Protein AF-0000000080184290 (afdb_homodimer)

Foldseek 3Di:
DAAEEEEEAAAFFAPLQRVLLVLLVVLLCVVPVVLRYDYFYEYQQFAWYAYNPGDIDTGPYHLVPDDQHQEYEQEDGPPVVVLLVDPVNLVSVVVNLVRHQAYEYAACSVSSCLSSVNQAQHEWEHELVCQVVSCVSHVNYNYDNPDQWDCPRRYIYGYHRNSSNVVSLVVCCVSPNDVSSVVSCVVVVVPDDDPD/DAAEEEEEAAAFFAPLQRVLLVLLVVLLCVVPVVLRYDYFYEYQQFAWYAYNPGDIDTGPYHLVPDDQHQEYEQEDGPPVVVLLVDPVNLVSVVVNLVRHQAYEYAACSVSSCLSSVNQAQHEWEHELVCQVVSCVSHVNYNYDNPDQWDCPRRYIYGYHRNSSNVVSLVVCCVSPNDVSSVVSCVVVVVPDDDPD

Structure (mmC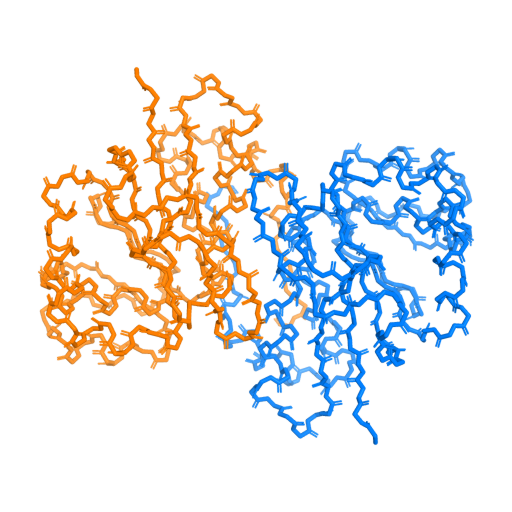IF, N/CA/C/O backbone):
data_AF-0000000080184290-model_v1
#
loop_
_entity.id
_entity.type
_entity.pdbx_description
1 polymer 'Putative transcription regulator, AraC family protein'
#
loop_
_atom_site.group_PDB
_atom_site.id
_atom_site.type_symbol
_atom_site.label_atom_id
_atom_site.label_alt_id
_atom_site.label_comp_id
_atom_site.label_asym_id
_atom_site.label_entity_id
_atom_site.label_seq_id
_atom_site.pdbx_PDB_ins_code
_atom_site.Cartn_x
_atom_site.Cartn_y
_atom_site.Cartn_z
_atom_site.occupancy
_atom_site.B_iso_or_equiv
_atom_site.auth_seq_id
_atom_site.auth_comp_id
_atom_site.auth_asym_id
_atom_site.auth_atom_id
_atom_site.pdbx_PDB_model_num
ATOM 1 N N . MET A 1 1 ? -24.156 -16.281 -3.879 1 81.69 1 MET A N 1
ATOM 2 C CA . MET A 1 1 ? -23.203 -16.641 -2.828 1 81.69 1 MET A CA 1
ATOM 3 C C . MET A 1 1 ? -22.016 -15.688 -2.811 1 81.69 1 MET A C 1
ATOM 5 O O . MET A 1 1 ? -21.625 -15.172 -3.854 1 81.69 1 MET A O 1
ATOM 9 N N . THR A 1 2 ? -21.484 -15.211 -1.652 1 93.44 2 THR A N 1
ATOM 10 C CA . THR A 1 2 ? -20.391 -14.266 -1.497 1 93.44 2 THR A CA 1
ATOM 11 C C . THR A 1 2 ? -19.078 -14.875 -2.018 1 93.44 2 THR A C 1
ATOM 13 O O . THR A 1 2 ? -18.797 -16.047 -1.769 1 93.44 2 THR A O 1
ATOM 16 N N . LYS A 1 3 ? -18.391 -14.203 -2.906 1 98.62 3 LYS A N 1
ATOM 17 C CA . LYS A 1 3 ? -17.109 -14.625 -3.438 1 98.62 3 LYS A CA 1
ATOM 18 C C . LYS A 1 3 ? -15.961 -14.109 -2.572 1 98.62 3 LYS A C 1
ATOM 20 O O . LYS A 1 3 ? -16.031 -13 -2.035 1 98.62 3 LYS A O 1
ATOM 25 N N . ASN A 1 4 ? -14.922 -14.977 -2.469 1 98.81 4 ASN A N 1
ATOM 26 C CA . ASN A 1 4 ? -13.844 -14.648 -1.539 1 98.81 4 ASN A CA 1
ATOM 27 C C . ASN A 1 4 ? -12.523 -14.445 -2.266 1 98.81 4 ASN A C 1
ATOM 29 O O . ASN A 1 4 ? -12.094 -15.305 -3.037 1 98.81 4 ASN A O 1
ATOM 33 N N . ILE A 1 5 ? -11.914 -13.305 -2.02 1 98.94 5 ILE A N 1
ATOM 34 C CA . ILE A 1 5 ? -10.555 -13.008 -2.457 1 98.94 5 ILE A CA 1
ATOM 35 C C . ILE A 1 5 ? -9.586 -13.227 -1.299 1 98.94 5 ILE A C 1
ATOM 37 O O . ILE A 1 5 ? -9.766 -12.672 -0.215 1 98.94 5 ILE A O 1
ATOM 41 N N . GLY A 1 6 ? -8.602 -14.062 -1.503 1 98.94 6 GLY A N 1
ATOM 42 C CA . GLY A 1 6 ? -7.59 -14.32 -0.491 1 98.94 6 GLY A CA 1
ATOM 43 C C . GLY A 1 6 ? -6.219 -13.805 -0.873 1 98.94 6 GLY A C 1
ATOM 44 O O . GLY A 1 6 ? -5.766 -14 -2.004 1 98.94 6 GLY A O 1
ATOM 45 N N . ILE A 1 7 ? -5.574 -13.125 0.018 1 98.94 7 ILE A N 1
ATOM 46 C CA . ILE A 1 7 ? -4.195 -12.672 -0.135 1 98.94 7 ILE A CA 1
ATOM 47 C C . ILE A 1 7 ? -3.289 -13.461 0.809 1 98.94 7 ILE A C 1
ATOM 49 O O . ILE A 1 7 ? -3.482 -13.438 2.027 1 98.94 7 ILE A O 1
ATOM 53 N N . VAL A 1 8 ? -2.285 -14.102 0.272 1 98.94 8 VAL A N 1
ATOM 54 C CA . VAL A 1 8 ? -1.399 -14.945 1.06 1 98.94 8 VAL A CA 1
ATOM 55 C C . VAL A 1 8 ? -0.347 -14.094 1.76 1 98.94 8 VAL A C 1
ATOM 57 O O . VAL A 1 8 ? 0.269 -13.227 1.139 1 98.94 8 VAL A O 1
ATOM 60 N N . LEU A 1 9 ? -0.195 -14.344 3.049 1 98.81 9 LEU A N 1
ATOM 61 C CA . LEU A 1 9 ? 0.896 -13.758 3.822 1 98.81 9 LEU A CA 1
ATOM 62 C C . LEU A 1 9 ? 1.873 -14.836 4.277 1 98.81 9 LEU A C 1
ATOM 64 O O . LEU A 1 9 ? 1.471 -15.969 4.555 1 98.81 9 LEU A O 1
ATOM 68 N N . PHE A 1 10 ? 3.092 -14.5 4.328 1 98.75 10 PHE A N 1
ATOM 69 C CA . PHE A 1 10 ? 4.184 -15.328 4.82 1 98.75 10 PHE A CA 1
ATOM 70 C C . PHE A 1 10 ? 5.328 -14.469 5.34 1 98.75 10 PHE A C 1
ATOM 72 O O . PHE A 1 10 ? 5.422 -13.289 5.004 1 98.75 10 PHE A O 1
ATOM 79 N N . ASP A 1 11 ? 6.156 -15.047 6.23 1 98.38 11 ASP A N 1
ATOM 80 C CA . ASP A 1 11 ? 7.309 -14.297 6.723 1 98.38 11 ASP A CA 1
ATOM 81 C C . ASP A 1 11 ? 8.188 -13.82 5.566 1 98.38 11 ASP A C 1
ATOM 83 O O . ASP A 1 11 ? 8.594 -14.625 4.723 1 98.38 11 ASP A O 1
ATOM 87 N N . GLY A 1 12 ? 8.438 -12.453 5.508 1 98.62 12 GLY A N 1
ATOM 88 C CA . GLY A 1 12 ? 9.25 -11.891 4.441 1 98.62 12 GLY A CA 1
ATOM 89 C C . GLY A 1 12 ? 8.438 -11.453 3.238 1 98.62 12 GLY A C 1
ATOM 90 O O . GLY A 1 12 ? 8.992 -11.125 2.189 1 98.62 12 GLY A O 1
ATOM 91 N N . VAL A 1 13 ? 7.078 -11.453 3.365 1 98.81 13 VAL A N 1
ATOM 92 C CA . VAL A 1 13 ? 6.219 -10.961 2.293 1 98.81 13 VAL A CA 1
ATOM 93 C C . VAL A 1 13 ? 6.457 -9.469 2.082 1 98.81 13 VAL A C 1
ATOM 95 O O . VAL A 1 13 ? 6.637 -8.719 3.045 1 98.81 13 VAL A O 1
ATOM 98 N N . GLU A 1 14 ? 6.523 -9.078 0.816 1 98.75 14 GLU A N 1
ATOM 99 C CA . GLU A 1 14 ? 6.66 -7.668 0.476 1 98.75 14 GLU A CA 1
ATOM 100 C C . GLU A 1 14 ? 5.398 -6.887 0.838 1 98.75 14 GLU A C 1
ATOM 102 O O . GLU A 1 14 ? 4.301 -7.23 0.397 1 98.75 14 GLU A O 1
ATOM 107 N N . GLU A 1 15 ? 5.535 -5.859 1.611 1 98.62 15 GLU A N 1
ATOM 108 C CA . GLU A 1 15 ? 4.402 -5.141 2.189 1 98.62 15 GLU A CA 1
ATOM 109 C C . GLU A 1 15 ? 3.43 -4.68 1.108 1 98.62 15 GLU A C 1
ATOM 111 O O . GLU A 1 15 ? 2.264 -5.074 1.106 1 98.62 15 GLU A O 1
ATOM 116 N N . LEU A 1 16 ? 3.93 -3.99 0.123 1 98.69 16 LEU A N 1
ATOM 117 C CA . LEU A 1 16 ? 3.031 -3.373 -0.846 1 98.69 16 LEU A CA 1
ATOM 118 C C . LEU A 1 16 ? 2.518 -4.402 -1.847 1 98.69 16 LEU A C 1
ATOM 120 O O . LEU A 1 16 ? 1.48 -4.195 -2.479 1 98.69 16 LEU A O 1
ATOM 124 N N . ASP A 1 17 ? 3.229 -5.547 -2.018 1 98.88 17 ASP A N 1
ATOM 125 C CA . ASP A 1 17 ? 2.715 -6.629 -2.854 1 98.88 17 ASP A CA 1
ATOM 126 C C . ASP A 1 17 ? 1.364 -7.125 -2.344 1 98.88 17 ASP A C 1
ATOM 128 O O . ASP A 1 17 ? 0.529 -7.578 -3.127 1 98.88 17 ASP A O 1
ATOM 132 N N . ALA A 1 18 ? 1.208 -7.078 -1.026 1 98.81 18 ALA A N 1
ATOM 133 C CA . ALA A 1 18 ? -0.025 -7.555 -0.405 1 98.81 18 ALA A CA 1
ATOM 134 C C . ALA A 1 18 ? -1.011 -6.41 -0.192 1 98.81 18 ALA A C 1
ATOM 136 O O . ALA A 1 18 ? -2.191 -6.527 -0.529 1 98.81 18 ALA A O 1
ATOM 137 N N . ILE A 1 19 ? -0.534 -5.289 0.253 1 98.56 19 ILE A N 1
ATOM 138 C CA . ILE A 1 19 ? -1.435 -4.262 0.766 1 98.56 19 ILE A CA 1
ATOM 139 C C . ILE A 1 19 ? -1.92 -3.381 -0.382 1 98.56 19 ILE A C 1
ATOM 141 O O . ILE A 1 19 ? -3 -2.789 -0.305 1 98.56 19 ILE A O 1
ATOM 145 N N . GLY A 1 20 ? -1.093 -3.236 -1.467 1 98.62 20 GLY A N 1
ATOM 146 C CA . GLY A 1 20 ? -1.601 -2.564 -2.652 1 98.62 20 GLY A CA 1
ATOM 147 C C . GLY A 1 20 ? -2.904 -3.152 -3.16 1 98.62 20 GLY A C 1
ATOM 148 O O . GLY A 1 20 ? -3.93 -2.471 -3.186 1 98.62 20 GLY A O 1
ATOM 149 N N . PRO A 1 21 ? -2.848 -4.438 -3.49 1 98.94 21 PRO A N 1
ATOM 150 C CA . PRO A 1 21 ? -4.086 -5.105 -3.906 1 98.94 21 PRO A CA 1
ATOM 151 C C . PRO A 1 21 ? -5.148 -5.105 -2.811 1 98.94 21 PRO A C 1
ATOM 153 O O . PRO A 1 21 ? -6.34 -4.961 -3.102 1 98.94 21 PRO A O 1
ATOM 156 N N . TRP A 1 22 ? -4.734 -5.285 -1.519 1 98.88 22 TRP A N 1
ATOM 157 C CA . TRP A 1 22 ? -5.684 -5.211 -0.411 1 98.88 22 TRP A CA 1
ATOM 158 C C . TRP A 1 22 ? -6.492 -3.92 -0.472 1 98.88 22 TRP A C 1
ATOM 160 O O . TRP A 1 22 ? -7.715 -3.938 -0.325 1 98.88 22 TRP A O 1
ATOM 170 N N . GLU A 1 23 ? -5.793 -2.789 -0.696 1 98.75 23 GLU A N 1
ATOM 171 C CA . GLU A 1 23 ? -6.465 -1.493 -0.709 1 98.75 23 GLU A CA 1
ATOM 172 C C . GLU A 1 23 ? -7.547 -1.443 -1.787 1 98.75 23 GLU A C 1
ATOM 174 O O . GLU A 1 23 ? -8.672 -1.006 -1.528 1 98.75 23 GLU A O 1
ATOM 179 N N . VAL A 1 24 ? -7.191 -1.904 -2.947 1 98.81 24 VAL A N 1
ATOM 180 C CA . VAL A 1 24 ? -8.125 -1.875 -4.07 1 98.81 24 VAL A CA 1
ATOM 181 C C . VAL A 1 24 ? -9.336 -2.756 -3.766 1 98.81 24 VAL A C 1
ATOM 183 O O . VAL A 1 24 ? -10.477 -2.301 -3.842 1 98.81 24 VAL A O 1
ATOM 186 N N . TRP A 1 25 ? -9.133 -3.965 -3.354 1 98.88 25 TRP A N 1
ATOM 187 C CA . TRP A 1 25 ? -10.203 -4.941 -3.238 1 98.88 25 TRP A CA 1
ATOM 188 C C . TRP A 1 25 ? -11.031 -4.695 -1.98 1 98.88 25 TRP A C 1
ATOM 190 O O . TRP A 1 25 ? -12.25 -4.914 -1.975 1 98.88 25 TRP A O 1
ATOM 200 N N . SER A 1 26 ? -10.359 -4.285 -0.903 1 98.69 26 SER A N 1
ATOM 201 C CA . SER A 1 26 ? -11.133 -3.986 0.298 1 98.69 26 SER A CA 1
ATOM 202 C C . SER A 1 26 ? -11.984 -2.736 0.11 1 98.69 26 SER A C 1
ATOM 204 O O . SER A 1 26 ? -13.102 -2.65 0.637 1 98.69 26 SER A O 1
ATOM 206 N N . SER A 1 27 ? -11.422 -1.695 -0.617 1 98.5 27 SER A N 1
ATOM 207 C CA . SER A 1 27 ? -12.234 -0.535 -0.957 1 98.5 27 SER A CA 1
ATOM 208 C C . SER A 1 27 ? -13.453 -0.937 -1.786 1 98.5 27 SER A C 1
ATOM 210 O O . SER A 1 27 ? -14.57 -0.479 -1.525 1 98.5 27 SER A O 1
ATOM 212 N N . TRP A 1 28 ? -13.273 -1.828 -2.77 1 98.81 28 TRP A N 1
ATOM 213 C CA . TRP A 1 28 ? -14.344 -2.363 -3.609 1 98.81 28 TRP A CA 1
ATOM 214 C C . TRP A 1 28 ? -15.406 -3.059 -2.764 1 98.81 28 TRP A C 1
ATOM 216 O O . TRP A 1 28 ? -16.578 -2.691 -2.807 1 98.81 28 TRP A O 1
ATOM 226 N N . ALA A 1 29 ? -14.969 -3.951 -1.907 1 98.5 29 ALA A N 1
ATOM 227 C CA . ALA A 1 29 ? -15.891 -4.758 -1.11 1 98.5 29 ALA A CA 1
ATOM 228 C C . ALA A 1 29 ? -16.656 -3.893 -0.105 1 98.5 29 ALA A C 1
ATOM 230 O O . ALA A 1 29 ? -17.844 -4.113 0.145 1 98.5 29 ALA A O 1
ATOM 231 N N . HIS A 1 30 ? -15.961 -2.939 0.463 1 97.5 30 HIS A N 1
ATOM 232 C CA . HIS A 1 30 ? -16.531 -2.102 1.514 1 97.5 30 HIS A CA 1
ATOM 233 C C . HIS A 1 30 ? -17.562 -1.127 0.946 1 97.5 30 HIS A C 1
ATOM 235 O O . HIS A 1 30 ? -18.625 -0.92 1.54 1 97.5 30 HIS A O 1
ATOM 241 N N . HIS A 1 31 ? -17.266 -0.525 -0.193 1 97.88 31 HIS A N 1
ATOM 242 C CA . HIS A 1 31 ? -18.109 0.542 -0.72 1 97.88 31 HIS A CA 1
ATOM 243 C C . HIS A 1 31 ? -19.203 -0.017 -1.614 1 97.88 31 HIS A C 1
ATOM 245 O O . HIS A 1 31 ? -20.219 0.646 -1.849 1 97.88 31 HIS A O 1
ATOM 251 N N . PHE A 1 32 ? -18.984 -1.215 -2.107 1 98.38 32 PHE A N 1
ATOM 252 C CA . PHE A 1 32 ? -19.969 -1.834 -2.994 1 98.38 32 PHE A CA 1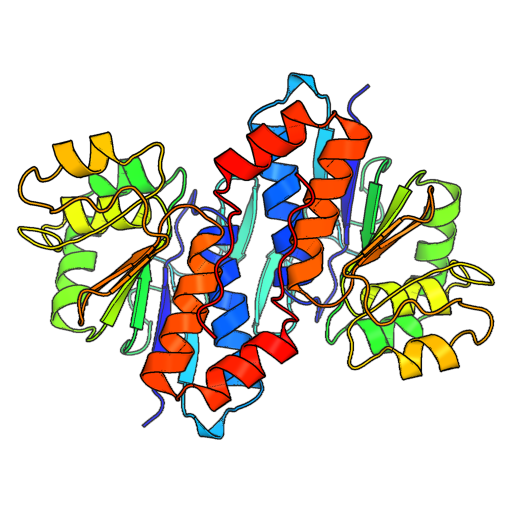
ATOM 253 C C . PHE A 1 32 ? -20.266 -3.264 -2.559 1 98.38 32 PHE A C 1
ATOM 255 O O . PHE A 1 32 ? -20.078 -4.207 -3.332 1 98.38 32 PHE A O 1
ATOM 262 N N . PRO A 1 33 ? -20.891 -3.451 -1.36 1 97.56 33 PRO A N 1
ATOM 263 C CA . PRO A 1 33 ? -21.141 -4.789 -0.814 1 97.56 33 PRO A CA 1
ATOM 264 C C . PRO A 1 33 ? -22.094 -5.617 -1.678 1 97.56 33 PRO A C 1
ATOM 266 O O . PRO A 1 33 ? -22.031 -6.848 -1.661 1 97.56 33 PRO A O 1
ATOM 269 N N . ARG A 1 34 ? -22.922 -4.941 -2.486 1 97.81 34 ARG A N 1
ATOM 270 C CA . ARG A 1 34 ? -23.906 -5.645 -3.301 1 97.81 34 ARG A CA 1
ATOM 271 C C . ARG A 1 34 ? -23.234 -6.434 -4.418 1 97.81 34 ARG A C 1
ATOM 273 O O . ARG A 1 34 ? -23.859 -7.309 -5.027 1 97.81 34 ARG A O 1
ATOM 280 N N . ASP A 1 35 ? -21.922 -6.051 -4.719 1 98.31 35 ASP A N 1
ATOM 281 C CA . ASP A 1 35 ? -21.172 -6.789 -5.742 1 98.31 35 ASP A CA 1
ATOM 282 C C . ASP A 1 35 ? -20.812 -8.188 -5.258 1 98.31 35 ASP A C 1
ATOM 284 O O . ASP A 1 35 ? -20.453 -9.055 -6.055 1 98.31 35 ASP A O 1
ATOM 288 N N . GLY A 1 36 ? -20.766 -8.422 -3.93 1 98.38 36 GLY A N 1
ATOM 289 C CA . GLY A 1 36 ? -20.734 -9.773 -3.395 1 98.38 36 GLY A CA 1
ATOM 290 C C . GLY A 1 36 ? -19.328 -10.328 -3.223 1 98.38 36 GLY A C 1
ATOM 291 O O . GLY A 1 36 ? -19.109 -11.523 -3.389 1 98.38 36 GLY A O 1
ATOM 292 N N . TYR A 1 37 ? -18.359 -9.477 -2.957 1 98.56 37 TYR A N 1
ATOM 293 C CA . TYR A 1 37 ? -17 -9.93 -2.729 1 98.56 37 TYR A CA 1
ATOM 294 C C . TYR A 1 37 ? -16.531 -9.578 -1.316 1 98.56 37 TYR A C 1
ATOM 296 O O . TYR A 1 37 ? -16.938 -8.555 -0.761 1 98.56 37 TYR A O 1
ATOM 304 N N . THR A 1 38 ? -15.703 -10.469 -0.731 1 98.44 38 THR A N 1
ATOM 305 C CA . THR A 1 38 ? -14.945 -10.211 0.49 1 98.44 38 THR A CA 1
ATOM 306 C C . THR A 1 38 ? -13.461 -10.461 0.269 1 98.44 38 THR A C 1
ATOM 308 O O . THR A 1 38 ? -13.078 -11.188 -0.646 1 98.44 38 THR A O 1
ATOM 311 N N . VAL A 1 39 ? -12.695 -9.805 1.001 1 98.69 39 VAL A N 1
ATOM 312 C CA . VAL A 1 39 ? -11.242 -9.969 0.908 1 98.69 39 VAL A CA 1
ATOM 313 C C . VAL A 1 39 ? -10.672 -10.281 2.287 1 98.69 39 VAL A C 1
ATOM 315 O O . VAL A 1 39 ? -11.094 -9.703 3.291 1 98.69 39 VAL A O 1
ATOM 318 N N . SER A 1 40 ? -9.766 -11.195 2.381 1 98.75 40 SER A N 1
ATOM 319 C CA . SER A 1 40 ? -9.086 -11.555 3.623 1 98.75 40 SER A CA 1
ATOM 320 C C . SER A 1 40 ? -7.648 -11.984 3.365 1 98.75 40 SER A C 1
ATOM 322 O O . SER A 1 40 ? -7.305 -12.391 2.25 1 98.75 40 SER A O 1
ATOM 324 N N . CYS A 1 41 ? -6.852 -11.875 4.367 1 98.88 41 CYS A N 1
ATOM 325 C CA . CYS A 1 41 ? -5.48 -12.375 4.332 1 98.88 41 CYS A CA 1
ATOM 326 C C . CYS A 1 41 ? -5.375 -13.734 5.008 1 98.88 41 CYS A C 1
ATOM 328 O O . CYS A 1 41 ? -6.02 -13.977 6.031 1 98.88 41 CYS A O 1
ATOM 330 N N . LEU A 1 42 ? -4.566 -14.578 4.402 1 98.62 42 LEU A N 1
ATOM 331 C CA . LEU A 1 42 ? -4.355 -15.891 5.012 1 98.62 42 LEU A CA 1
ATOM 332 C C . LEU A 1 42 ? -2.867 -16.219 5.102 1 98.62 42 LEU A C 1
ATOM 334 O O . LEU A 1 42 ? -2.082 -15.781 4.25 1 98.62 42 LEU A O 1
ATOM 338 N N . SER A 1 43 ? -2.459 -16.891 6.0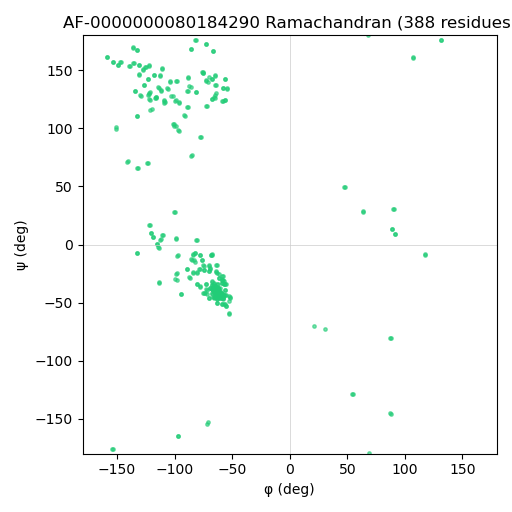74 1 98.62 43 SER A N 1
ATOM 339 C CA . SER A 1 43 ? -1.126 -17.438 6.277 1 98.62 43 SER A CA 1
ATOM 340 C C . SER A 1 43 ? -1.195 -18.906 6.711 1 98.62 43 SER A C 1
ATOM 342 O O . SER A 1 43 ? -2.279 -19.422 6.984 1 98.62 43 SER A O 1
ATOM 344 N N . PRO A 1 44 ? -0.032 -19.609 6.684 1 97.12 44 PRO A N 1
ATOM 345 C CA . PRO A 1 44 ? -0.094 -21.031 7.051 1 97.12 44 PRO A CA 1
ATOM 346 C C . PRO A 1 44 ? -0.781 -21.266 8.398 1 97.12 44 PRO A C 1
ATOM 348 O O . PRO A 1 44 ? -1.654 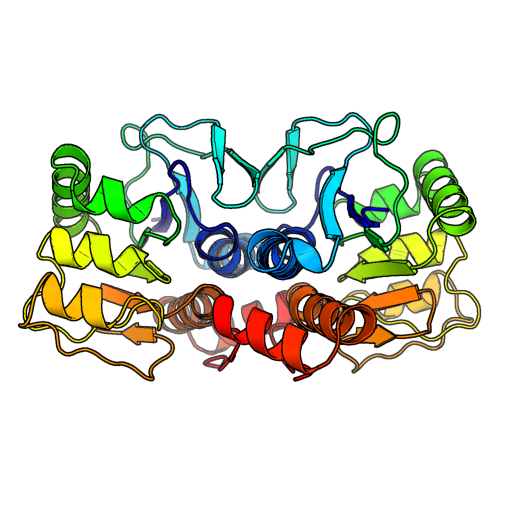-22.125 8.508 1 97.12 44 PRO A O 1
ATOM 351 N N . SER A 1 45 ? -0.471 -20.484 9.438 1 96 45 SER A N 1
ATOM 352 C CA . SER A 1 45 ? -0.979 -20.734 10.789 1 96 45 SER A CA 1
ATOM 353 C C . SER A 1 45 ? -1.942 -19.641 11.219 1 96 45 SER A C 1
ATOM 355 O O . SER A 1 45 ? -2.455 -19.656 12.344 1 96 45 SER A O 1
ATOM 357 N N . GLY A 1 46 ? -2.248 -18.703 10.352 1 95.69 46 GLY A N 1
ATOM 358 C CA . GLY A 1 46 ? -2.936 -17.516 10.797 1 95.69 46 GLY A CA 1
ATOM 359 C C . GLY A 1 46 ? -2.078 -16.625 11.688 1 95.69 46 GLY A C 1
ATOM 360 O O . GLY A 1 46 ? -0.869 -16.844 11.805 1 95.69 46 GLY A O 1
ATOM 361 N N . GLY A 1 47 ? -2.549 -15.562 12.156 1 93.31 47 GLY A N 1
ATOM 362 C CA . GLY A 1 47 ? -1.881 -14.758 13.164 1 93.31 47 GLY A CA 1
ATOM 363 C C . GLY A 1 47 ? -0.913 -13.742 12.578 1 93.31 47 GLY A C 1
ATOM 364 O O . GLY A 1 47 ? -1.155 -13.195 11.5 1 93.31 47 GLY A O 1
ATOM 365 N N . VAL A 1 48 ? 0.161 -13.539 13.312 1 96.19 48 VAL A N 1
ATOM 366 C CA . VAL A 1 48 ? 1.058 -12.414 13.047 1 96.19 48 VAL A CA 1
ATOM 367 C C . VAL A 1 48 ? 2.123 -12.836 12.039 1 96.19 48 VAL A C 1
ATOM 369 O O . VAL A 1 48 ? 2.682 -13.93 12.133 1 96.19 48 VAL A O 1
ATOM 372 N N . VAL A 1 49 ? 2.318 -12.016 11.047 1 97.94 49 VAL A N 1
ATOM 373 C CA . VAL A 1 49 ? 3.318 -12.234 10.008 1 97.94 49 VAL A CA 1
ATOM 374 C C . VAL A 1 49 ? 4.293 -11.055 9.977 1 97.94 49 VAL A C 1
ATOM 376 O O . VAL A 1 49 ? 3.875 -9.898 10 1 97.94 49 VAL A O 1
ATOM 379 N N . SER A 1 50 ? 5.621 -11.375 9.961 1 98.25 50 SER A N 1
ATOM 380 C CA . SER A 1 50 ? 6.648 -10.344 9.812 1 98.25 50 SER A CA 1
ATOM 381 C C . SER A 1 50 ? 6.965 -10.094 8.344 1 98.25 50 SER A C 1
ATOM 383 O O . SER A 1 50 ? 7.477 -10.984 7.648 1 98.25 50 SER A O 1
ATOM 385 N N . CYS A 1 51 ? 6.742 -8.906 7.852 1 98.44 51 CYS A N 1
ATOM 386 C CA . CYS A 1 51 ? 6.914 -8.57 6.441 1 98.44 51 CYS A CA 1
ATOM 387 C C . CYS A 1 51 ? 8.375 -8.289 6.121 1 98.44 51 CYS A C 1
ATOM 389 O O . CYS A 1 51 ? 9.234 -8.352 7.004 1 98.44 51 CYS A O 1
ATOM 391 N N . ALA A 1 52 ? 8.664 -8.07 4.91 1 98.06 52 ALA A N 1
ATOM 392 C CA . ALA A 1 52 ? 10.023 -8.055 4.363 1 98.06 52 ALA A CA 1
ATOM 393 C C . ALA A 1 52 ? 10.82 -6.871 4.906 1 98.06 52 ALA A C 1
ATOM 395 O O . ALA A 1 52 ? 12.031 -6.973 5.113 1 98.06 52 ALA A O 1
ATOM 396 N N . LYS A 1 53 ? 10.125 -5.766 5.172 1 97.81 53 LYS A N 1
ATOM 397 C CA . LYS A 1 53 ? 10.867 -4.562 5.531 1 97.81 53 LYS A CA 1
ATOM 398 C C . LYS A 1 53 ? 10.461 -4.059 6.914 1 97.81 53 LYS A C 1
ATOM 400 O O . LYS A 1 53 ? 10.633 -2.881 7.227 1 97.81 53 LYS A O 1
ATOM 405 N N . GLY A 1 54 ? 9.82 -4.922 7.684 1 97.06 54 GLY A N 1
ATOM 406 C CA . GLY A 1 54 ? 9.758 -4.617 9.102 1 97.06 54 GLY A CA 1
ATOM 407 C C . GLY A 1 54 ? 8.344 -4.418 9.609 1 97.06 54 GLY A C 1
ATOM 408 O O . GLY A 1 54 ? 8.117 -4.359 10.82 1 97.06 54 GLY A O 1
ATOM 409 N N . LEU A 1 55 ? 7.332 -4.352 8.75 1 98.06 55 LEU A N 1
ATOM 410 C CA . LEU A 1 55 ? 5.957 -4.293 9.234 1 98.06 55 LEU A CA 1
ATOM 411 C C . LEU A 1 55 ? 5.488 -5.66 9.727 1 98.06 55 LEU A C 1
ATOM 413 O O . LEU A 1 55 ? 6.004 -6.691 9.273 1 98.06 55 LEU A O 1
ATOM 417 N N . THR A 1 56 ? 4.66 -5.578 10.664 1 98.06 56 THR A N 1
ATOM 418 C CA . THR A 1 56 ? 3.979 -6.777 11.141 1 98.06 56 THR A CA 1
ATOM 419 C C . THR A 1 56 ? 2.475 -6.676 10.898 1 98.06 56 THR A C 1
ATOM 421 O O . THR A 1 56 ? 1.847 -5.684 11.273 1 98.06 56 THR A O 1
ATOM 424 N N . VAL A 1 57 ? 1.925 -7.699 10.234 1 98 57 VAL A N 1
ATOM 425 C CA . VAL A 1 57 ? 0.514 -7.727 9.859 1 98 57 VAL A CA 1
ATOM 426 C C . VAL A 1 57 ? -0.126 -9.023 10.344 1 98 57 VAL A C 1
ATOM 428 O O . VAL A 1 57 ? 0.541 -10.055 10.43 1 98 57 VAL A O 1
ATOM 431 N N . GLN A 1 58 ? -1.37 -8.961 10.633 1 97.69 58 GLN A N 1
ATOM 432 C CA . GLN A 1 58 ? -2.086 -10.141 11.094 1 97.69 58 GLN A CA 1
ATOM 433 C C . GLN A 1 58 ? -2.926 -10.75 9.969 1 97.69 58 GLN A C 1
ATOM 435 O O . GLN A 1 58 ? -3.734 -10.055 9.352 1 97.69 58 GLN A O 1
ATOM 440 N N . ALA A 1 59 ? -2.727 -12.047 9.758 1 98.38 59 ALA A N 1
ATOM 441 C CA . ALA A 1 59 ? -3.598 -12.758 8.828 1 98.38 59 ALA A CA 1
ATOM 442 C C . ALA A 1 59 ? -4.973 -13.016 9.445 1 98.38 59 ALA A C 1
ATOM 444 O O . ALA A 1 59 ? -5.082 -13.266 10.648 1 98.38 59 ALA A O 1
ATOM 445 N N . HIS A 1 60 ? -5.984 -13.016 8.656 1 98.38 60 HIS A N 1
ATOM 446 C CA . HIS A 1 60 ? -7.348 -13.242 9.117 1 98.38 60 HIS A CA 1
ATOM 447 C C . HIS A 1 60 ? -7.621 -14.727 9.312 1 98.38 60 HIS A C 1
ATOM 449 O O . HIS A 1 60 ? -8.391 -15.109 10.195 1 98.38 60 HIS A O 1
ATOM 455 N N . HIS A 1 61 ? -7.027 -15.523 8.5 1 98.56 61 HIS A N 1
ATOM 456 C CA . HIS A 1 61 ? -7.262 -16.969 8.508 1 98.56 61 HIS A CA 1
ATOM 457 C C . HIS A 1 61 ? -5.953 -17.734 8.383 1 98.56 61 HIS A C 1
ATOM 459 O O . HIS A 1 61 ? -4.949 -17.188 7.914 1 98.56 61 HIS A O 1
ATOM 465 N N . SER A 1 62 ? -6.02 -19.016 8.891 1 98.5 62 SER A N 1
ATOM 466 C CA . SER A 1 62 ? -5.008 -19.984 8.5 1 98.5 62 SER A CA 1
ATOM 467 C C . SER A 1 62 ? -5.379 -20.672 7.191 1 98.5 62 SER A C 1
ATOM 469 O O . SER A 1 62 ? -6.504 -20.547 6.711 1 98.5 62 SER A O 1
ATOM 471 N N . PHE A 1 63 ? -4.41 -21.406 6.598 1 98 63 PHE A N 1
ATOM 472 C CA . PHE A 1 63 ? -4.711 -22.203 5.41 1 98 63 PHE A CA 1
ATOM 473 C C . PHE A 1 63 ? -5.828 -23.203 5.699 1 98 63 PHE A C 1
ATOM 475 O O . PHE A 1 63 ? -6.625 -23.516 4.816 1 98 63 PHE A O 1
ATOM 482 N N . ASP A 1 64 ? -5.965 -23.625 6.965 1 97.06 64 ASP A N 1
ATOM 483 C CA . ASP A 1 64 ? -6.902 -24.672 7.336 1 97.06 64 ASP A CA 1
ATOM 484 C C . ASP A 1 64 ? -8.305 -24.109 7.559 1 97.06 64 ASP A C 1
ATOM 486 O O . ASP A 1 64 ? -9.297 -24.828 7.402 1 97.06 64 ASP A O 1
ATOM 490 N N . ASN A 1 65 ? -8.414 -22.891 7.867 1 97.75 65 ASN A N 1
ATOM 491 C CA . ASN A 1 65 ? -9.734 -22.375 8.219 1 97.75 65 ASN A CA 1
ATOM 492 C C . ASN A 1 65 ? -10.18 -21.281 7.254 1 97.75 65 ASN A C 1
ATOM 494 O O . ASN A 1 65 ? -11.164 -20.578 7.508 1 97.75 65 ASN A O 1
ATOM 498 N N . ALA A 1 66 ? -9.398 -21.047 6.188 1 97.69 66 ALA A N 1
ATOM 499 C CA . ALA A 1 66 ? -9.797 -20.078 5.176 1 97.69 66 ALA A CA 1
ATOM 500 C C . ALA A 1 66 ? -11.062 -20.516 4.449 1 97.69 66 ALA A C 1
ATOM 502 O O . ALA A 1 66 ? -11.297 -21.719 4.277 1 97.69 66 ALA A O 1
ATOM 503 N N . PRO A 1 67 ? -11.906 -19.578 4.07 1 97.56 67 PRO A N 1
ATOM 504 C CA . PRO A 1 67 ? -13.039 -19.953 3.225 1 97.56 67 PRO A CA 1
ATOM 505 C C . PRO A 1 67 ? -12.602 -20.422 1.838 1 97.56 67 PRO A C 1
ATOM 507 O O . PRO A 1 67 ? -11.438 -20.297 1.475 1 97.56 67 PRO A O 1
ATOM 510 N N . ARG A 1 68 ? -13.578 -21.047 1.142 1 97.38 68 ARG A N 1
ATOM 511 C CA . ARG A 1 68 ? -13.305 -21.328 -0.265 1 97.38 68 ARG A CA 1
ATOM 512 C C . ARG A 1 68 ? -12.992 -20.047 -1.026 1 97.38 68 ARG A C 1
ATOM 514 O O . ARG A 1 68 ? -13.695 -19.031 -0.884 1 97.38 68 ARG A O 1
ATOM 521 N N . LEU A 1 69 ? -11.953 -20.062 -1.85 1 98.69 69 LEU A N 1
ATOM 522 C CA . LEU A 1 69 ? -11.484 -18.859 -2.529 1 98.69 69 LEU A CA 1
ATOM 523 C C . LEU A 1 69 ? -11.914 -18.859 -3.994 1 98.69 69 LEU A C 1
ATOM 525 O O . LEU A 1 69 ? -11.898 -19.906 -4.648 1 98.69 69 LEU A O 1
ATOM 529 N N . ASP A 1 70 ? -12.297 -17.688 -4.41 1 98.88 70 ASP A N 1
ATOM 530 C CA . ASP A 1 70 ? -12.586 -17.453 -5.824 1 98.88 70 ASP A CA 1
ATOM 531 C C . ASP A 1 70 ? -11.398 -16.812 -6.531 1 98.88 70 ASP A C 1
ATOM 533 O O . ASP A 1 70 ? -11.219 -16.969 -7.738 1 98.88 70 ASP A O 1
ATOM 537 N N . VAL A 1 71 ? -10.602 -16.016 -5.816 1 98.94 71 VAL A N 1
ATOM 538 C CA . VAL A 1 71 ? -9.367 -15.391 -6.266 1 98.94 71 VAL A CA 1
ATOM 539 C C . VAL A 1 71 ? -8.281 -15.562 -5.199 1 98.94 71 VAL A C 1
ATOM 541 O O . VAL A 1 71 ? -8.547 -15.391 -4.008 1 98.94 71 VAL A O 1
ATOM 544 N N . LEU A 1 72 ? -7.117 -15.984 -5.586 1 98.94 72 LEU A N 1
ATOM 545 C CA . LEU A 1 72 ? -5.98 -16.078 -4.684 1 98.94 72 LEU A CA 1
ATOM 546 C C . LEU A 1 72 ? -4.805 -15.25 -5.188 1 98.94 72 LEU A C 1
ATOM 548 O O . LEU A 1 72 ? -4.434 -15.344 -6.359 1 98.94 72 LEU A O 1
ATOM 552 N N . LEU A 1 73 ? -4.266 -14.445 -4.383 1 98.94 73 LEU A N 1
ATOM 553 C CA . LEU A 1 73 ? -3.072 -13.672 -4.699 1 98.94 73 LEU A CA 1
ATOM 554 C C . LEU A 1 73 ? -1.868 -14.188 -3.916 1 98.94 73 LEU A C 1
ATOM 556 O O . LEU A 1 73 ? -1.908 -14.266 -2.686 1 98.94 73 LEU A O 1
ATOM 560 N N . HIS A 1 74 ? -0.883 -14.578 -4.574 1 98.94 74 HIS A N 1
ATOM 561 C CA . HIS A 1 74 ? 0.418 -14.875 -3.986 1 98.94 74 HIS A CA 1
ATOM 562 C C . HIS A 1 74 ? 1.394 -13.719 -4.195 1 98.94 74 HIS A C 1
ATOM 564 O O . HIS A 1 74 ? 1.999 -13.602 -5.262 1 98.94 74 HIS A O 1
ATOM 570 N N . PRO A 1 75 ? 1.675 -12.906 -3.182 1 98.94 75 PRO A N 1
ATOM 571 C CA . PRO A 1 75 ? 2.617 -11.789 -3.289 1 98.94 75 PRO A CA 1
ATOM 572 C C . PRO A 1 75 ? 4.074 -12.25 -3.352 1 98.94 75 PRO A C 1
ATOM 574 O O . PRO A 1 75 ? 4.348 -13.453 -3.295 1 98.94 75 PRO A O 1
ATOM 577 N N . GLY A 1 76 ? 4.977 -11.289 -3.598 1 98.81 76 GLY A N 1
ATOM 578 C CA . GLY A 1 76 ? 6.41 -11.539 -3.543 1 98.81 76 GLY A CA 1
ATOM 579 C C . GLY A 1 76 ? 7.035 -11.133 -2.223 1 98.81 76 GLY A C 1
ATOM 580 O O . GLY A 1 76 ? 6.34 -11.008 -1.213 1 98.81 76 GLY A O 1
ATOM 581 N N . GLY A 1 77 ? 8.344 -11.047 -2.252 1 98.38 77 GLY A N 1
ATOM 582 C CA . GLY A 1 77 ? 9.117 -10.664 -1.082 1 98.38 77 GLY A CA 1
ATOM 583 C C . GLY A 1 77 ? 10.289 -11.594 -0.816 1 98.38 77 GLY A C 1
ATOM 584 O O . GLY A 1 77 ? 10.453 -12.602 -1.503 1 98.38 77 GLY A O 1
ATOM 585 N N . GLN A 1 78 ? 11.055 -11.242 0.186 1 97.38 78 GLN A N 1
ATOM 586 C CA . GLN A 1 78 ? 12.273 -11.961 0.527 1 97.38 78 GLN A CA 1
ATOM 587 C C . GLN A 1 78 ? 11.961 -13.391 0.959 1 97.38 78 GLN A C 1
ATOM 589 O O . GLN A 1 78 ? 12.828 -14.266 0.905 1 97.38 78 GLN A O 1
ATOM 594 N N . GLY A 1 79 ? 10.742 -13.641 1.305 1 97.69 79 GLY A N 1
ATOM 595 C CA . GLY A 1 79 ? 10.352 -14.961 1.765 1 97.69 79 GLY A CA 1
ATOM 596 C C . GLY A 1 79 ? 10.07 -15.93 0.629 1 97.69 79 GLY A C 1
ATOM 597 O O . GLY A 1 79 ? 9.922 -17.141 0.854 1 97.69 79 GLY A O 1
ATOM 598 N N . VAL A 1 80 ? 10.047 -15.508 -0.596 1 98.19 80 VAL A N 1
ATOM 599 C CA . VAL A 1 80 ? 9.57 -16.297 -1.725 1 98.19 80 VAL A CA 1
ATOM 600 C C . VAL A 1 80 ? 10.609 -17.359 -2.088 1 98.19 80 VAL A C 1
ATOM 602 O O . VAL A 1 80 ? 10.266 -18.5 -2.402 1 98.19 80 VAL A O 1
ATOM 605 N N . ARG A 1 81 ? 11.906 -16.984 -2.082 1 95.69 81 ARG A N 1
ATOM 606 C CA . ARG A 1 81 ? 12.945 -17.891 -2.545 1 95.69 81 ARG A CA 1
ATOM 607 C C . ARG A 1 81 ? 12.906 -19.203 -1.767 1 95.69 81 ARG A C 1
ATOM 609 O O . ARG A 1 81 ? 12.844 -20.281 -2.359 1 95.69 81 ARG A O 1
ATOM 616 N N . PRO A 1 82 ? 12.906 -19.141 -0.426 1 97.5 82 PRO A N 1
ATOM 617 C CA . PRO A 1 82 ? 12.781 -20.406 0.305 1 97.5 82 PRO A CA 1
ATOM 618 C C . PRO A 1 82 ? 11.461 -21.109 0.039 1 97.5 82 PRO A C 1
ATOM 620 O O . PRO A 1 82 ? 11.414 -22.344 0.004 1 97.5 82 PRO A O 1
ATOM 623 N N . LEU A 1 83 ? 10.375 -20.438 -0.163 1 98.38 83 LEU A N 1
ATOM 624 C CA . LEU A 1 83 ? 9.062 -21.031 -0.395 1 98.38 83 LEU A CA 1
ATOM 625 C C . LEU A 1 83 ? 9.031 -21.766 -1.732 1 98.38 83 LEU A C 1
ATOM 627 O O . LEU A 1 83 ? 8.352 -22.781 -1.868 1 98.38 83 LEU A O 1
ATOM 631 N N . ALA A 1 84 ? 9.766 -21.219 -2.717 1 98 84 ALA A N 1
ATOM 632 C CA . ALA A 1 84 ? 9.82 -21.812 -4.051 1 98 84 ALA A CA 1
ATOM 633 C C . ALA A 1 84 ? 10.555 -23.156 -4.023 1 98 84 ALA A C 1
ATOM 635 O O . ALA A 1 84 ? 10.516 -23.906 -5 1 98 84 ALA A O 1
ATOM 636 N N . GLN A 1 85 ? 11.164 -23.422 -2.854 1 97.62 85 GLN A N 1
ATOM 637 C CA . GLN A 1 85 ? 11.875 -24.688 -2.691 1 97.62 85 GLN A CA 1
ATOM 638 C C . GLN A 1 85 ? 11.219 -25.562 -1.629 1 97.62 85 GLN A C 1
ATOM 640 O O . GLN A 1 85 ? 11.727 -26.641 -1.302 1 97.62 85 GLN A O 1
ATOM 645 N N . ASP A 1 86 ? 10.211 -25.141 -1.058 1 98.31 86 ASP A N 1
ATOM 646 C CA . ASP A 1 86 ? 9.516 -25.828 0.023 1 98.31 86 ASP A CA 1
ATOM 647 C C . ASP A 1 86 ? 8.398 -26.719 -0.522 1 98.31 86 ASP A C 1
ATOM 649 O O . ASP A 1 86 ? 7.355 -26.234 -0.948 1 98.31 86 ASP A O 1
ATOM 653 N N . ASN A 1 87 ? 8.578 -28.016 -0.411 1 98.12 87 ASN A N 1
ATOM 654 C CA . ASN A 1 87 ? 7.656 -28.969 -1.016 1 98.12 87 ASN A CA 1
ATOM 655 C C . ASN A 1 87 ? 6.258 -28.844 -0.418 1 98.12 87 ASN A C 1
ATOM 657 O O . ASN A 1 87 ? 5.258 -28.984 -1.129 1 98.12 87 ASN A O 1
ATOM 661 N N . ALA A 1 88 ? 6.223 -28.609 0.809 1 97.88 88 ALA A N 1
ATOM 662 C CA . ALA A 1 88 ? 4.922 -28.484 1.456 1 97.88 88 ALA A CA 1
ATOM 663 C C . ALA A 1 88 ? 4.172 -27.266 0.933 1 97.88 88 ALA A C 1
ATOM 665 O O . ALA A 1 88 ? 2.961 -27.328 0.697 1 97.88 88 ALA A O 1
ATOM 666 N N . TRP A 1 89 ? 4.902 -26.203 0.765 1 98.5 89 TRP A N 1
ATOM 667 C CA . TRP A 1 89 ? 4.309 -24.984 0.229 1 98.5 89 TRP A CA 1
ATOM 668 C C . TRP A 1 89 ? 3.855 -25.188 -1.213 1 98.5 89 TRP A C 1
ATOM 670 O O . TRP A 1 89 ? 2.736 -24.828 -1.577 1 98.5 89 TRP A O 1
ATOM 680 N N . LEU A 1 90 ? 4.695 -25.797 -2.021 1 98.69 90 LEU A N 1
ATOM 681 C CA . LEU A 1 90 ? 4.383 -26 -3.43 1 98.69 90 LEU A CA 1
ATOM 682 C C . LEU A 1 90 ? 3.199 -26.953 -3.584 1 98.69 90 LEU A C 1
ATOM 684 O O . LEU A 1 90 ? 2.361 -26.766 -4.469 1 98.69 90 LEU A O 1
ATOM 688 N N . ASP A 1 91 ? 3.104 -27.938 -2.713 1 98.38 91 ASP A N 1
ATOM 689 C CA . ASP A 1 91 ? 1.956 -28.844 -2.727 1 98.38 91 ASP A CA 1
ATOM 690 C C . ASP A 1 91 ? 0.666 -28.094 -2.396 1 98.38 91 ASP A C 1
ATOM 692 O O . ASP A 1 91 ? -0.375 -28.344 -3.01 1 98.38 91 ASP A O 1
ATOM 696 N N . TRP A 1 92 ? 0.71 -27.234 -1.422 1 98.31 92 TRP A N 1
ATOM 697 C CA . TRP A 1 92 ? -0.444 -26.406 -1.078 1 98.31 92 TRP A CA 1
ATOM 698 C C . TRP A 1 92 ? -0.885 -25.562 -2.27 1 98.31 92 TRP A C 1
ATOM 700 O O . TRP A 1 92 ? -2.076 -25.5 -2.582 1 98.31 92 TRP A O 1
ATOM 710 N N . VAL A 1 93 ? 0.083 -24.938 -2.967 1 98.69 93 VAL A N 1
ATOM 711 C CA . VAL A 1 93 ? -0.197 -24.109 -4.133 1 98.69 93 VAL A CA 1
ATOM 712 C C . VAL A 1 93 ? -0.88 -24.953 -5.211 1 98.69 93 VAL A C 1
ATOM 714 O O . VAL A 1 93 ? -1.871 -24.516 -5.805 1 98.69 93 VAL A O 1
ATOM 717 N N . ARG A 1 94 ? -0.413 -26.141 -5.473 1 98.62 94 ARG A N 1
ATOM 718 C CA . ARG A 1 94 ? -1.003 -27.016 -6.477 1 98.62 94 ARG A CA 1
ATOM 719 C C . ARG A 1 94 ? -2.432 -27.391 -6.102 1 98.62 94 ARG A C 1
ATOM 721 O O . ARG A 1 94 ? -3.301 -27.5 -6.969 1 98.62 94 ARG A O 1
ATOM 728 N N . ARG A 1 95 ? -2.664 -27.609 -4.828 1 98.19 95 ARG A N 1
ATOM 729 C CA . ARG A 1 95 ? -4.02 -27.891 -4.371 1 98.19 95 ARG A CA 1
ATOM 730 C C . ARG A 1 95 ? -4.941 -26.703 -4.602 1 98.19 95 ARG A C 1
ATOM 732 O O . ARG A 1 95 ? -6.105 -26.875 -4.965 1 98.19 95 ARG A O 1
ATOM 739 N N . GLN A 1 96 ? -4.418 -25.5 -4.359 1 98.38 96 GLN A N 1
ATOM 740 C CA . GLN A 1 96 ? -5.211 -24.297 -4.625 1 98.38 96 GLN A CA 1
ATOM 741 C C . GLN A 1 96 ? -5.555 -24.188 -6.109 1 98.38 96 GLN A C 1
ATOM 743 O O . GLN A 1 96 ? -6.656 -23.766 -6.465 1 98.38 96 GLN A O 1
ATOM 748 N N . ARG A 1 97 ? -4.578 -24.531 -6.969 1 98.19 97 ARG A N 1
ATOM 749 C CA . ARG A 1 97 ? -4.824 -24.453 -8.406 1 98.19 97 ARG A CA 1
ATOM 750 C C . ARG A 1 97 ? -6.031 -25.312 -8.797 1 98.19 97 ARG A C 1
ATOM 752 O O . ARG A 1 97 ? -6.812 -24.922 -9.672 1 98.19 97 ARG A O 1
ATOM 759 N N . ALA A 1 98 ? -6.246 -26.422 -8.133 1 97.25 98 ALA A N 1
ATOM 760 C CA . ALA A 1 98 ? -7.34 -27.344 -8.422 1 97.25 98 ALA A CA 1
ATOM 761 C C . ALA A 1 98 ? -8.672 -26.781 -7.934 1 97.25 98 ALA A C 1
ATOM 763 O O . ALA A 1 98 ? -9.727 -27.109 -8.484 1 97.25 98 ALA A O 1
ATOM 764 N N . ALA A 1 99 ? -8.633 -25.891 -7.012 1 97.88 99 ALA A N 1
ATOM 765 C CA . ALA A 1 99 ? -9.859 -25.5 -6.32 1 97.88 99 ALA A CA 1
ATOM 766 C C . ALA A 1 99 ? -10.219 -24.047 -6.637 1 97.88 99 ALA A C 1
ATOM 768 O O . ALA A 1 99 ? -11.398 -23.688 -6.641 1 97.88 99 ALA A O 1
ATOM 769 N N . VAL A 1 100 ? -9.203 -23.156 -6.855 1 98.69 100 VAL A N 1
ATOM 770 C CA . VAL A 1 100 ? -9.422 -21.719 -6.996 1 98.69 100 VAL A CA 1
ATOM 771 C C . VAL A 1 100 ? -9.508 -21.359 -8.477 1 98.69 100 VAL A C 1
ATOM 773 O O . VAL A 1 100 ? -8.555 -21.578 -9.227 1 98.69 100 VAL A O 1
ATOM 776 N N . PRO A 1 101 ? -10.57 -20.766 -8.906 1 98.5 101 PRO A N 1
ATOM 777 C CA . PRO A 1 101 ? -10.766 -20.469 -10.328 1 98.5 101 PRO A CA 1
ATOM 778 C C . PRO A 1 101 ? -9.766 -19.453 -10.867 1 98.5 101 PRO A C 1
ATOM 780 O O . PRO A 1 101 ? -9.367 -19.516 -12.031 1 98.5 101 PRO A O 1
ATOM 783 N N . LEU A 1 102 ? -9.328 -18.469 -10.078 1 98.88 102 LEU A N 1
ATOM 784 C CA . LEU A 1 102 ? -8.453 -17.406 -10.523 1 98.88 102 LEU A CA 1
ATOM 785 C C . LEU A 1 102 ? -7.297 -17.203 -9.547 1 98.88 102 LEU A C 1
ATOM 787 O O . LEU A 1 102 ? -7.504 -16.766 -8.414 1 98.88 102 LEU A O 1
ATOM 791 N N . MET A 1 103 ? -6.082 -17.562 -9.992 1 98.94 103 MET A N 1
ATOM 792 C CA . MET A 1 103 ? -4.879 -17.375 -9.188 1 98.94 103 MET A CA 1
ATOM 793 C C . MET A 1 103 ? -4.043 -16.219 -9.719 1 98.94 103 MET A C 1
ATOM 795 O O . MET A 1 103 ? -3.826 -16.109 -10.93 1 98.94 103 MET A O 1
ATOM 799 N N . THR A 1 104 ? -3.59 -15.367 -8.82 1 98.94 104 THR A N 1
ATOM 800 C CA . THR A 1 104 ? -2.846 -14.18 -9.211 1 98.94 104 THR A CA 1
ATOM 801 C C . THR A 1 104 ? -1.562 -14.047 -8.391 1 98.94 104 THR A C 1
ATOM 803 O O . THR A 1 104 ? -1.445 -14.633 -7.316 1 98.94 104 THR A O 1
ATOM 806 N N . SER A 1 105 ? -0.582 -13.383 -8.938 1 98.94 105 SER A N 1
ATOM 807 C CA . SER A 1 105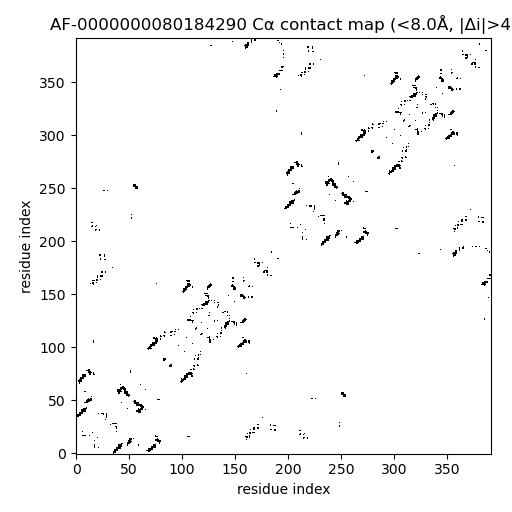 ? 0.666 -13.125 -8.227 1 98.94 105 SER A CA 1
ATOM 808 C C . SER A 1 105 ? 1.164 -11.703 -8.484 1 98.94 105 SER A C 1
ATOM 810 O O . SER A 1 105 ? 0.782 -11.078 -9.477 1 98.94 105 SER A O 1
ATOM 812 N N . VAL A 1 106 ? 1.895 -11.195 -7.578 1 98.88 106 VAL A N 1
ATOM 813 C CA . VAL A 1 106 ? 2.596 -9.922 -7.715 1 98.88 106 VAL A CA 1
ATOM 814 C C . VAL A 1 106 ? 4.09 -10.133 -7.484 1 98.88 106 VAL A C 1
ATOM 816 O O . VAL A 1 106 ? 4.488 -10.891 -6.598 1 98.88 106 VAL A O 1
ATOM 819 N N . CYS A 1 107 ? 4.969 -9.414 -8.25 1 98.69 107 CYS A N 1
ATOM 820 C CA . CYS A 1 107 ? 6.41 -9.445 -8.023 1 98.69 107 CYS A CA 1
ATOM 821 C C . CYS A 1 107 ? 6.934 -10.875 -8.047 1 98.69 107 CYS A C 1
ATOM 823 O O . CYS A 1 107 ? 6.684 -11.617 -9 1 98.69 107 CYS A O 1
ATOM 825 N N . THR A 1 108 ? 7.641 -11.305 -7.105 1 98.75 108 THR A N 1
ATOM 826 C CA . THR A 1 108 ? 8.297 -12.602 -7.141 1 98.75 108 THR A CA 1
ATOM 827 C C . THR A 1 108 ? 7.328 -13.711 -6.758 1 98.75 108 THR A C 1
ATOM 829 O O . THR A 1 108 ? 7.691 -14.891 -6.75 1 98.75 108 THR A O 1
ATOM 832 N N . GLY A 1 109 ? 6.051 -13.336 -6.547 1 98.81 109 GLY A N 1
ATOM 833 C CA . GLY A 1 109 ? 5.051 -14.367 -6.312 1 98.81 109 GLY A CA 1
ATOM 834 C C . GLY A 1 109 ? 4.938 -15.359 -7.449 1 98.81 109 GLY A C 1
ATOM 835 O O . GLY A 1 109 ? 4.637 -16.531 -7.223 1 98.81 109 GLY A O 1
ATOM 836 N N . SER A 1 110 ? 5.195 -14.93 -8.641 1 98.88 110 SER A N 1
ATOM 837 C CA . SER A 1 110 ? 5.074 -15.781 -9.812 1 98.88 110 SER A CA 1
ATOM 838 C C . SER A 1 110 ? 6.152 -16.859 -9.828 1 98.88 110 SER A C 1
ATOM 840 O O . SER A 1 110 ? 6.004 -17.891 -10.492 1 98.88 110 SER A O 1
ATOM 842 N N . LEU A 1 111 ? 7.281 -16.672 -9.078 1 98.88 111 LEU A N 1
ATOM 843 C CA . LEU A 1 111 ? 8.32 -17.688 -8.984 1 98.88 111 LEU A CA 1
ATOM 844 C C . LEU A 1 111 ? 7.785 -18.953 -8.297 1 98.88 111 LEU A C 1
ATOM 846 O O . LEU A 1 111 ? 8.156 -20.062 -8.664 1 98.88 111 LEU A O 1
ATOM 850 N N . VAL A 1 112 ? 6.918 -18.75 -7.312 1 98.88 112 VAL A N 1
ATOM 851 C CA . VAL A 1 112 ? 6.312 -19.875 -6.613 1 98.88 112 VAL A CA 1
ATOM 852 C C . VAL A 1 112 ? 5.375 -20.625 -7.555 1 98.88 112 VAL A C 1
ATOM 854 O O . VAL A 1 112 ? 5.352 -21.859 -7.566 1 98.88 112 VAL A O 1
ATOM 857 N N . TYR A 1 113 ? 4.566 -19.875 -8.359 1 98.88 113 TYR A N 1
ATOM 858 C CA . TYR A 1 113 ? 3.691 -20.516 -9.344 1 98.88 113 TYR A CA 1
ATOM 859 C C . TYR A 1 113 ? 4.5 -21.297 -10.367 1 98.88 113 TYR A C 1
ATOM 861 O O . TYR A 1 113 ? 4.113 -22.406 -10.758 1 98.88 113 TYR A O 1
ATOM 869 N N . ALA A 1 114 ? 5.664 -20.719 -10.805 1 98.88 114 ALA A N 1
ATOM 870 C CA . ALA A 1 114 ? 6.543 -21.422 -11.734 1 98.88 114 ALA A CA 1
ATOM 871 C C . ALA A 1 114 ? 7.094 -22.703 -11.117 1 98.88 114 ALA A C 1
ATOM 873 O O . ALA A 1 114 ? 7.047 -23.766 -11.734 1 98.88 114 ALA A O 1
ATOM 874 N N . ALA A 1 115 ? 7.586 -22.609 -9.875 1 98.75 115 ALA A N 1
ATOM 875 C CA . ALA A 1 115 ? 8.148 -23.75 -9.164 1 98.75 115 ALA A CA 1
ATOM 876 C C . ALA A 1 115 ? 7.105 -24.844 -8.969 1 98.75 115 ALA A C 1
ATOM 878 O O . ALA A 1 115 ? 7.438 -26.031 -8.953 1 98.75 115 ALA A O 1
ATOM 879 N N . ALA A 1 116 ? 5.863 -24.438 -8.883 1 98.69 116 ALA A N 1
ATOM 880 C CA . ALA A 1 116 ? 4.766 -25.375 -8.688 1 98.69 116 ALA A CA 1
ATOM 881 C C . ALA A 1 116 ? 4.309 -25.969 -10.016 1 98.69 116 ALA A C 1
ATOM 883 O O . ALA A 1 116 ? 3.438 -26.844 -10.039 1 98.69 116 ALA A O 1
ATOM 884 N N . GLY A 1 117 ? 4.809 -25.438 -11.125 1 98.62 117 GLY A N 1
ATOM 885 C CA . GLY A 1 117 ? 4.48 -25.969 -12.438 1 98.62 117 GLY A CA 1
ATOM 886 C C . GLY A 1 117 ? 3.244 -25.344 -13.047 1 98.62 117 GLY A C 1
ATOM 887 O O . GLY A 1 117 ? 2.73 -25.828 -14.055 1 98.62 117 GLY A O 1
ATOM 888 N N . LEU A 1 118 ? 2.787 -24.25 -12.492 1 98.81 118 LEU A N 1
ATOM 889 C CA . LEU A 1 118 ? 1.497 -23.688 -12.883 1 98.81 118 LEU A CA 1
ATOM 890 C C . LEU A 1 118 ? 1.644 -22.781 -14.102 1 98.81 118 LEU A C 1
ATOM 892 O O . LEU A 1 118 ? 0.65 -22.422 -14.734 1 98.81 118 LEU A O 1
ATOM 896 N N . LEU A 1 119 ? 2.885 -22.406 -14.484 1 98.88 119 LEU A N 1
ATOM 897 C CA . LEU A 1 119 ? 3.074 -21.391 -15.523 1 98.88 119 LEU A CA 1
ATOM 898 C C . LEU A 1 119 ? 3.66 -22.031 -16.781 1 98.88 119 LEU A C 1
ATOM 900 O O . LEU A 1 119 ? 4.023 -21.312 -17.719 1 98.88 119 LEU A O 1
ATOM 904 N N . SER A 1 120 ? 3.748 -23.406 -16.828 1 98.75 120 SER A N 1
ATOM 905 C CA . SER A 1 120 ? 4.32 -24.109 -17.969 1 98.75 120 SER A CA 1
ATOM 906 C C . SER A 1 120 ? 3.57 -23.781 -19.25 1 98.75 120 SER A C 1
ATOM 908 O O . SER A 1 120 ? 2.344 -23.891 -19.312 1 98.75 120 SER A O 1
ATOM 910 N N . HIS A 1 121 ? 4.324 -23.281 -20.25 1 98.75 121 HIS A N 1
ATOM 911 C CA . HIS A 1 121 ? 3.828 -22.953 -21.578 1 98.75 121 HIS A CA 1
ATOM 912 C C . HIS A 1 121 ? 2.803 -21.828 -21.531 1 98.75 121 HIS A C 1
ATOM 914 O O . HIS A 1 121 ? 1.931 -21.734 -22.391 1 98.75 121 HIS A O 1
ATOM 920 N N . ARG A 1 122 ? 2.893 -20.984 -20.578 1 98.81 122 ARG A N 1
ATOM 921 C CA . ARG A 1 122 ? 1.972 -19.859 -20.422 1 98.81 122 ARG A CA 1
ATOM 922 C C . ARG A 1 122 ? 2.721 -18.531 -20.422 1 98.81 122 ARG A C 1
ATOM 924 O O . ARG A 1 122 ? 3.908 -18.484 -20.094 1 98.81 122 ARG A O 1
ATOM 931 N N . PRO A 1 123 ? 2.062 -17.422 -20.812 1 98.88 123 PRO A N 1
ATOM 932 C CA . PRO A 1 123 ? 2.668 -16.109 -20.594 1 98.88 123 PRO A CA 1
ATOM 933 C C . PRO A 1 123 ? 2.656 -15.695 -19.125 1 98.88 123 PRO A C 1
ATOM 935 O O . PRO A 1 123 ? 1.701 -15.992 -18.406 1 98.88 123 PRO A O 1
ATOM 938 N N . ALA A 1 124 ? 3.701 -15.078 -18.672 1 98.88 124 ALA A N 1
ATOM 939 C CA . ALA A 1 124 ? 3.779 -14.625 -17.297 1 98.88 124 ALA A CA 1
ATOM 940 C C . ALA A 1 124 ? 4.812 -13.516 -17.125 1 98.88 124 ALA A C 1
ATOM 942 O O . ALA A 1 124 ? 5.629 -13.281 -18.031 1 98.88 124 ALA A O 1
ATOM 943 N N . THR A 1 125 ? 4.734 -12.797 -16.109 1 98.88 125 THR A N 1
ATOM 944 C CA . THR A 1 125 ? 5.727 -11.797 -15.734 1 98.88 125 THR A CA 1
ATOM 945 C C . THR A 1 125 ? 6.035 -11.875 -14.234 1 98.88 125 THR A C 1
ATOM 947 O O . THR A 1 125 ? 5.461 -12.695 -13.523 1 98.88 125 THR A O 1
ATOM 950 N N . THR A 1 126 ? 7.027 -11.211 -13.812 1 98.69 126 THR A N 1
ATOM 951 C CA . THR A 1 126 ? 7.484 -11.086 -12.43 1 98.69 126 THR A CA 1
ATOM 952 C C . THR A 1 126 ? 8.242 -9.773 -12.227 1 98.69 126 THR A C 1
ATOM 954 O O . THR A 1 126 ? 8.203 -8.898 -13.094 1 98.69 126 THR A O 1
ATOM 957 N N . HIS A 1 127 ? 8.781 -9.586 -11.047 1 98.31 127 HIS A N 1
ATOM 958 C CA . HIS A 1 127 ? 9.641 -8.43 -10.805 1 98.31 127 HIS A CA 1
ATOM 959 C C . HIS A 1 127 ? 10.805 -8.391 -11.797 1 98.31 127 HIS A C 1
ATOM 961 O O . HIS A 1 127 ? 11.398 -9.422 -12.102 1 98.31 127 HIS A O 1
ATOM 967 N N . TRP A 1 128 ? 11.18 -7.215 -12.25 1 97.44 128 TRP A N 1
ATOM 968 C CA . TRP A 1 128 ? 12.18 -7.055 -13.305 1 97.44 128 TRP A CA 1
ATOM 969 C C . TRP A 1 128 ? 13.477 -7.754 -12.938 1 97.44 128 TRP A C 1
ATOM 971 O O . TRP A 1 128 ? 14.148 -8.328 -13.797 1 97.44 128 TRP A O 1
ATOM 981 N N . ALA A 1 129 ? 13.789 -7.754 -11.688 1 97.31 129 ALA A N 1
ATOM 982 C CA . ALA A 1 129 ? 15.07 -8.297 -11.227 1 97.31 129 ALA A CA 1
ATOM 983 C C . ALA A 1 129 ? 15.039 -9.82 -11.18 1 97.31 129 ALA A C 1
ATOM 985 O O . ALA A 1 129 ? 16.062 -10.461 -11 1 97.31 129 ALA A O 1
ATOM 986 N N . SER A 1 130 ? 13.891 -10.398 -11.367 1 98.12 130 SER A N 1
ATOM 987 C CA . SER A 1 130 ? 13.758 -11.844 -11.203 1 98.12 130 SER A CA 1
ATOM 988 C C . SER A 1 130 ? 13.281 -12.508 -12.492 1 98.12 130 SER A C 1
ATOM 990 O O . SER A 1 130 ? 12.914 -13.688 -12.5 1 98.12 130 SER A O 1
ATOM 992 N N . LEU A 1 131 ? 13.258 -11.742 -13.586 1 98.25 131 LEU A N 1
ATOM 993 C CA . LEU A 1 131 ? 12.773 -12.266 -14.852 1 98.25 131 LEU A CA 1
ATOM 994 C C . LEU A 1 131 ? 13.633 -13.43 -15.328 1 98.25 131 LEU A C 1
ATOM 996 O O . LEU A 1 131 ? 13.117 -14.438 -15.812 1 98.25 131 LEU A O 1
ATOM 1000 N N . ASP A 1 132 ? 14.938 -13.305 -15.188 1 97.88 132 ASP A N 1
ATOM 1001 C CA . ASP A 1 132 ? 15.836 -14.375 -15.609 1 97.88 132 ASP A CA 1
ATOM 1002 C C . ASP A 1 132 ? 15.641 -15.625 -14.758 1 97.88 132 ASP A C 1
ATOM 1004 O O . ASP A 1 132 ? 15.68 -16.75 -15.266 1 97.88 132 ASP A O 1
ATOM 1008 N N . LEU A 1 133 ? 15.445 -15.383 -13.484 1 97.88 133 LEU A N 1
ATOM 1009 C CA . LEU A 1 133 ? 15.188 -16.516 -12.594 1 97.88 133 LEU A CA 1
ATOM 1010 C C . LEU A 1 133 ? 13.891 -17.219 -12.977 1 97.88 133 LEU A C 1
ATOM 1012 O O . LEU A 1 133 ? 13.812 -18.453 -12.953 1 97.88 133 LEU A O 1
ATOM 1016 N N . LEU A 1 134 ? 12.867 -16.453 -13.32 1 98.25 134 LEU A N 1
ATOM 1017 C CA . LEU A 1 134 ? 11.609 -17.016 -13.773 1 98.25 134 LEU A CA 1
ATOM 1018 C C . LEU A 1 134 ? 11.82 -17.922 -14.977 1 98.25 134 LEU A C 1
ATOM 1020 O O . LEU A 1 134 ? 11.281 -19.031 -15.031 1 98.25 134 LEU A O 1
ATOM 1024 N N . SER A 1 135 ? 12.633 -17.484 -15.891 1 97.12 135 SER A N 1
ATOM 1025 C CA . SER A 1 135 ? 12.961 -18.234 -17.094 1 97.12 135 SER A CA 1
ATOM 1026 C C . SER A 1 135 ? 13.734 -19.516 -16.75 1 97.12 135 SER A C 1
ATOM 1028 O O . SER A 1 135 ? 13.516 -20.562 -17.375 1 97.12 135 SER A O 1
ATOM 1030 N N . THR A 1 136 ? 14.547 -19.453 -15.797 1 97.38 136 THR A N 1
ATOM 1031 C CA . THR A 1 136 ? 15.375 -20.578 -15.391 1 97.38 136 THR A CA 1
ATOM 1032 C C . THR A 1 136 ? 14.523 -21.641 -14.703 1 97.38 136 THR A C 1
ATOM 1034 O O . THR A 1 136 ? 14.766 -22.844 -14.875 1 97.38 136 THR A O 1
ATOM 1037 N N . LEU A 1 137 ? 13.586 -21.266 -13.914 1 97.44 137 LEU A N 1
ATOM 1038 C CA . LEU A 1 137 ? 12.719 -22.188 -13.195 1 97.44 137 LEU A CA 1
ATOM 1039 C C . LEU A 1 137 ? 11.914 -23.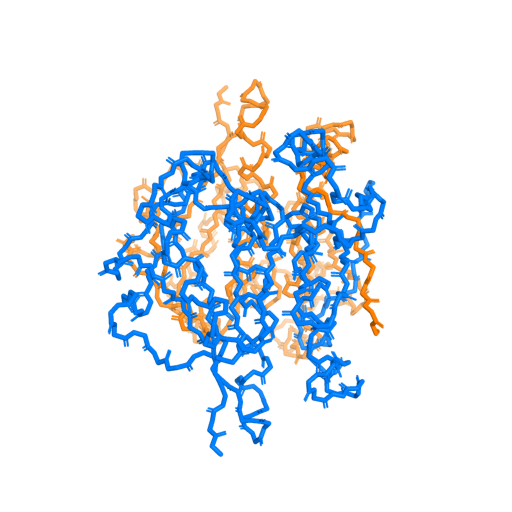047 -14.172 1 97.44 137 LEU A C 1
ATOM 1041 O O . LEU A 1 137 ? 11.703 -24.234 -13.938 1 97.44 137 LEU A O 1
ATOM 1045 N N . ASP A 1 138 ? 11.422 -22.469 -15.25 1 98.12 138 ASP A N 1
ATOM 1046 C CA . ASP A 1 138 ? 10.68 -23.156 -16.312 1 98.12 138 ASP A CA 1
ATOM 1047 C C . ASP A 1 138 ? 10.883 -22.453 -17.656 1 98.12 138 ASP A C 1
ATOM 1049 O O . ASP A 1 138 ? 10.242 -21.453 -17.938 1 98.12 138 ASP A O 1
ATOM 1053 N N . PRO A 1 139 ? 11.719 -22.953 -18.484 1 98.19 139 PRO A N 1
ATOM 1054 C CA . PRO A 1 139 ? 12.078 -22.312 -19.75 1 98.19 139 PRO A CA 1
ATOM 1055 C C . PRO A 1 139 ? 10.922 -22.281 -20.75 1 98.19 139 PRO A C 1
ATOM 1057 O O . PRO A 1 139 ? 11.016 -21.609 -21.797 1 98.19 139 PRO A O 1
ATOM 1060 N N . THR A 1 140 ? 9.82 -22.984 -20.453 1 98.69 140 THR A N 1
ATOM 1061 C CA . THR A 1 140 ? 8.695 -23.016 -21.375 1 98.69 140 THR A CA 1
ATOM 1062 C C . THR A 1 140 ? 7.812 -21.781 -21.203 1 98.69 140 THR A C 1
ATOM 1064 O O . THR A 1 140 ? 6.945 -21.5 -22.031 1 98.69 140 THR A O 1
ATOM 1067 N N . ILE A 1 141 ? 7.984 -21.047 -20.094 1 98.88 141 ILE A N 1
ATOM 1068 C CA . ILE A 1 141 ? 7.188 -19.859 -19.828 1 98.88 141 ILE A CA 1
ATOM 1069 C C . ILE A 1 141 ? 7.465 -18.797 -20.891 1 98.88 141 ILE A C 1
ATOM 1071 O O . ILE A 1 141 ? 8.617 -18.547 -21.234 1 98.88 141 ILE A O 1
ATOM 1075 N N . ASP A 1 142 ? 6.391 -18.203 -21.516 1 98.81 142 ASP A N 1
ATOM 1076 C CA . ASP A 1 142 ? 6.52 -17.016 -22.375 1 98.81 142 ASP A CA 1
ATOM 1077 C C . ASP A 1 142 ? 6.676 -15.75 -21.531 1 98.81 142 ASP A C 1
ATOM 1079 O O . ASP A 1 142 ? 5.684 -15.117 -21.172 1 98.81 142 ASP A O 1
ATOM 1083 N N . ILE A 1 143 ? 7.875 -15.375 -21.266 1 98.62 143 ILE A N 1
ATOM 1084 C CA . ILE A 1 143 ? 8.18 -14.289 -20.344 1 98.62 143 ILE A CA 1
ATOM 1085 C C . ILE A 1 143 ? 7.797 -12.953 -20.969 1 98.62 143 ILE A C 1
ATOM 1087 O O . ILE A 1 143 ? 8.328 -12.586 -22.031 1 98.62 143 ILE A O 1
ATOM 1091 N N . ARG A 1 144 ? 6.887 -12.273 -20.312 1 98.62 144 ARG A N 1
ATOM 1092 C CA . ARG A 1 144 ? 6.504 -10.922 -20.719 1 98.62 144 ARG A CA 1
ATOM 1093 C C . ARG A 1 144 ? 7.258 -9.875 -19.891 1 98.62 144 ARG A C 1
ATOM 1095 O O . ARG A 1 144 ? 6.805 -9.484 -18.812 1 98.62 144 ARG A O 1
ATOM 1102 N N . ARG A 1 145 ? 8.273 -9.336 -20.375 1 97.56 145 ARG A N 1
ATOM 1103 C CA . ARG A 1 145 ? 9.266 -8.586 -19.609 1 97.56 145 ARG A CA 1
ATOM 1104 C C . ARG A 1 145 ? 8.789 -7.16 -19.344 1 97.56 145 ARG A C 1
ATOM 1106 O O . ARG A 1 145 ? 9.18 -6.539 -18.359 1 97.56 145 ARG A O 1
ATOM 1113 N N . GLU A 1 146 ? 7.902 -6.684 -20.188 1 96.12 146 GLU A N 1
ATOM 1114 C CA . GLU A 1 146 ? 7.598 -5.258 -20.125 1 96.12 146 GLU A CA 1
ATOM 1115 C C . GLU A 1 146 ? 6.164 -5.02 -19.672 1 96.12 146 GLU A C 1
ATOM 1117 O O . GLU A 1 146 ? 5.734 -3.873 -19.531 1 96.12 146 GLU A O 1
ATOM 1122 N N . GLU A 1 147 ? 5.434 -6.016 -19.469 1 97.12 147 GLU A N 1
ATOM 1123 C CA . GLU A 1 147 ? 4.031 -5.875 -19.078 1 97.12 147 GLU A CA 1
ATOM 1124 C C . GLU A 1 147 ? 3.885 -5.723 -17.562 1 97.12 147 GLU A C 1
ATOM 1126 O O . GLU A 1 147 ? 4.578 -6.398 -16.797 1 97.12 147 GLU A O 1
ATOM 1131 N N . ARG A 1 148 ? 3.072 -4.82 -17.203 1 97.19 148 ARG A N 1
ATOM 1132 C CA . ARG A 1 148 ? 2.83 -4.605 -15.781 1 97.19 148 ARG A CA 1
ATOM 1133 C C . ARG A 1 148 ? 2.104 -5.801 -15.164 1 97.19 148 ARG A C 1
ATOM 1135 O O . ARG A 1 148 ? 2.299 -6.113 -13.992 1 97.19 148 ARG A O 1
ATOM 1142 N N . PHE A 1 149 ? 1.191 -6.355 -15.922 1 98.69 149 PHE A N 1
ATOM 1143 C CA . PHE A 1 149 ? 0.572 -7.621 -15.562 1 98.69 149 PHE A CA 1
ATOM 1144 C C . PHE A 1 149 ? 0.178 -8.406 -16.812 1 98.69 149 PHE A C 1
ATOM 1146 O O . PHE A 1 149 ? 0.01 -7.832 -17.891 1 98.69 149 PHE A O 1
ATOM 1153 N N . VAL A 1 150 ? 0.1 -9.695 -16.672 1 98.88 150 VAL A N 1
ATOM 1154 C CA . VAL A 1 150 ? -0.261 -10.625 -17.75 1 98.88 150 VAL A CA 1
ATOM 1155 C C . VAL A 1 150 ? -1.503 -11.422 -17.344 1 98.88 150 VAL A C 1
ATOM 1157 O O . VAL A 1 150 ? -1.471 -12.188 -16.375 1 98.88 150 VAL A O 1
ATOM 1160 N N . ASP A 1 151 ? -2.604 -11.258 -18.062 1 98.81 151 ASP A N 1
ATOM 1161 C CA . ASP A 1 151 ? -3.848 -11.977 -17.828 1 98.81 151 ASP A CA 1
ATOM 1162 C C . ASP A 1 151 ? -3.994 -13.156 -18.781 1 98.81 151 ASP A C 1
ATOM 1164 O O . ASP A 1 151 ? -4.402 -12.984 -19.922 1 98.81 151 ASP A O 1
ATOM 1168 N N . ASP A 1 152 ? -3.713 -14.305 -18.234 1 98.75 152 ASP A N 1
ATOM 1169 C CA . ASP A 1 152 ? -3.824 -15.539 -19.016 1 98.75 152 ASP A CA 1
ATOM 1170 C C . ASP A 1 152 ? -5.129 -16.266 -18.703 1 98.75 152 ASP A C 1
ATOM 1172 O O . ASP A 1 152 ? -5.172 -17.5 -18.719 1 98.75 152 ASP A O 1
ATOM 1176 N N . GLY A 1 153 ? -6.184 -15.602 -18.312 1 98.62 153 GLY A N 1
ATOM 1177 C CA . GLY A 1 153 ? -7.492 -16.172 -18.016 1 98.62 153 GLY A CA 1
ATOM 1178 C C . GLY A 1 153 ? -7.645 -16.625 -16.594 1 98.62 153 GLY A C 1
ATOM 1179 O O . GLY A 1 153 ? -8.078 -15.867 -15.719 1 98.62 153 GLY A O 1
ATOM 1180 N N . ASP A 1 154 ? -7.133 -17.797 -16.281 1 98.81 154 ASP A N 1
ATOM 1181 C CA . ASP A 1 154 ? -7.328 -18.359 -14.953 1 98.81 154 ASP A CA 1
ATOM 1182 C C . ASP A 1 154 ? -6.117 -18.094 -14.055 1 98.81 154 ASP A C 1
ATOM 1184 O O . ASP A 1 154 ? -6.18 -18.297 -12.844 1 98.81 154 ASP A O 1
ATOM 1188 N N . ILE A 1 155 ? -4.988 -17.578 -14.656 1 98.88 155 ILE A N 1
ATOM 1189 C CA . ILE A 1 155 ? -3.818 -17.125 -13.914 1 98.88 155 ILE A CA 1
ATOM 1190 C C . ILE A 1 155 ? -3.422 -15.719 -14.375 1 98.88 155 ILE A C 1
ATOM 1192 O O . ILE A 1 155 ? -3.375 -15.453 -15.578 1 98.88 155 ILE A O 1
ATOM 1196 N N . VAL A 1 156 ? -3.27 -14.828 -13.461 1 98.94 156 VAL A N 1
ATOM 1197 C CA . VAL A 1 156 ? -2.795 -13.477 -13.742 1 98.94 156 VAL A CA 1
ATOM 1198 C C . VAL A 1 156 ? -1.529 -13.195 -12.938 1 98.94 156 VAL A C 1
ATOM 1200 O O . VAL A 1 156 ? -1.495 -13.414 -11.727 1 98.94 156 VAL A O 1
ATOM 1203 N N . THR A 1 157 ? -0.456 -12.812 -13.578 1 98.94 157 THR A N 1
ATOM 1204 C CA . THR A 1 157 ? 0.79 -12.453 -12.914 1 98.94 157 THR A CA 1
ATOM 1205 C C . THR A 1 157 ? 1.097 -10.969 -13.109 1 98.94 157 THR A C 1
ATOM 1207 O O . THR A 1 157 ? 0.903 -10.43 -14.203 1 98.94 157 THR A O 1
ATOM 1210 N N . ALA A 1 158 ? 1.482 -10.305 -12.047 1 98.88 158 ALA A N 1
ATOM 1211 C CA . ALA A 1 158 ? 1.859 -8.898 -12.109 1 98.88 158 ALA A CA 1
ATOM 1212 C C . ALA A 1 158 ? 3.355 -8.719 -11.867 1 98.88 158 ALA A C 1
ATOM 1214 O O . ALA A 1 158 ? 3.984 -9.539 -11.195 1 98.88 158 ALA A O 1
ATOM 1215 N N . SER A 1 159 ? 3.873 -7.648 -12.461 1 98 159 SER A N 1
ATOM 1216 C CA . SER A 1 159 ? 5.273 -7.281 -12.266 1 98 159 SER A CA 1
ATOM 1217 C C . SER A 1 159 ? 5.508 -6.738 -10.859 1 98 159 SER A C 1
ATOM 1219 O O . SER A 1 159 ? 4.781 -7.078 -9.922 1 98 159 SER A O 1
ATOM 1221 N N . GLY A 1 160 ? 6.492 -5.926 -10.672 1 94.06 160 GLY A N 1
ATOM 1222 C CA . GLY A 1 160 ? 7.035 -5.586 -9.367 1 94.06 160 GLY A CA 1
ATOM 1223 C C . GLY A 1 160 ? 6.113 -4.707 -8.547 1 94.06 160 GLY A C 1
ATOM 1224 O O . GLY A 1 160 ? 5.609 -3.697 -9.039 1 94.06 160 GLY A O 1
ATOM 1225 N N . VAL A 1 161 ? 5.988 -4.902 -7.379 1 93.38 161 VAL A N 1
ATOM 1226 C CA . VAL A 1 161 ? 5.434 -4.312 -6.168 1 93.38 161 VAL A CA 1
ATOM 1227 C C . VAL A 1 161 ? 4.207 -3.473 -6.516 1 93.38 161 VAL A C 1
ATOM 1229 O O . VAL A 1 161 ? 3.07 -3.908 -6.32 1 93.38 161 VAL A O 1
ATOM 1232 N N . SER A 1 162 ? 4.367 -2.279 -7.152 1 94.81 162 SER A N 1
ATOM 1233 C CA . SER A 1 162 ? 3.25 -1.367 -7.371 1 94.81 162 SER A CA 1
ATOM 1234 C C . SER A 1 162 ? 2.336 -1.871 -8.477 1 94.81 162 SER A C 1
ATOM 1236 O O . SER A 1 162 ? 1.192 -1.426 -8.602 1 94.81 162 SER A O 1
ATOM 1238 N N . ALA A 1 163 ? 2.803 -2.787 -9.328 1 98 163 ALA A N 1
ATOM 1239 C CA . ALA A 1 163 ? 1.986 -3.35 -10.398 1 98 163 ALA A CA 1
ATOM 1240 C C . ALA A 1 163 ? 0.773 -4.086 -9.836 1 98 163 ALA A C 1
ATOM 1242 O O . ALA A 1 163 ? -0.231 -4.262 -10.531 1 98 163 ALA A O 1
ATOM 1243 N N . GLY A 1 164 ? 0.944 -4.531 -8.594 1 98.56 164 GLY A N 1
ATOM 1244 C CA . GLY A 1 164 ? -0.167 -5.191 -7.93 1 98.56 164 GLY A CA 1
ATOM 1245 C C . GLY A 1 164 ? -1.413 -4.328 -7.852 1 98.56 164 GLY A C 1
ATOM 1246 O O . GLY A 1 164 ? -2.531 -4.844 -7.852 1 98.56 164 GLY A O 1
ATOM 1247 N N . ILE A 1 165 ? -1.24 -3.025 -7.766 1 98.69 165 ILE A N 1
ATOM 1248 C CA . ILE A 1 165 ? -2.375 -2.111 -7.688 1 98.69 165 ILE A CA 1
ATOM 1249 C C . ILE A 1 165 ? -3.107 -2.08 -9.023 1 98.69 165 ILE A C 1
ATOM 1251 O O . ILE A 1 165 ? -4.336 -2.188 -9.07 1 98.69 165 ILE A O 1
ATOM 1255 N N . ASP A 1 166 ? -2.365 -1.964 -10.125 1 98.69 166 ASP A N 1
ATOM 1256 C CA . ASP A 1 166 ? -2.945 -2 -11.469 1 98.69 166 ASP A CA 1
ATOM 1257 C C . ASP A 1 166 ? -3.664 -3.324 -11.719 1 98.69 166 ASP A C 1
ATOM 1259 O O . ASP A 1 166 ? -4.781 -3.34 -12.242 1 98.69 166 ASP A O 1
ATOM 1263 N N . MET A 1 167 ? -3.023 -4.402 -11.352 1 98.88 167 MET A N 1
ATOM 1264 C CA . MET A 1 167 ? -3.613 -5.723 -11.547 1 98.88 167 MET A CA 1
ATOM 1265 C C . MET A 1 167 ? -4.914 -5.863 -10.766 1 98.88 167 MET A C 1
ATOM 1267 O O . MET A 1 167 ? -5.895 -6.406 -11.273 1 98.88 167 MET A O 1
ATOM 1271 N N . ALA A 1 168 ? -4.875 -5.422 -9.5 1 98.88 168 ALA A N 1
ATOM 1272 C CA . ALA A 1 168 ? -6.074 -5.504 -8.672 1 98.88 168 ALA A CA 1
ATOM 1273 C C . ALA A 1 168 ? -7.23 -4.723 -9.289 1 98.88 168 ALA A C 1
ATOM 1275 O O . ALA A 1 168 ? -8.367 -5.191 -9.305 1 98.88 168 ALA A O 1
ATOM 1276 N N . LEU A 1 169 ? -6.93 -3.52 -9.812 1 98.75 169 LEU A N 1
ATOM 1277 C CA . LEU A 1 169 ? -7.953 -2.719 -10.477 1 98.75 169 LEU A CA 1
ATOM 1278 C C . LEU A 1 169 ? -8.445 -3.412 -11.734 1 98.75 169 LEU A C 1
ATOM 1280 O O . LEU A 1 169 ? -9.641 -3.381 -12.039 1 98.75 169 LEU A O 1
ATOM 1284 N N . HIS A 1 170 ? -7.551 -3.996 -12.484 1 98.81 170 HIS A N 1
ATOM 1285 C CA . HIS A 1 170 ? -7.906 -4.785 -13.664 1 98.81 170 HIS A CA 1
ATOM 1286 C C . HIS A 1 170 ? -8.883 -5.902 -13.305 1 98.81 170 HIS A C 1
ATOM 1288 O O . HIS A 1 170 ? -9.844 -6.152 -14.031 1 98.81 170 HIS A O 1
ATOM 1294 N N . LEU A 1 171 ? -8.648 -6.492 -12.156 1 98.88 171 LEU A N 1
ATOM 1295 C CA . LEU A 1 171 ? -9.516 -7.598 -11.75 1 98.88 171 LEU A CA 1
ATOM 1296 C C . LEU A 1 171 ? -10.891 -7.086 -11.328 1 98.88 171 LEU A C 1
ATOM 1298 O O . LEU A 1 171 ? -11.898 -7.758 -11.547 1 98.88 171 LEU A O 1
ATOM 1302 N N . VAL A 1 172 ? -10.969 -5.902 -10.719 1 98.88 172 VAL A N 1
ATOM 1303 C CA . VAL A 1 172 ? -12.281 -5.312 -10.453 1 98.88 172 VAL A CA 1
ATOM 1304 C C . VAL A 1 172 ? -13.023 -5.102 -11.766 1 98.88 172 VAL A C 1
ATOM 1306 O O . VAL A 1 172 ? -14.211 -5.418 -11.875 1 98.88 172 VAL A O 1
ATOM 1309 N N . ARG A 1 173 ? -12.305 -4.586 -12.75 1 98.75 173 ARG A N 1
ATOM 1310 C CA . ARG A 1 173 ? -12.898 -4.375 -14.07 1 98.75 173 ARG A CA 1
ATOM 1311 C C . ARG A 1 173 ? -13.422 -5.68 -14.648 1 98.75 173 ARG A C 1
ATOM 1313 O O . ARG A 1 173 ? -14.547 -5.734 -15.156 1 98.75 173 ARG A O 1
ATOM 1320 N N . ARG A 1 174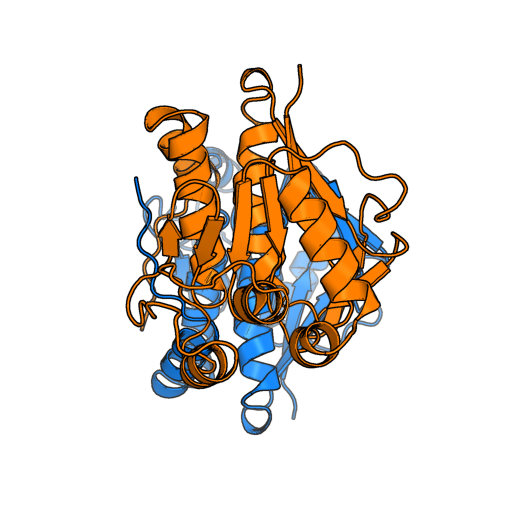 ? -12.633 -6.703 -14.578 1 98.69 174 ARG A N 1
ATOM 1321 C CA . ARG A 1 174 ? -12.953 -8.016 -15.125 1 98.69 174 ARG A CA 1
ATOM 1322 C C . ARG A 1 174 ? -14.148 -8.633 -14.406 1 98.69 174 ARG A C 1
ATOM 1324 O O . ARG A 1 174 ? -15.016 -9.242 -15.039 1 98.69 174 ARG A O 1
ATOM 1331 N N . LEU A 1 175 ? -14.25 -8.438 -13.109 1 98.56 175 LEU A N 1
ATOM 1332 C CA . LEU A 1 175 ? -15.188 -9.195 -12.289 1 98.56 175 LEU A CA 1
ATOM 1333 C C . LEU A 1 175 ? -16.469 -8.398 -12.047 1 98.56 175 LEU A C 1
ATOM 1335 O O . LEU A 1 175 ? -17.516 -8.984 -11.781 1 98.56 175 LEU A O 1
ATOM 1339 N N . ALA A 1 176 ? -16.359 -7.035 -12.133 1 98.44 176 ALA A N 1
ATOM 1340 C CA . ALA A 1 176 ? -17.516 -6.238 -11.742 1 98.44 176 ALA A CA 1
ATOM 1341 C C . ALA A 1 176 ? -17.812 -5.156 -12.781 1 98.44 176 ALA A C 1
ATOM 1343 O O . ALA A 1 176 ? -18.781 -4.418 -12.656 1 98.44 176 ALA A O 1
ATOM 1344 N N . GLY A 1 177 ? -16.922 -4.984 -13.781 1 98.5 177 GLY A N 1
ATOM 1345 C CA . GLY A 1 177 ? -17.203 -4.07 -14.875 1 98.5 177 GLY A CA 1
ATOM 1346 C C . GLY A 1 177 ? -16.391 -2.795 -14.812 1 98.5 177 GLY A C 1
ATOM 1347 O O . GLY A 1 177 ? -15.859 -2.441 -13.758 1 98.5 177 GLY A O 1
ATOM 1348 N N . VAL A 1 178 ? -16.312 -2.133 -15.953 1 98.31 178 VAL A N 1
ATOM 1349 C CA . VAL A 1 178 ? -15.477 -0.953 -16.141 1 98.31 178 VAL A CA 1
ATOM 1350 C C . VAL A 1 178 ? -15.945 0.169 -15.227 1 98.31 178 VAL A C 1
ATOM 1352 O O . VAL A 1 178 ? -15.133 0.875 -14.625 1 98.31 178 VAL A O 1
ATOM 1355 N N . GLU A 1 179 ? -17.219 0.386 -15.086 1 98.5 179 GLU A N 1
ATOM 1356 C CA . GLU A 1 179 ? -17.75 1.457 -14.25 1 98.5 179 GLU A CA 1
ATOM 1357 C C . GLU A 1 179 ? -17.359 1.267 -12.789 1 98.5 179 GLU A C 1
ATOM 1359 O O . GLU A 1 179 ? -16.953 2.221 -12.117 1 98.5 179 GLU A O 1
ATOM 1364 N N . ARG A 1 180 ? -17.5 0.013 -12.281 1 98.69 180 ARG A N 1
ATOM 1365 C CA . ARG A 1 180 ? -17.109 -0.289 -10.906 1 98.69 180 ARG A CA 1
ATOM 1366 C C . ARG A 1 180 ? -15.617 -0.013 -10.688 1 98.69 180 ARG A C 1
ATOM 1368 O O . ARG A 1 180 ? -15.234 0.561 -9.664 1 98.69 180 ARG A O 1
ATOM 1375 N N . ALA A 1 181 ? -14.789 -0.434 -11.641 1 98.75 181 ALA A N 1
ATOM 1376 C CA . ALA A 1 181 ? -13.352 -0.19 -11.539 1 98.75 181 ALA A CA 1
ATOM 1377 C C . ALA A 1 181 ? -13.055 1.304 -11.469 1 98.75 181 ALA A C 1
ATOM 1379 O O . ALA A 1 181 ? -12.188 1.732 -10.703 1 98.75 181 ALA A O 1
ATOM 1380 N N . ARG A 1 182 ? -13.734 2.125 -12.25 1 98.56 182 ARG A N 1
ATOM 1381 C CA . ARG A 1 182 ? -13.555 3.574 -12.242 1 98.56 182 ARG A CA 1
ATOM 1382 C C . ARG A 1 182 ? -13.961 4.16 -10.891 1 98.56 182 ARG A C 1
ATOM 1384 O O . ARG A 1 182 ? -13.289 5.062 -10.375 1 98.56 182 ARG A O 1
ATOM 1391 N N . GLU A 1 183 ? -15.023 3.635 -10.328 1 98.56 183 GLU A N 1
ATOM 1392 C CA . GLU A 1 183 ? -15.484 4.105 -9.031 1 98.56 183 GLU A CA 1
ATOM 1393 C C . GLU A 1 183 ? -14.469 3.787 -7.934 1 98.56 183 GLU A C 1
ATOM 1395 O O . GLU A 1 183 ? -14.156 4.641 -7.105 1 98.56 183 GLU A O 1
ATOM 1400 N N . VAL A 1 184 ? -13.961 2.568 -7.957 1 98.62 184 VAL A N 1
ATOM 1401 C CA . VAL A 1 184 ? -12.969 2.164 -6.969 1 98.62 184 VAL A CA 1
ATOM 1402 C C . VAL A 1 184 ? -11.703 3.002 -7.137 1 98.62 184 VAL A C 1
ATOM 1404 O O . VAL A 1 184 ? -11.133 3.48 -6.156 1 98.62 184 VAL A O 1
ATOM 1407 N N . ARG A 1 185 ? -11.273 3.17 -8.391 1 98.44 185 ARG A N 1
ATOM 1408 C CA . ARG A 1 185 ? -10.102 3.992 -8.68 1 98.44 185 ARG A CA 1
ATOM 1409 C C . ARG A 1 185 ? -10.273 5.402 -8.133 1 98.44 185 ARG A C 1
ATOM 1411 O O . ARG A 1 185 ? -9.336 5.969 -7.559 1 98.44 185 ARG A O 1
ATOM 1418 N N . ARG A 1 186 ? -11.438 6 -8.297 1 97.44 186 ARG A N 1
ATOM 1419 C CA . ARG A 1 186 ? -11.727 7.344 -7.805 1 97.44 186 ARG A CA 1
ATOM 1420 C C . ARG A 1 186 ? -11.68 7.391 -6.281 1 97.44 186 ARG A C 1
ATOM 1422 O O . ARG A 1 186 ? -11.109 8.32 -5.703 1 97.44 186 ARG A O 1
ATOM 1429 N N . LEU A 1 187 ? -12.227 6.359 -5.641 1 97.31 187 LEU A N 1
ATOM 1430 C CA . LEU A 1 187 ? -12.297 6.32 -4.184 1 97.31 187 LEU A CA 1
ATOM 1431 C C . LEU A 1 187 ? -10.898 6.32 -3.572 1 97.31 187 LEU A C 1
ATOM 1433 O O . LEU A 1 187 ? -10.664 6.973 -2.551 1 97.31 187 LEU A O 1
ATOM 1437 N N . ILE A 1 188 ? -9.945 5.629 -4.211 1 97.25 188 ILE A N 1
ATOM 1438 C CA . ILE A 1 188 ? -8.609 5.555 -3.639 1 97.25 188 ILE A CA 1
ATOM 1439 C C . ILE A 1 188 ? -7.695 6.574 -4.32 1 97.25 188 ILE A C 1
ATOM 1441 O O . ILE A 1 188 ? -6.484 6.59 -4.082 1 97.25 188 ILE A O 1
ATOM 1445 N N . GLN A 1 189 ? -8.328 7.441 -5.238 1 96.94 189 GLN A N 1
ATOM 1446 C CA . GLN A 1 189 ? -7.637 8.484 -5.992 1 96.94 189 GLN A CA 1
ATOM 1447 C C . GLN A 1 189 ? -6.355 7.953 -6.625 1 96.94 189 GLN A C 1
ATOM 1449 O O . GLN A 1 189 ? -5.273 8.508 -6.418 1 96.94 189 GLN A O 1
ATOM 1454 N N . TYR A 1 190 ? -6.477 6.84 -7.301 1 97.44 190 TYR A N 1
ATOM 1455 C CA . TYR A 1 190 ? -5.34 6.23 -7.984 1 97.44 190 TYR A CA 1
ATOM 1456 C C . TYR A 1 190 ? -5.164 6.824 -9.375 1 97.44 190 TYR A C 1
ATOM 1458 O O . TYR A 1 190 ? -5.516 6.191 -10.375 1 97.44 190 TYR A O 1
ATOM 1466 N N . ASP A 1 191 ? -4.625 8.031 -9.453 1 95.5 191 ASP A N 1
ATOM 1467 C CA . ASP A 1 191 ? -4.23 8.797 -10.633 1 95.5 191 ASP A CA 1
ATOM 1468 C C . ASP A 1 191 ? -2.758 9.188 -10.562 1 95.5 191 ASP A C 1
ATOM 1470 O O . ASP A 1 191 ? -2.43 10.375 -10.547 1 95.5 191 ASP A O 1
ATOM 1474 N N . PRO A 1 192 ? -1.882 8.234 -10.695 1 95 192 PRO A N 1
ATOM 1475 C CA . PRO A 1 192 ? -0.469 8.406 -10.344 1 95 192 PRO A CA 1
ATOM 1476 C C . PRO A 1 192 ? 0.258 9.375 -11.266 1 95 192 PRO A C 1
ATOM 1478 O O . PRO A 1 192 ? -0.025 9.422 -12.469 1 95 192 PRO A O 1
ATOM 1481 N N . ALA A 1 193 ? 1.137 10.133 -10.695 1 94.06 193 ALA A N 1
ATOM 1482 C CA . ALA A 1 193 ? 2.051 11.047 -11.375 1 94.06 193 ALA A CA 1
ATOM 1483 C C . ALA A 1 193 ? 3.43 11.031 -10.719 1 94.06 193 ALA A C 1
ATOM 1485 O O . ALA A 1 193 ? 3.855 12.031 -10.133 1 94.06 193 ALA A O 1
ATOM 1486 N N . PRO A 1 194 ? 4.148 9.938 -10.922 1 92.75 194 PRO A N 1
ATOM 1487 C CA . PRO A 1 194 ? 5.473 9.852 -10.297 1 92.75 194 PRO A CA 1
ATOM 1488 C C . PRO A 1 194 ? 6.363 11.047 -10.641 1 92.75 194 PRO A C 1
ATOM 1490 O O . PRO A 1 194 ? 6.43 11.453 -11.805 1 92.75 194 PRO A O 1
ATOM 1493 N N . PRO A 1 195 ? 7.016 11.602 -9.609 1 93.5 195 PRO A N 1
ATOM 1494 C CA . PRO A 1 195 ? 7.727 12.867 -9.828 1 93.5 195 PRO A CA 1
ATOM 1495 C C . PRO A 1 195 ? 9.039 12.68 -10.578 1 93.5 195 PRO A C 1
ATOM 1497 O O . PRO A 1 195 ? 9.688 13.664 -10.961 1 93.5 195 PRO A O 1
ATOM 1500 N N . VAL A 1 196 ? 9.5 11.5 -10.695 1 93.31 196 VAL A N 1
ATOM 1501 C CA . VAL A 1 196 ? 10.75 11.25 -11.398 1 93.31 196 VAL A CA 1
ATOM 1502 C C . VAL A 1 196 ? 10.57 10.07 -12.352 1 93.31 196 VAL A C 1
ATOM 1504 O O . VAL A 1 196 ? 9.719 9.211 -12.133 1 93.31 196 VAL A O 1
ATOM 1507 N N . MET B 1 1 ? 24.375 11.828 11.766 1 81.81 1 MET B N 1
ATOM 1508 C CA . MET B 1 1 ? 23.375 11.227 12.641 1 81.81 1 MET B CA 1
ATOM 1509 C C . MET B 1 1 ? 22.203 10.68 11.836 1 81.81 1 MET B C 1
ATOM 1511 O O . MET B 1 1 ? 21.859 11.219 10.781 1 81.81 1 MET B O 1
ATOM 1515 N N . THR B 1 2 ? 21.609 9.461 12.117 1 93.19 2 THR B N 1
ATOM 1516 C CA . THR B 1 2 ? 20.516 8.805 11.406 1 93.19 2 THR B CA 1
ATOM 1517 C C . THR B 1 2 ? 19.234 9.617 11.531 1 93.19 2 THR B C 1
ATOM 1519 O O . THR B 1 2 ? 18.906 10.117 12.617 1 93.19 2 THR B O 1
ATOM 1522 N N . LYS B 1 3 ? 18.609 9.961 10.43 1 98.62 3 LYS B N 1
ATOM 1523 C CA . LYS B 1 3 ? 17.328 10.672 10.406 1 98.62 3 LYS B CA 1
ATOM 1524 C C . LYS B 1 3 ? 16.156 9.695 10.445 1 98.62 3 LYS B C 1
ATOM 1526 O O . LYS B 1 3 ? 16.219 8.609 9.867 1 98.62 3 LYS B O 1
ATOM 1531 N N . ASN B 1 4 ? 15.094 10.148 11.172 1 98.81 4 ASN B N 1
ATOM 1532 C CA . ASN B 1 4 ? 13.984 9.227 11.398 1 98.81 4 ASN B CA 1
ATOM 1533 C C . ASN B 1 4 ? 12.703 9.727 10.742 1 98.81 4 ASN B C 1
ATOM 1535 O O . ASN B 1 4 ? 12.289 10.867 10.961 1 98.81 4 ASN B O 1
ATOM 1539 N N . ILE B 1 5 ? 12.117 8.875 9.938 1 98.94 5 ILE B N 1
ATOM 1540 C CA . ILE B 1 5 ? 10.789 9.086 9.383 1 98.94 5 ILE B CA 1
ATOM 1541 C C . ILE B 1 5 ? 9.758 8.305 10.195 1 98.94 5 ILE B C 1
ATOM 1543 O O . ILE B 1 5 ? 9.906 7.098 10.398 1 98.94 5 ILE B O 1
ATOM 1547 N N . GLY B 1 6 ? 8.766 8.992 10.695 1 98.88 6 GLY B N 1
ATOM 1548 C CA . GLY B 1 6 ? 7.699 8.352 11.453 1 98.88 6 GLY B CA 1
ATOM 1549 C C . GLY B 1 6 ? 6.359 8.383 10.742 1 98.88 6 GLY B C 1
ATOM 1550 O O . GLY B 1 6 ? 5.965 9.422 10.195 1 98.88 6 GLY B O 1
ATOM 1551 N N . ILE B 1 7 ? 5.699 7.277 10.688 1 98.94 7 ILE B N 1
ATOM 1552 C CA . ILE B 1 7 ? 4.34 7.168 10.164 1 98.94 7 ILE B CA 1
ATOM 1553 C C . ILE B 1 7 ? 3.367 6.895 11.312 1 98.94 7 ILE B C 1
ATOM 1555 O O . ILE B 1 7 ? 3.502 5.898 12.023 1 98.94 7 ILE B O 1
ATOM 1559 N N . VAL B 1 8 ? 2.367 7.73 11.461 1 98.94 8 VAL B N 1
ATOM 1560 C CA . VAL B 1 8 ? 1.422 7.621 12.562 1 98.94 8 VAL B CA 1
ATOM 1561 C C . VAL B 1 8 ? 0.361 6.574 12.234 1 98.94 8 VAL B C 1
ATOM 1563 O O . VAL B 1 8 ? -0.203 6.574 11.141 1 98.94 8 VAL B O 1
ATOM 1566 N N . LEU B 1 9 ? 0.143 5.688 13.195 1 98.81 9 LEU B N 1
ATOM 1567 C CA . LEU B 1 9 ? -0.968 4.742 13.133 1 98.81 9 LEU B CA 1
ATOM 1568 C C . LEU B 1 9 ? -1.996 5.039 14.219 1 98.81 9 LEU B C 1
ATOM 1570 O O . LEU B 1 9 ? -1.639 5.484 15.312 1 98.81 9 LEU B O 1
ATOM 1574 N N . PHE B 1 10 ? -3.203 4.824 13.914 1 98.75 10 PHE B N 1
ATOM 1575 C CA . PHE B 1 10 ? -4.34 4.949 14.82 1 98.75 10 PHE B CA 1
ATOM 1576 C C . PHE B 1 10 ? -5.484 4.047 14.375 1 98.75 10 PHE B C 1
ATOM 1578 O O . PHE B 1 10 ? -5.535 3.621 13.219 1 98.75 10 PHE B O 1
ATOM 1585 N N . ASP B 1 11 ? -6.367 3.691 15.328 1 98.38 11 ASP B N 1
ATOM 1586 C CA . ASP B 1 11 ? -7.523 2.881 14.961 1 98.38 11 ASP B CA 1
ATOM 1587 C C . ASP B 1 11 ? -8.336 3.551 13.852 1 98.38 11 ASP B C 1
ATOM 1589 O O . ASP B 1 11 ? -8.719 4.715 13.977 1 98.38 11 ASP B O 1
ATOM 1593 N N . GLY B 1 12 ? -8.547 2.799 12.703 1 98.62 12 GLY B N 1
ATOM 1594 C CA . GLY B 1 12 ? -9.289 3.342 11.578 1 98.62 12 GLY B CA 1
ATOM 1595 C C . GLY B 1 12 ? -8.406 4.035 10.562 1 98.62 12 GLY B C 1
ATOM 1596 O O . GLY B 1 12 ? -8.906 4.703 9.656 1 98.62 12 GLY B O 1
ATOM 1597 N N . VAL B 1 13 ? -7.062 3.904 10.703 1 98.81 13 VAL B N 1
ATOM 1598 C CA . VAL B 1 13 ? -6.137 4.453 9.719 1 98.81 13 VAL B CA 1
ATOM 1599 C C . VAL B 1 13 ? -6.328 3.742 8.375 1 98.81 13 VAL B C 1
ATOM 1601 O O . VAL B 1 13 ? -6.531 2.527 8.336 1 98.81 13 VAL B O 1
ATOM 1604 N N . GLU B 1 14 ? -6.328 4.531 7.309 1 98.69 14 GLU B N 1
ATOM 1605 C CA . GLU B 1 14 ? -6.41 3.969 5.965 1 98.69 14 GLU B CA 1
ATOM 1606 C C . GLU B 1 14 ? -5.148 3.186 5.613 1 98.69 14 GLU B C 1
ATOM 1608 O O . GLU B 1 14 ? -4.039 3.721 5.688 1 98.69 14 GLU B O 1
ATOM 1613 N N . GLU B 1 15 ? -5.297 1.955 5.234 1 98.56 15 GLU B N 1
ATOM 1614 C CA . GLU B 1 15 ? -4.176 1.035 5.055 1 98.56 15 GLU B CA 1
ATOM 1615 C C . GLU B 1 15 ? -3.141 1.609 4.09 1 98.56 15 GLU B C 1
ATOM 1617 O O . GLU B 1 15 ? -1.985 1.818 4.465 1 98.56 15 GLU B O 1
ATOM 1622 N N . LEU B 1 16 ? -3.574 2.004 2.93 1 98.62 16 LEU B N 1
ATOM 1623 C CA . LEU B 1 16 ? -2.613 2.395 1.902 1 98.62 16 LEU B CA 1
ATOM 1624 C C . LEU B 1 16 ? -2.082 3.801 2.164 1 98.62 16 LEU B C 1
ATOM 1626 O O . LEU B 1 16 ? -1.013 4.164 1.67 1 98.62 16 LEU B O 1
ATOM 1630 N N . ASP B 1 17 ? -2.814 4.641 2.959 1 98.81 17 ASP B N 1
ATOM 1631 C CA . ASP B 1 17 ? -2.291 5.941 3.359 1 98.81 17 ASP B CA 1
ATOM 1632 C C . ASP B 1 17 ? -0.98 5.793 4.129 1 98.81 17 ASP B C 1
ATOM 1634 O O . ASP B 1 17 ? -0.119 6.676 4.074 1 98.81 17 ASP B O 1
ATOM 1638 N N . ALA B 1 18 ? -0.884 4.703 4.875 1 98.81 18 ALA B N 1
ATOM 1639 C CA . ALA B 1 18 ? 0.304 4.461 5.691 1 98.81 18 ALA B CA 1
ATOM 1640 C C . ALA B 1 18 ? 1.311 3.588 4.945 1 98.81 18 ALA B C 1
ATOM 1642 O O . ALA B 1 18 ? 2.502 3.9 4.902 1 98.81 18 ALA B O 1
ATOM 1643 N N . ILE B 1 19 ? 0.841 2.578 4.281 1 98.56 19 ILE B N 1
ATOM 1644 C CA . ILE B 1 19 ? 1.745 1.536 3.807 1 98.56 19 ILE B CA 1
ATOM 1645 C C . ILE B 1 19 ? 2.303 1.92 2.438 1 98.56 19 ILE B C 1
ATOM 1647 O O . ILE B 1 19 ? 3.387 1.476 2.055 1 98.56 19 ILE B O 1
ATOM 1651 N N . GLY B 1 20 ? 1.526 2.729 1.644 1 98.62 20 GLY B N 1
ATOM 1652 C CA . GLY B 1 20 ? 2.107 3.271 0.426 1 98.62 20 GLY B CA 1
ATOM 1653 C C . GLY B 1 20 ? 3.42 3.996 0.662 1 98.62 20 GLY B C 1
ATOM 1654 O O . GLY B 1 20 ? 4.461 3.586 0.147 1 98.62 20 GLY B O 1
ATOM 1655 N N . PRO B 1 21 ? 3.354 5.039 1.489 1 98.94 21 PRO B N 1
ATOM 1656 C CA . PRO B 1 21 ? 4.594 5.738 1.841 1 98.94 21 PRO B CA 1
ATOM 1657 C C . PRO B 1 21 ? 5.605 4.828 2.539 1 98.94 21 PRO B C 1
ATOM 1659 O O . PRO B 1 21 ? 6.809 4.953 2.312 1 98.94 21 PRO B O 1
ATOM 1662 N N . TRP B 1 22 ? 5.141 3.918 3.395 1 98.88 22 TRP B N 1
ATOM 1663 C CA . TRP B 1 22 ? 6.031 2.959 4.035 1 98.88 22 TRP B CA 1
ATOM 1664 C C . TRP B 1 22 ? 6.875 2.223 3.002 1 98.88 22 TRP B C 1
ATOM 1666 O O . TRP B 1 22 ? 8.094 2.086 3.166 1 98.88 22 TRP B O 1
ATOM 1676 N N . GLU B 1 23 ? 6.199 1.729 1.956 1 98.69 23 GLU B N 1
ATOM 1677 C CA . GLU B 1 23 ? 6.906 0.956 0.938 1 98.69 23 GLU B CA 1
ATOM 1678 C C . GLU B 1 23 ? 8.039 1.767 0.315 1 98.69 23 GLU B C 1
ATOM 1680 O O . GLU B 1 23 ? 9.156 1.269 0.168 1 98.69 23 GLU B O 1
ATOM 1685 N N . VAL B 1 24 ? 7.734 2.988 -0.014 1 98.81 24 VAL B N 1
ATOM 1686 C CA . VAL B 1 24 ? 8.719 3.854 -0.657 1 98.81 24 VAL B CA 1
ATOM 1687 C C . VAL B 1 24 ? 9.891 4.098 0.292 1 98.81 24 VAL B C 1
ATOM 1689 O O . VAL B 1 24 ? 11.047 3.863 -0.067 1 98.81 24 VAL B O 1
ATOM 1692 N N . TRP B 1 25 ? 9.641 4.48 1.499 1 98.88 25 TRP B N 1
ATOM 1693 C CA . TRP B 1 25 ? 10.688 4.938 2.41 1 98.88 25 TRP B CA 1
ATOM 1694 C C . TRP B 1 25 ? 11.453 3.756 2.994 1 98.88 25 TRP B C 1
ATOM 1696 O O . TRP B 1 25 ? 12.664 3.852 3.236 1 98.88 25 TRP B O 1
ATOM 1706 N N . SER B 1 26 ? 10.734 2.656 3.254 1 98.69 26 SER B N 1
ATOM 1707 C CA . SER B 1 26 ? 11.453 1.49 3.758 1 98.69 26 SER B CA 1
ATOM 1708 C C . SER B 1 26 ? 12.344 0.885 2.682 1 98.69 26 SER B C 1
ATOM 1710 O O . SER B 1 26 ? 13.438 0.388 2.98 1 98.69 26 SER B O 1
ATOM 1712 N N . SER B 1 27 ? 11.844 0.879 1.399 1 98.56 27 SER B N 1
ATOM 1713 C CA . SER B 1 27 ? 12.703 0.447 0.304 1 98.56 27 SER B CA 1
ATOM 1714 C C . SER B 1 27 ? 13.945 1.324 0.2 1 98.56 27 SER B C 1
ATOM 1716 O O . SER B 1 27 ? 15.062 0.817 0.041 1 98.56 27 SER B O 1
ATOM 1718 N N . TRP B 1 28 ? 13.797 2.643 0.33 1 98.81 28 TRP B N 1
ATOM 1719 C CA . TRP B 1 28 ? 14.891 3.611 0.318 1 98.81 28 TRP B CA 1
ATOM 1720 C C . TRP B 1 28 ? 15.891 3.314 1.429 1 98.81 28 TRP B C 1
ATOM 1722 O O . TRP B 1 28 ? 17.078 3.102 1.163 1 98.81 28 TRP B O 1
ATOM 1732 N N . ALA B 1 29 ? 15.406 3.154 2.637 1 98.5 29 ALA B N 1
ATOM 1733 C CA . ALA B 1 29 ? 16.266 2.969 3.801 1 98.5 29 ALA B CA 1
ATOM 1734 C C . ALA B 1 29 ? 17 1.629 3.734 1 98.5 29 ALA B C 1
ATOM 1736 O O . ALA B 1 29 ? 18.156 1.528 4.121 1 98.5 29 ALA B O 1
ATOM 1737 N N . HIS B 1 30 ? 16.297 0.624 3.254 1 97.44 30 HIS B N 1
ATOM 1738 C CA . HIS B 1 30 ? 16.844 -0.732 3.229 1 97.44 30 HIS B CA 1
ATOM 1739 C C . HIS B 1 30 ? 17.906 -0.877 2.158 1 97.44 30 HIS B C 1
ATOM 1741 O O . HIS B 1 30 ? 18.953 -1.506 2.393 1 97.44 30 HIS B O 1
ATOM 1747 N N . HIS B 1 31 ? 17.688 -0.309 0.986 1 97.88 31 HIS B N 1
ATOM 1748 C CA . HIS B 1 31 ? 18.578 -0.536 -0.143 1 97.88 31 HIS B CA 1
ATOM 1749 C C . HIS B 1 31 ? 19.703 0.487 -0.166 1 97.88 31 HIS B C 1
ATOM 1751 O O . HIS B 1 31 ? 20.75 0.256 -0.786 1 97.88 31 HIS B O 1
ATOM 1757 N N . PHE B 1 32 ? 19.5 1.599 0.496 1 98.38 32 PHE B N 1
ATOM 1758 C CA . PHE B 1 32 ? 20.5 2.654 0.519 1 98.38 32 PHE B CA 1
ATOM 1759 C C . PHE B 1 32 ? 20.734 3.145 1.941 1 98.38 32 PHE B C 1
ATOM 1761 O O . PHE B 1 32 ? 20.562 4.328 2.234 1 98.38 32 PHE B O 1
ATOM 1768 N N . PRO B 1 33 ? 21.297 2.27 2.836 1 97.56 33 PRO B N 1
ATOM 1769 C CA . PRO B 1 33 ? 21.484 2.615 4.25 1 97.56 33 PRO B CA 1
ATOM 1770 C C . PRO B 1 33 ? 22.453 3.775 4.453 1 97.56 33 PRO B C 1
ATOM 1772 O O . PRO B 1 33 ? 22.359 4.492 5.449 1 97.56 33 PRO B O 1
ATOM 1775 N N . ARG B 1 34 ? 23.344 4.008 3.482 1 97.81 34 ARG B N 1
ATOM 1776 C CA . ARG B 1 34 ? 24.344 5.055 3.621 1 97.81 34 ARG B CA 1
ATOM 1777 C C . ARG B 1 34 ? 23.719 6.441 3.559 1 97.81 34 ARG B C 1
ATOM 1779 O O . ARG B 1 34 ? 24.344 7.434 3.934 1 97.81 34 ARG B O 1
ATOM 1786 N N . ASP B 1 35 ? 22.422 6.492 3.002 1 98.31 35 ASP B N 1
ATOM 1787 C CA . ASP B 1 35 ? 21.719 7.77 2.955 1 98.31 35 ASP B CA 1
ATOM 1788 C C . ASP B 1 35 ? 21.297 8.219 4.352 1 98.31 35 ASP B C 1
ATOM 1790 O O . ASP B 1 35 ? 20.953 9.391 4.559 1 98.31 35 ASP B O 1
ATOM 1794 N N . GLY B 1 36 ? 21.172 7.293 5.309 1 98.38 36 GLY B N 1
ATOM 1795 C CA . GLY B 1 36 ? 21.094 7.664 6.711 1 98.38 36 GLY B CA 1
ATOM 1796 C C . GLY B 1 36 ? 19.672 7.887 7.188 1 98.38 36 GLY B C 1
ATOM 1797 O O . GLY B 1 36 ? 19.422 8.742 8.039 1 98.38 36 GLY B O 1
ATOM 1798 N N . TYR B 1 37 ? 18.703 7.191 6.617 1 98.56 37 TYR B N 1
ATOM 1799 C CA . TYR B 1 37 ? 17.312 7.309 7.047 1 98.56 37 TYR B CA 1
ATOM 1800 C C . TYR B 1 37 ? 16.797 5.98 7.582 1 98.56 37 TYR B C 1
ATOM 1802 O O . TYR B 1 37 ? 17.203 4.914 7.109 1 98.56 37 TYR B O 1
ATOM 1810 N N . THR B 1 38 ? 15.914 6.059 8.602 1 98.44 38 THR B N 1
ATOM 1811 C CA . THR B 1 38 ? 15.102 4.945 9.078 1 98.44 38 THR B CA 1
ATOM 1812 C C . THR B 1 38 ? 13.617 5.309 9.078 1 98.44 38 THR B C 1
ATOM 1814 O O . THR B 1 38 ? 13.266 6.488 9.102 1 98.44 38 THR B O 1
ATOM 1817 N N . VAL B 1 39 ? 12.836 4.352 8.945 1 98.69 39 VAL B N 1
ATOM 1818 C CA . VAL B 1 39 ? 11.391 4.562 8.953 1 98.69 39 VAL B CA 1
ATOM 1819 C C . VAL B 1 39 ? 10.742 3.65 9.992 1 98.69 39 VAL B C 1
ATOM 1821 O O . VAL B 1 39 ? 11.133 2.486 10.133 1 98.69 39 VAL B O 1
ATOM 1824 N N . SER B 1 40 ? 9.812 4.141 10.742 1 98.69 40 SER B N 1
ATOM 1825 C CA . SER B 1 40 ? 9.062 3.365 11.727 1 98.69 40 SER B CA 1
ATOM 1826 C C . SER B 1 40 ? 7.633 3.869 11.859 1 98.69 40 SER B C 1
ATOM 1828 O O . SER B 1 40 ? 7.34 5.016 11.516 1 98.69 40 SER B O 1
ATOM 1830 N N . CYS B 1 41 ? 6.793 3.01 12.312 1 98.88 41 CYS B N 1
ATOM 1831 C CA . CYS B 1 41 ? 5.414 3.369 12.625 1 98.88 41 CYS B CA 1
ATOM 1832 C C . CYS B 1 41 ? 5.242 3.635 14.117 1 98.88 41 CYS B C 1
ATOM 1834 O O . CYS B 1 41 ? 5.832 2.941 14.945 1 98.88 41 CYS B O 1
ATOM 1836 N N . LEU B 1 42 ? 4.449 4.637 14.406 1 98.62 42 LEU B N 1
ATOM 1837 C CA . LEU B 1 42 ? 4.172 4.93 15.805 1 98.62 42 LEU B CA 1
ATOM 1838 C C . LEU B 1 42 ? 2.672 5.082 16.047 1 98.62 42 LEU B C 1
ATOM 1840 O O . LEU B 1 42 ? 1.941 5.527 15.156 1 98.62 42 LEU B O 1
ATOM 1844 N N . SER B 1 43 ? 2.193 4.699 17.156 1 98.56 43 SER B N 1
ATOM 1845 C CA . SER B 1 43 ? 0.837 4.898 17.641 1 98.56 43 SER B CA 1
ATOM 1846 C C . SER B 1 43 ? 0.847 5.414 19.078 1 98.56 43 SER B C 1
ATOM 1848 O O . SER B 1 43 ? 1.902 5.48 19.719 1 98.56 43 SER B O 1
ATOM 1850 N N . PRO B 1 44 ? -0.338 5.898 19.578 1 97.06 44 PRO B N 1
ATOM 1851 C CA . PRO B 1 44 ? -0.332 6.441 20.938 1 97.06 44 PRO B CA 1
ATOM 1852 C C . PRO B 1 44 ? 0.282 5.48 21.953 1 97.06 44 PRO B C 1
ATOM 1854 O O . PRO B 1 44 ? 1.127 5.887 22.766 1 97.06 44 PRO B O 1
ATOM 1857 N N . SER B 1 45 ? -0.065 4.188 21.938 1 95.88 45 SER B N 1
ATOM 1858 C CA . SER B 1 45 ? 0.375 3.24 22.953 1 95.88 45 SER B CA 1
ATOM 1859 C C . SER B 1 45 ? 1.343 2.215 22.375 1 95.88 45 SER B C 1
ATOM 1861 O O . SER B 1 45 ? 1.794 1.312 23.094 1 95.88 45 SER B O 1
ATOM 1863 N N . GLY B 1 46 ? 1.715 2.365 21.141 1 95.5 46 GLY B N 1
ATOM 1864 C CA . GLY B 1 46 ? 2.406 1.271 20.484 1 95.5 46 GLY B CA 1
ATOM 1865 C C . GLY B 1 46 ? 1.527 0.056 20.25 1 95.5 46 GLY B C 1
ATOM 1866 O O . GLY B 1 46 ? 0.309 0.124 20.438 1 95.5 46 GLY B O 1
ATOM 1867 N N . GLY B 1 47 ? 2.004 -0.963 19.688 1 93.19 47 GLY B N 1
ATOM 1868 C CA . GLY B 1 47 ? 1.306 -2.236 19.609 1 93.19 47 GLY B CA 1
ATOM 1869 C C . GLY B 1 47 ? 0.406 -2.346 18.391 1 93.19 47 GLY B C 1
ATOM 1870 O O . GLY B 1 47 ? 0.725 -1.813 17.328 1 93.19 47 GLY B O 1
ATOM 1871 N N . VAL B 1 48 ? -0.702 -3.047 18.609 1 96.12 48 VAL B N 1
ATOM 1872 C CA . VAL B 1 48 ? -1.55 -3.475 17.5 1 96.12 48 VAL B CA 1
ATOM 1873 C C . VAL B 1 48 ? -2.578 -2.389 17.188 1 96.12 48 VAL B C 1
ATOM 1875 O O . VAL B 1 48 ? -3.172 -1.808 18.094 1 96.12 48 VAL B O 1
ATOM 1878 N N . VAL B 1 49 ? -2.701 -2.074 15.93 1 97.94 49 VAL B N 1
ATOM 1879 C CA . VAL B 1 49 ? -3.654 -1.084 15.438 1 97.94 49 VAL B CA 1
ATOM 1880 C C . VAL B 1 49 ? -4.59 -1.729 14.414 1 97.94 49 VAL B C 1
ATOM 1882 O O . VAL B 1 49 ? -4.145 -2.443 13.516 1 97.94 49 VAL B O 1
ATOM 1885 N N . SER B 1 50 ? -5.918 -1.505 14.609 1 98.25 50 SER B N 1
ATOM 1886 C CA . SER B 1 50 ? -6.91 -1.961 13.641 1 98.25 50 SER B CA 1
ATOM 1887 C C . SER B 1 50 ? -7.145 -0.916 12.555 1 98.25 50 SER B C 1
ATOM 1889 O O . SER B 1 50 ? -7.637 0.18 12.836 1 98.25 50 SER B O 1
ATOM 1891 N N . CYS B 1 51 ? -6.875 -1.243 11.312 1 98.44 51 CYS B N 1
ATOM 1892 C CA . CYS B 1 51 ? -6.969 -0.3 10.203 1 98.44 51 CYS B CA 1
ATOM 1893 C C . CYS B 1 51 ? -8.406 -0.177 9.711 1 98.44 51 CYS B C 1
ATOM 1895 O O . CYS B 1 51 ? -9.305 -0.828 10.25 1 98.44 51 CYS B O 1
ATOM 1897 N N . ALA B 1 52 ? -8.633 0.67 8.805 1 98 52 ALA B N 1
ATOM 1898 C CA . ALA B 1 52 ? -9.961 1.131 8.398 1 98 52 ALA B CA 1
ATOM 1899 C C . ALA B 1 52 ? -10.75 0.01 7.73 1 98 52 ALA B C 1
ATOM 1901 O O . ALA B 1 52 ? -11.977 -0.055 7.859 1 98 52 ALA B O 1
ATOM 1902 N N . LYS B 1 53 ? -10.047 -0.916 7.027 1 97.81 53 LYS B N 1
ATOM 1903 C CA . LYS B 1 53 ? -10.773 -1.899 6.23 1 97.81 53 LYS B CA 1
ATOM 1904 C C . LYS B 1 53 ? -10.422 -3.322 6.66 1 97.81 53 LYS B C 1
ATOM 1906 O O . LYS B 1 53 ? -10.578 -4.266 5.883 1 97.81 53 LYS B O 1
ATOM 1911 N N . GLY B 1 54 ? -9.844 -3.402 7.84 1 97.38 54 GLY B N 1
ATOM 1912 C CA . GLY B 1 54 ? -9.844 -4.73 8.43 1 97.38 54 GLY B CA 1
ATOM 1913 C C . GLY B 1 54 ? -8.445 -5.289 8.648 1 97.38 54 GLY B C 1
ATOM 1914 O O . GLY B 1 54 ? -8.281 -6.309 9.32 1 97.38 54 GLY B O 1
ATOM 1915 N N . LEU B 1 55 ? -7.383 -4.648 8.156 1 98.06 55 LEU B N 1
ATOM 1916 C CA . LEU B 1 55 ? -6.031 -5.102 8.469 1 98.06 55 LEU B CA 1
ATOM 1917 C C . LEU B 1 55 ? -5.629 -4.695 9.883 1 98.06 55 LEU B C 1
ATOM 1919 O O . LEU B 1 55 ? -6.141 -3.709 10.414 1 98.06 55 LEU B O 1
ATOM 1923 N N . THR B 1 56 ? -4.844 -5.516 10.422 1 98.12 56 THR B N 1
ATOM 1924 C CA . THR B 1 56 ? -4.215 -5.199 11.695 1 98.12 56 THR B CA 1
ATOM 1925 C C . THR B 1 56 ? -2.699 -5.109 11.547 1 98.12 56 THR B C 1
ATOM 1927 O O . THR B 1 56 ? -2.068 -6.016 11 1 98.12 56 THR B O 1
ATOM 1930 N N . VAL B 1 57 ? -2.152 -3.98 12 1 98 57 VAL B N 1
ATOM 1931 C CA . VAL B 1 57 ? -0.725 -3.705 11.867 1 98 57 VAL B CA 1
ATOM 1932 C C . VAL B 1 57 ? -0.142 -3.34 13.227 1 98 57 VAL B C 1
ATOM 1934 O O . VAL B 1 57 ? -0.839 -2.785 14.078 1 98 57 VAL B O 1
ATOM 1937 N N . GLN B 1 58 ? 1.091 -3.627 13.406 1 97.62 58 GLN B N 1
ATOM 1938 C CA . GLN B 1 58 ? 1.753 -3.316 14.672 1 97.62 58 GLN B CA 1
ATOM 1939 C C . GLN B 1 58 ? 2.633 -2.078 14.539 1 97.62 58 GLN B C 1
ATOM 1941 O O . GLN B 1 58 ? 3.488 -2.008 13.656 1 97.62 58 GLN B O 1
ATOM 1946 N N . ALA B 1 59 ? 2.412 -1.14 15.453 1 98.38 59 ALA B N 1
ATOM 1947 C CA . ALA B 1 59 ? 3.309 0.012 15.516 1 98.38 59 ALA B CA 1
ATOM 1948 C C . ALA B 1 59 ? 4.645 -0.366 16.156 1 98.38 59 ALA B C 1
ATOM 1950 O O . ALA B 1 59 ? 4.688 -1.194 17.062 1 98.38 59 ALA B O 1
ATOM 1951 N N . HIS B 1 60 ? 5.68 0.255 15.727 1 98.38 60 HIS B N 1
ATOM 1952 C CA . HIS B 1 60 ? 7.016 -0.014 16.25 1 98.38 60 HIS B CA 1
ATOM 1953 C C . HIS B 1 60 ? 7.242 0.705 17.578 1 98.38 60 HIS B C 1
ATOM 1955 O O . HIS B 1 60 ? 7.965 0.205 18.438 1 98.38 60 HIS B O 1
ATOM 1961 N N . HIS B 1 61 ? 6.676 1.854 17.719 1 98.5 61 HIS B N 1
ATOM 1962 C CA . HIS B 1 61 ? 6.867 2.695 18.891 1 98.5 61 HIS B CA 1
ATOM 1963 C C . HIS B 1 61 ? 5.547 3.277 19.375 1 98.5 61 HIS B C 1
ATOM 1965 O O . HIS B 1 61 ? 4.578 3.354 18.609 1 98.5 61 HIS B O 1
ATOM 1971 N N . SER B 1 62 ? 5.559 3.623 20.688 1 98.5 62 SER B N 1
ATOM 1972 C CA . SER B 1 62 ? 4.543 4.535 21.203 1 98.5 62 SER B CA 1
ATOM 1973 C C . SER B 1 62 ? 4.957 5.992 21 1 98.5 62 SER B C 1
ATOM 1975 O O . SER B 1 62 ? 6.105 6.273 20.656 1 98.5 62 SER B O 1
ATOM 1977 N N . PHE B 1 63 ? 3.996 6.922 21.203 1 97.94 63 PHE B N 1
ATOM 1978 C CA . PHE B 1 63 ? 4.336 8.336 21.156 1 97.94 63 PHE B CA 1
ATOM 1979 C C . PHE B 1 63 ? 5.406 8.672 22.188 1 97.94 63 PHE B C 1
ATOM 1981 O O . PHE B 1 63 ? 6.234 9.555 21.969 1 97.94 63 PHE B O 1
ATOM 1988 N N . ASP B 1 64 ? 5.465 7.898 23.281 1 97 64 ASP B N 1
ATOM 1989 C CA . ASP B 1 64 ? 6.355 8.203 24.391 1 97 64 ASP B CA 1
ATOM 1990 C C . ASP B 1 64 ? 7.758 7.656 24.141 1 97 64 ASP B C 1
ATOM 1992 O O . ASP B 1 64 ? 8.734 8.172 24.688 1 97 64 ASP B O 1
ATOM 1996 N N . ASN B 1 65 ? 7.887 6.691 23.344 1 97.69 65 ASN B N 1
ATOM 1997 C CA . ASN B 1 65 ? 9.195 6.07 23.203 1 97.69 65 ASN B CA 1
ATOM 1998 C C . ASN B 1 65 ? 9.719 6.18 21.766 1 97.69 65 ASN B C 1
ATOM 2000 O O . ASN B 1 65 ? 10.711 5.539 21.406 1 97.69 65 ASN B O 1
ATOM 2004 N N . ALA B 1 66 ? 9 6.918 20.922 1 97.69 66 ALA B N 1
ATOM 2005 C CA . ALA B 1 66 ? 9.477 7.145 19.547 1 97.69 66 ALA B CA 1
ATOM 2006 C C . ALA B 1 66 ? 10.766 7.961 19.547 1 97.69 66 ALA B C 1
ATOM 2008 O O . ALA B 1 66 ? 10.977 8.805 20.422 1 97.69 66 ALA B O 1
ATOM 2009 N N . PRO B 1 67 ? 11.648 7.688 18.594 1 97.5 67 PRO B N 1
ATOM 2010 C CA . PRO B 1 67 ? 12.82 8.562 18.453 1 97.5 67 PRO B CA 1
ATOM 2011 C C . PRO B 1 67 ? 12.445 9.969 18 1 97.5 67 PRO B C 1
ATOM 2013 O O . PRO B 1 67 ? 11.297 10.219 17.625 1 97.5 67 PRO B O 1
ATOM 2016 N N . ARG B 1 68 ? 13.43 10.859 18.125 1 97.38 68 ARG B N 1
ATOM 2017 C CA . ARG B 1 68 ? 13.227 12.164 17.5 1 97.38 68 ARG B CA 1
ATOM 2018 C C . ARG B 1 68 ? 12.977 12.023 16 1 97.38 68 ARG B C 1
ATOM 2020 O O . ARG B 1 68 ? 13.695 11.297 15.312 1 97.38 68 ARG B O 1
ATOM 2027 N N . LEU B 1 69 ? 11.977 12.734 15.477 1 98.69 69 LEU B N 1
ATOM 2028 C CA . LEU B 1 69 ? 11.578 12.586 14.086 1 98.69 69 LEU B CA 1
ATOM 2029 C C . LEU B 1 69 ? 12.078 13.75 13.242 1 98.69 69 LEU B C 1
ATOM 2031 O O . LEU B 1 69 ? 12.062 14.898 13.695 1 98.69 69 LEU B O 1
ATOM 2035 N N . ASP B 1 70 ? 12.5 13.383 12.055 1 98.88 70 ASP B N 1
ATOM 2036 C CA . ASP B 1 70 ? 12.867 14.383 11.055 1 98.88 70 ASP B CA 1
ATOM 2037 C C . ASP B 1 70 ? 11.734 14.594 10.055 1 98.88 70 ASP B C 1
ATOM 2039 O O . ASP B 1 70 ? 11.617 15.672 9.469 1 98.88 70 ASP B O 1
ATOM 2043 N N . VAL B 1 71 ? 10.93 13.57 9.812 1 98.94 71 VAL B N 1
ATOM 2044 C CA . VAL B 1 71 ? 9.727 13.586 8.984 1 98.94 71 VAL B CA 1
ATOM 2045 C C . VAL B 1 71 ? 8.594 12.859 9.703 1 98.94 71 VAL B C 1
ATOM 2047 O O . VAL B 1 71 ? 8.805 11.789 10.281 1 98.94 71 VAL B O 1
ATOM 2050 N N . LEU B 1 72 ? 7.438 13.445 9.75 1 98.94 72 LEU B N 1
ATOM 2051 C CA . LEU B 1 72 ? 6.254 12.805 10.312 1 98.94 72 LEU B CA 1
ATOM 2052 C C . LEU B 1 72 ? 5.129 12.75 9.289 1 98.94 72 LEU B C 1
ATOM 2054 O O . LEU B 1 72 ? 4.809 13.758 8.656 1 98.94 72 LEU B O 1
ATOM 2058 N N . LEU B 1 73 ? 4.574 11.641 9.086 1 98.94 73 LEU B N 1
ATOM 2059 C CA . LEU B 1 73 ? 3.416 11.469 8.219 1 98.94 73 LEU B CA 1
ATOM 2060 C C . LEU B 1 73 ? 2.162 11.172 9.039 1 98.94 73 LEU B C 1
ATOM 2062 O O . LEU B 1 73 ? 2.143 10.227 9.828 1 98.94 73 LEU B O 1
ATOM 2066 N N . HIS B 1 74 ? 1.199 11.945 8.898 1 98.94 74 HIS B N 1
ATOM 2067 C CA . HIS B 1 74 ? -0.136 11.688 9.422 1 98.94 74 HIS B CA 1
ATOM 2068 C C . HIS B 1 74 ? -1.071 11.195 8.328 1 98.94 74 HIS B C 1
ATOM 2070 O O . HIS B 1 74 ? -1.625 11.992 7.57 1 98.94 74 HIS B O 1
ATOM 2076 N N . PRO B 1 75 ? -1.383 9.898 8.258 1 98.94 75 PRO B N 1
ATOM 2077 C CA . PRO B 1 75 ? -2.291 9.344 7.25 1 98.94 75 PRO B CA 1
ATOM 2078 C C . PRO B 1 75 ? -3.752 9.703 7.516 1 98.94 75 PRO B C 1
ATOM 2080 O O . PRO B 1 75 ? -4.059 10.367 8.508 1 98.94 75 PRO B O 1
ATOM 2083 N N . GLY B 1 76 ? -4.625 9.352 6.547 1 98.81 76 GLY B N 1
ATOM 2084 C CA . GLY B 1 76 ? -6.066 9.492 6.707 1 98.81 76 GLY B CA 1
ATOM 2085 C C . GLY B 1 76 ? -6.746 8.203 7.133 1 98.81 76 GLY B C 1
ATOM 2086 O O . GLY B 1 76 ? -6.098 7.297 7.648 1 98.81 76 GLY B O 1
ATOM 2087 N N . GLY B 1 77 ? -8.031 8.203 6.988 1 98.31 77 GLY B N 1
ATOM 2088 C CA . GLY B 1 77 ? -8.859 7.055 7.332 1 98.31 77 GLY B CA 1
ATOM 2089 C C . GLY B 1 77 ? -10.062 7.418 8.18 1 98.31 77 GLY B C 1
ATOM 2090 O O . GLY B 1 77 ? -10.219 8.57 8.586 1 98.31 77 GLY B O 1
ATOM 2091 N N . GLN B 1 78 ? -10.883 6.414 8.438 1 97.31 78 GLN B N 1
ATOM 2092 C CA . GLN B 1 78 ? -12.133 6.598 9.164 1 97.31 78 GLN B CA 1
ATOM 2093 C C . GLN B 1 78 ? -11.883 7.082 10.586 1 97.31 78 GLN B C 1
ATOM 2095 O O . GLN B 1 78 ? -12.766 7.66 11.219 1 97.31 78 GLN B O 1
ATOM 2100 N N . GLY B 1 79 ? -10.68 6.93 11.055 1 97.69 79 GLY B N 1
ATOM 2101 C CA . GLY B 1 79 ? -10.344 7.332 12.414 1 97.69 79 GLY B CA 1
ATOM 2102 C C . GLY B 1 79 ? -10.039 8.812 12.539 1 97.69 79 GLY B C 1
ATOM 2103 O O . GLY B 1 79 ? -9.93 9.336 13.648 1 97.69 79 GLY B O 1
ATOM 2104 N N . VAL B 1 80 ? -9.945 9.555 11.477 1 98.19 80 VAL B N 1
ATOM 2105 C CA . VAL B 1 80 ? -9.438 10.922 11.477 1 98.19 80 VAL B CA 1
ATOM 2106 C C . VAL B 1 80 ? -10.484 11.867 12.062 1 98.19 80 VAL B C 1
ATOM 2108 O O . VAL B 1 80 ? -10.148 12.781 12.812 1 98.19 80 VAL B O 1
ATOM 2111 N N . ARG B 1 81 ? -11.758 11.672 11.703 1 95.69 81 ARG B N 1
ATOM 2112 C CA . ARG B 1 81 ? -12.797 12.609 12.109 1 95.69 81 ARG B CA 1
ATOM 2113 C C . ARG B 1 81 ? -12.836 12.758 13.625 1 95.69 81 ARG B C 1
ATOM 2115 O O . ARG B 1 81 ? -12.758 13.875 14.148 1 95.69 81 ARG B O 1
ATOM 2122 N N . PRO B 1 82 ? -12.891 11.633 14.375 1 97.44 82 PRO B N 1
ATOM 2123 C CA . PRO B 1 82 ? -12.828 11.781 15.828 1 97.44 82 PRO B CA 1
ATOM 2124 C C . PRO B 1 82 ? -11.516 12.391 16.312 1 97.44 82 PRO B C 1
ATOM 2126 O O . PRO B 1 82 ? -11.492 13.148 17.281 1 97.44 82 PRO B O 1
ATOM 2129 N N . LEU B 1 83 ? -10.406 12.125 15.68 1 98.31 83 LEU B N 1
ATOM 2130 C CA . LEU B 1 83 ? -9.102 12.633 16.078 1 98.31 83 LEU B CA 1
ATOM 2131 C C . LEU B 1 83 ? -9.023 14.141 15.891 1 98.31 83 LEU B C 1
ATOM 2133 O O . LEU B 1 83 ? -8.367 14.836 16.656 1 98.31 83 LEU B O 1
ATOM 2137 N N . ALA B 1 84 ? -9.703 14.633 14.836 1 98 84 ALA B N 1
ATOM 2138 C CA . ALA B 1 84 ? -9.703 16.062 14.531 1 98 84 ALA B CA 1
ATOM 2139 C C . ALA B 1 84 ? -10.469 16.859 15.586 1 98 84 ALA B C 1
ATOM 2141 O O . ALA B 1 84 ? -10.398 18.078 15.625 1 98 84 ALA B O 1
ATOM 2142 N N . GLN B 1 85 ? -11.148 16.094 16.469 1 97.62 85 GLN B N 1
ATOM 2143 C CA . GLN B 1 85 ? -11.898 16.734 17.547 1 97.62 85 GLN B CA 1
ATOM 2144 C C . GLN B 1 85 ? -11.312 16.375 18.906 1 97.62 85 GLN B C 1
ATOM 2146 O O . GLN B 1 85 ? -11.859 16.766 19.938 1 97.62 85 GLN B O 1
ATOM 2151 N N . ASP B 1 86 ? -10.32 15.633 18.953 1 98.31 86 ASP B N 1
ATOM 2152 C CA . ASP B 1 86 ? -9.688 15.164 20.172 1 98.31 86 ASP B CA 1
ATOM 2153 C C . ASP B 1 86 ? -8.578 16.109 20.625 1 98.31 86 ASP B C 1
ATOM 2155 O O . ASP B 1 86 ? -7.504 16.141 20.031 1 98.31 86 ASP B O 1
ATOM 2159 N N . ASN B 1 87 ? -8.797 16.797 21.719 1 98.12 87 ASN B N 1
ATOM 2160 C CA . ASN B 1 87 ? -7.867 17.828 22.172 1 98.12 87 ASN B CA 1
ATOM 2161 C C . ASN B 1 87 ? -6.496 17.234 22.5 1 98.12 87 ASN B C 1
ATOM 2163 O O . ASN B 1 87 ? -5.469 17.875 22.234 1 98.12 87 ASN B O 1
ATOM 2167 N N . ALA B 1 88 ? -6.52 16.109 23.031 1 97.81 88 ALA B N 1
ATOM 2168 C CA . ALA B 1 88 ? -5.246 15.477 23.375 1 97.81 88 ALA B CA 1
ATOM 2169 C C . ALA B 1 88 ? -4.441 15.156 22.125 1 97.81 88 ALA B C 1
ATOM 2171 O O . ALA B 1 88 ? -3.223 15.352 22.094 1 97.81 88 ALA B O 1
ATOM 2172 N N . TRP B 1 89 ? -5.137 14.68 21.125 1 98.5 89 TRP B N 1
ATOM 2173 C CA . TRP B 1 89 ? -4.484 14.367 19.859 1 98.5 89 TRP B CA 1
ATOM 2174 C C . TRP B 1 89 ? -3.967 15.641 19.188 1 98.5 89 TRP B C 1
ATOM 2176 O O . TRP B 1 89 ? -2.822 15.688 18.734 1 98.5 89 TRP B O 1
ATOM 2186 N N . LEU B 1 90 ? -4.781 16.672 19.156 1 98.69 90 LEU B N 1
ATOM 2187 C CA . LEU B 1 90 ? -4.41 17.922 18.516 1 98.69 90 LEU B CA 1
ATOM 2188 C C . LEU B 1 90 ? -3.244 18.578 19.25 1 98.69 90 LEU B C 1
ATOM 2190 O O . LEU B 1 90 ? -2.357 19.172 18.625 1 98.69 90 LEU B O 1
ATOM 2194 N N . ASP B 1 91 ? -3.211 18.453 20.562 1 98.31 91 ASP B N 1
ATOM 2195 C CA . ASP B 1 91 ? -2.086 18.969 21.344 1 98.31 91 ASP B CA 1
ATOM 2196 C C . ASP B 1 91 ? -0.796 18.234 21 1 98.31 91 ASP B C 1
ATOM 2198 O O . ASP B 1 91 ? 0.267 18.844 20.891 1 98.31 91 ASP B O 1
ATOM 2202 N N . TRP B 1 92 ? -0.873 16.938 20.875 1 98.25 92 TRP B N 1
ATOM 2203 C CA . TRP B 1 92 ? 0.284 16.141 20.469 1 98.25 92 TRP B CA 1
ATOM 2204 C C . TRP B 1 92 ? 0.806 16.594 19.109 1 98.25 92 TRP B C 1
ATOM 2206 O O . TRP B 1 92 ? 2.012 16.781 18.922 1 98.25 92 TRP B O 1
ATOM 2216 N N . VAL B 1 93 ? -0.111 16.812 18.156 1 98.69 93 VAL B N 1
ATOM 2217 C CA . VAL B 1 93 ? 0.247 17.266 16.812 1 98.69 93 VAL B CA 1
ATOM 2218 C C . VAL B 1 93 ? 0.958 18.609 16.875 1 98.69 93 VAL B C 1
ATOM 2220 O O . VAL B 1 93 ? 1.989 18.812 16.234 1 98.69 93 VAL B O 1
ATOM 2223 N N . ARG B 1 94 ? 0.472 19.531 17.656 1 98.62 94 ARG B N 1
ATOM 2224 C CA . ARG B 1 94 ? 1.086 20.859 17.812 1 98.62 94 ARG B CA 1
ATOM 2225 C C . ARG B 1 94 ? 2.482 20.734 18.406 1 98.62 94 ARG B C 1
ATOM 2227 O O . ARG B 1 94 ? 3.391 21.484 18.016 1 98.62 94 ARG B O 1
ATOM 2234 N N . ARG B 1 95 ? 2.65 19.828 19.328 1 98.19 95 ARG B N 1
ATOM 2235 C CA . ARG B 1 95 ? 3.973 19.594 19.891 1 98.19 95 ARG B CA 1
ATOM 2236 C C . ARG B 1 95 ? 4.938 19.047 18.844 1 98.19 95 ARG B C 1
ATOM 2238 O O . ARG B 1 95 ? 6.117 19.422 18.828 1 98.19 95 ARG B O 1
ATOM 2245 N N . GLN B 1 96 ? 4.434 18.156 18 1 98.38 96 GLN B N 1
ATOM 2246 C CA . GLN B 1 96 ? 5.27 17.641 16.922 1 98.38 96 GLN B CA 1
ATOM 2247 C C . GLN B 1 96 ? 5.691 18.766 15.969 1 98.38 96 GLN B C 1
ATOM 2249 O O . GLN B 1 96 ? 6.816 18.766 15.469 1 98.38 96 GLN B O 1
ATOM 2254 N N . ARG B 1 97 ? 4.75 19.688 15.695 1 98.12 97 ARG B N 1
ATOM 2255 C CA . ARG B 1 97 ? 5.07 20.797 14.797 1 98.12 97 ARG B CA 1
ATOM 2256 C C . ARG B 1 97 ? 6.273 21.578 15.305 1 98.12 97 ARG B C 1
ATOM 2258 O O . ARG B 1 97 ? 7.105 22.031 14.516 1 98.12 97 ARG B O 1
ATOM 2265 N N . ALA B 1 98 ? 6.422 21.688 16.609 1 97.19 98 ALA B N 1
ATOM 2266 C CA . ALA B 1 98 ? 7.508 22.438 17.219 1 97.19 98 ALA B CA 1
ATOM 2267 C C . ALA B 1 98 ? 8.828 21.688 17.125 1 97.19 98 ALA B C 1
ATOM 2269 O O . ALA B 1 98 ? 9.898 22.297 17.109 1 97.19 98 ALA B O 1
ATOM 2270 N N . ALA B 1 99 ? 8.758 20.422 16.953 1 97.81 99 ALA B N 1
ATOM 2271 C CA . ALA B 1 99 ? 9.961 19.594 17.094 1 97.81 99 ALA B CA 1
ATOM 2272 C C . ALA B 1 99 ? 10.375 18.984 15.766 1 97.81 99 ALA B C 1
ATOM 2274 O O . ALA B 1 99 ? 11.562 18.734 15.531 1 97.81 99 ALA B O 1
ATOM 2275 N N . VAL B 1 100 ? 9.398 18.656 14.875 1 98.69 100 VAL B N 1
ATOM 2276 C CA . VAL B 1 100 ? 9.656 17.906 13.641 1 98.69 100 VAL B CA 1
ATOM 2277 C C . VAL B 1 100 ? 9.812 18.891 12.477 1 98.69 100 VAL B C 1
ATOM 2279 O O . VAL B 1 100 ? 8.891 19.641 12.156 1 98.69 100 VAL B O 1
ATOM 2282 N N . PRO B 1 101 ? 10.914 18.875 11.805 1 98.5 101 PRO B N 1
ATOM 2283 C CA . PRO B 1 101 ? 11.18 19.844 10.742 1 98.5 101 PRO B CA 1
ATOM 2284 C C . PRO B 1 101 ? 10.242 19.688 9.555 1 98.5 101 PRO B C 1
ATOM 2286 O O . PRO B 1 101 ? 9.906 20.688 8.898 1 98.5 101 PRO B O 1
ATOM 2289 N N . LEU B 1 102 ? 9.789 18.484 9.211 1 98.88 102 LEU B N 1
ATOM 2290 C CA . LEU B 1 102 ? 8.961 18.234 8.039 1 98.88 102 LEU B CA 1
ATOM 2291 C C . LEU B 1 102 ? 7.766 17.359 8.398 1 98.88 102 LEU B C 1
ATOM 2293 O O . LEU B 1 102 ? 7.93 16.172 8.734 1 98.88 102 LEU B O 1
ATOM 2297 N N . MET B 1 103 ? 6.578 17.953 8.367 1 98.94 103 MET B N 1
ATOM 2298 C CA . MET B 1 103 ? 5.34 17.219 8.641 1 98.94 103 MET B CA 1
ATOM 2299 C C . MET B 1 103 ? 4.562 16.984 7.348 1 98.94 103 MET B C 1
ATOM 2301 O O . MET B 1 103 ? 4.414 17.891 6.527 1 98.94 103 MET B O 1
ATOM 2305 N N . THR B 1 104 ? 4.086 15.766 7.18 1 98.94 104 THR B N 1
ATOM 2306 C CA . THR B 1 104 ? 3.393 15.398 5.953 1 98.94 104 THR B CA 1
ATOM 2307 C C . THR B 1 104 ? 2.074 14.695 6.27 1 98.94 104 THR B C 1
ATOM 2309 O O . THR B 1 104 ? 1.891 14.172 7.371 1 98.94 104 THR B O 1
ATOM 2312 N N . SER B 1 105 ? 1.135 14.758 5.359 1 98.94 105 SER B N 1
ATOM 2313 C CA . SER B 1 105 ? -0.139 14.055 5.508 1 98.94 105 SER B CA 1
ATOM 2314 C C . SER B 1 105 ? -0.586 13.438 4.188 1 98.94 105 SER B C 1
ATOM 2316 O O . SER B 1 105 ? -0.139 13.852 3.115 1 98.94 105 SER B O 1
ATOM 2318 N N . VAL B 1 106 ? -1.348 12.422 4.289 1 98.88 106 VAL B N 1
ATOM 2319 C CA . VAL B 1 106 ? -2.01 11.797 3.148 1 98.88 106 VAL B CA 1
ATOM 2320 C C . VAL B 1 106 ? -3.52 11.773 3.375 1 98.88 106 VAL B C 1
ATOM 2322 O O . VAL B 1 106 ? -3.98 11.516 4.488 1 98.88 106 VAL B O 1
ATOM 2325 N N . CYS B 1 107 ? -4.336 11.984 2.289 1 98.62 107 CYS B N 1
ATOM 2326 C CA . CYS B 1 107 ? -5.789 11.859 2.381 1 98.62 107 CYS B CA 1
ATOM 2327 C C . CYS B 1 107 ? -6.344 12.742 3.496 1 98.62 107 CYS B C 1
ATOM 2329 O O . CYS B 1 107 ? -6.062 13.938 3.543 1 98.62 107 CYS B O 1
ATOM 2331 N N . THR B 1 108 ? -7.117 12.25 4.363 1 98.75 108 THR B N 1
ATOM 2332 C CA . THR B 1 108 ? -7.805 13.062 5.359 1 98.75 108 THR B CA 1
ATOM 2333 C C . THR B 1 108 ? -6.879 13.391 6.527 1 98.75 108 THR B C 1
ATOM 2335 O O . THR B 1 108 ? -7.273 14.086 7.465 1 98.75 108 THR B O 1
ATOM 2338 N N . GLY B 1 109 ? -5.605 12.961 6.406 1 98.81 109 GLY B N 1
ATOM 2339 C CA . GLY B 1 109 ? -4.641 13.352 7.422 1 98.81 109 GLY B CA 1
ATOM 2340 C C . GLY B 1 109 ? -4.496 14.852 7.562 1 98.81 109 GLY B C 1
ATOM 2341 O O . GLY B 1 109 ? -4.238 15.359 8.656 1 98.81 109 GLY B O 1
ATOM 2342 N N . SER B 1 110 ? -4.688 15.562 6.492 1 98.88 110 SER B N 1
ATOM 2343 C CA . SER B 1 110 ? -4.527 17.016 6.488 1 98.88 110 SER B CA 1
ATOM 2344 C C . SER B 1 110 ? -5.629 17.688 7.297 1 98.88 110 SER B C 1
ATOM 2346 O O . SER B 1 110 ? -5.469 18.828 7.738 1 98.88 110 SER B O 1
ATOM 2348 N N . LEU B 1 111 ? -6.785 17.016 7.531 1 98.88 111 LEU B N 1
ATOM 2349 C CA . LEU B 1 111 ? -7.848 17.562 8.352 1 98.88 111 LEU B CA 1
ATOM 2350 C C . LEU B 1 111 ? -7.383 17.75 9.797 1 98.88 111 LEU B C 1
ATOM 2352 O O . LEU B 1 111 ? -7.766 18.719 10.461 1 98.88 111 LEU B O 1
ATOM 2356 N N . VAL B 1 112 ? -6.566 16.812 10.273 1 98.88 112 VAL B N 1
ATOM 2357 C CA . VAL B 1 112 ? -6.027 16.906 11.625 1 98.88 112 VAL B CA 1
ATOM 2358 C C . VAL B 1 112 ? -5.062 18.078 11.711 1 98.88 112 VAL B C 1
ATOM 2360 O O . VAL B 1 112 ? -5.066 18.828 12.703 1 98.88 112 VAL B O 1
ATOM 2363 N N . TYR B 1 113 ? -4.199 18.266 10.664 1 98.88 113 TYR B N 1
ATOM 2364 C CA . TYR B 1 113 ? -3.295 19.406 10.641 1 98.88 113 TYR B CA 1
ATOM 2365 C C . TYR B 1 113 ? -4.074 20.719 10.633 1 98.88 113 TYR B C 1
ATOM 2367 O O . TYR B 1 113 ? -3.697 21.688 11.312 1 98.88 113 TYR B O 1
ATOM 2375 N N . ALA B 1 114 ? -5.191 20.766 9.852 1 98.88 114 ALA B N 1
ATOM 2376 C CA . ALA B 1 114 ? -6.043 21.953 9.82 1 98.88 114 ALA B CA 1
ATOM 2377 C C . ALA B 1 114 ? -6.656 22.219 11.195 1 98.88 114 ALA B C 1
ATOM 2379 O O . ALA B 1 114 ? -6.605 23.359 11.688 1 98.88 114 ALA B O 1
ATOM 2380 N N . ALA B 1 115 ? -7.203 21.172 11.82 1 98.75 115 ALA B N 1
ATOM 2381 C CA . ALA B 1 115 ? -7.832 21.297 13.133 1 98.75 115 ALA B CA 1
ATOM 2382 C C . ALA B 1 115 ? -6.828 21.766 14.188 1 98.75 115 ALA B C 1
ATOM 2384 O O . ALA B 1 115 ? -7.191 22.469 15.133 1 98.75 115 ALA B O 1
ATOM 2385 N N . ALA B 1 116 ? -5.582 21.422 13.961 1 98.69 116 ALA B N 1
ATOM 2386 C CA . ALA B 1 116 ? -4.52 21.797 14.891 1 98.69 116 ALA B CA 1
ATOM 2387 C C . ALA B 1 116 ? -4.008 23.203 14.609 1 98.69 116 ALA B C 1
ATOM 2389 O O . ALA B 1 116 ? -3.16 23.719 15.336 1 98.69 116 ALA B O 1
ATOM 2390 N N . GLY B 1 117 ? -4.445 23.797 13.5 1 98.62 117 GLY B N 1
ATOM 2391 C CA . GLY B 1 117 ? -4.07 25.156 13.164 1 98.62 117 GLY B CA 1
ATOM 2392 C C . GLY B 1 117 ? -2.791 25.25 12.359 1 98.62 117 GLY B C 1
ATOM 2393 O O . GLY B 1 117 ? -2.242 26.344 12.172 1 98.62 117 GLY B O 1
ATOM 2394 N N . LEU B 1 118 ? -2.326 24.141 11.828 1 98.81 118 LEU B N 1
ATOM 2395 C CA . LEU B 1 118 ? -1.005 24.078 11.211 1 98.81 118 LEU B CA 1
ATOM 2396 C C . LEU B 1 118 ? -1.067 24.531 9.758 1 98.81 118 LEU B C 1
ATOM 2398 O O . LEU B 1 118 ? -0.034 24.812 9.141 1 98.81 118 LEU B O 1
ATOM 2402 N N . LEU B 1 119 ? -2.285 24.641 9.164 1 98.88 119 LEU B N 1
ATOM 2403 C CA . LEU B 1 119 ? -2.398 24.906 7.73 1 98.88 119 LEU B CA 1
ATOM 2404 C C . LEU B 1 119 ? -2.932 26.297 7.469 1 98.88 119 LEU B C 1
ATOM 2406 O O . LEU B 1 119 ? -3.23 26.656 6.324 1 98.88 119 LEU B O 1
ATOM 2410 N N . SER B 1 120 ? -3.059 27.156 8.547 1 98.75 120 SER B N 1
ATOM 2411 C CA . SER B 1 120 ? -3.59 28.516 8.414 1 98.75 120 SER B CA 1
ATOM 2412 C C . SER B 1 120 ? -2.768 29.328 7.422 1 98.75 120 SER B C 1
ATOM 2414 O O . SER B 1 120 ? -1.544 29.406 7.543 1 98.75 120 SER B O 1
ATOM 2416 N N . HIS B 1 121 ? -3.449 29.859 6.398 1 98.75 121 HIS B N 1
ATOM 2417 C CA . HIS B 1 121 ? -2.883 30.719 5.375 1 98.75 121 HIS B CA 1
ATOM 2418 C C . HIS B 1 121 ? -1.834 29.984 4.547 1 98.75 121 HIS B C 1
ATOM 2420 O O . HIS B 1 121 ? -0.92 30.609 4 1 98.75 121 HIS B O 1
ATOM 2426 N N . ARG B 1 122 ? -1.957 28.719 4.422 1 98.81 122 ARG B N 1
ATOM 2427 C CA . ARG B 1 122 ? -1.018 27.906 3.654 1 98.81 122 ARG B CA 1
ATOM 2428 C C . ARG B 1 122 ? -1.734 27.141 2.551 1 98.81 122 ARG B C 1
ATOM 2430 O O . ARG B 1 122 ? -2.934 26.859 2.652 1 98.81 122 ARG B O 1
ATOM 2437 N N . PRO B 1 123 ? -1.033 26.781 1.449 1 98.88 123 PRO B N 1
ATOM 2438 C CA . PRO B 1 123 ? -1.616 25.844 0.494 1 98.88 123 PRO B CA 1
ATOM 2439 C C . PRO B 1 123 ? -1.662 24.406 1.031 1 98.88 123 PRO B C 1
ATOM 2441 O O . PRO B 1 123 ? -0.749 23.984 1.743 1 98.88 123 PRO B O 1
ATOM 2444 N N . ALA B 1 124 ? -2.699 23.703 0.75 1 98.88 124 ALA B N 1
ATOM 2445 C CA . ALA B 1 124 ? -2.832 22.328 1.206 1 98.88 124 ALA B CA 1
ATOM 2446 C C . ALA B 1 124 ? -3.844 21.562 0.357 1 98.88 124 ALA B C 1
ATOM 2448 O O . ALA B 1 124 ? -4.621 22.172 -0.387 1 98.88 124 ALA B O 1
ATOM 2449 N N . THR B 1 125 ? -3.811 20.312 0.381 1 98.81 125 THR B N 1
ATOM 2450 C CA . THR B 1 125 ? -4.793 19.453 -0.25 1 98.81 125 THR B CA 1
ATOM 2451 C C . THR B 1 125 ? -5.176 18.297 0.681 1 98.81 125 THR B C 1
ATOM 2453 O O . THR B 1 125 ? -4.66 18.203 1.796 1 98.81 125 THR B O 1
ATOM 2456 N N . THR B 1 126 ? -6.164 17.578 0.355 1 98.62 126 THR B N 1
ATOM 2457 C CA . THR B 1 126 ? -6.691 16.406 1.05 1 98.62 126 THR B CA 1
ATOM 2458 C C . THR B 1 126 ? -7.418 15.484 0.078 1 98.62 126 THR B C 1
ATOM 2460 O O . THR B 1 126 ? -7.332 15.664 -1.14 1 98.62 126 THR B O 1
ATOM 2463 N N . HIS B 1 127 ? -8.008 14.438 0.603 1 98.19 127 HIS B N 1
ATOM 2464 C CA . HIS B 1 127 ? -8.852 13.578 -0.227 1 98.19 127 HIS B CA 1
ATOM 2465 C C . HIS B 1 127 ? -9.961 14.383 -0.903 1 98.19 127 HIS B C 1
ATOM 2467 O O . HIS B 1 127 ? -10.562 15.258 -0.284 1 98.19 127 HIS B O 1
ATOM 2473 N N . TRP B 1 128 ? -10.289 14.055 -2.131 1 97.25 128 TRP B N 1
ATOM 2474 C CA . TRP B 1 128 ? -11.219 14.836 -2.936 1 97.25 128 TRP B CA 1
ATOM 2475 C C . TRP B 1 128 ? -12.562 14.984 -2.221 1 97.25 128 TRP B C 1
ATOM 2477 O O . TRP B 1 128 ? -13.203 16.031 -2.309 1 97.25 128 TRP B O 1
ATOM 2487 N N . ALA B 1 129 ? -12.945 13.984 -1.5 1 97.25 129 ALA B N 1
ATOM 2488 C CA . ALA B 1 129 ? -14.258 13.961 -0.86 1 97.25 129 ALA B CA 1
ATOM 2489 C C . ALA B 1 129 ? -14.266 14.828 0.396 1 97.25 129 ALA B C 1
ATOM 2491 O O . ALA B 1 129 ? -15.328 15.094 0.967 1 97.25 129 ALA B O 1
ATOM 2492 N N . SER B 1 130 ? -13.133 15.297 0.81 1 98.06 130 SER B N 1
ATOM 2493 C CA . SER B 1 130 ? -13.047 16.016 2.076 1 98.06 130 SER B CA 1
ATOM 2494 C C . SER B 1 130 ? -12.523 17.438 1.87 1 98.06 130 SER B C 1
ATOM 2496 O O . SER B 1 130 ? -12.188 18.125 2.836 1 98.06 130 SER B O 1
ATOM 2498 N N . LEU B 1 131 ? -12.43 17.875 0.612 1 98.25 131 LEU B N 1
ATOM 2499 C CA . LEU B 1 131 ? -11.883 19.188 0.311 1 98.25 131 LEU B CA 1
ATOM 2500 C C . LEU B 1 131 ? -12.75 20.281 0.924 1 98.25 131 LEU B C 1
ATOM 2502 O O . LEU B 1 131 ? -12.234 21.25 1.479 1 98.25 131 LEU B O 1
ATOM 2506 N N . ASP B 1 132 ? -14.062 20.125 0.851 1 97.81 132 ASP B N 1
ATOM 2507 C CA . ASP B 1 132 ? -14.969 21.125 1.419 1 97.81 132 ASP B CA 1
ATOM 2508 C C . ASP B 1 132 ? -14.844 21.172 2.939 1 97.81 132 ASP B C 1
ATOM 2510 O O . ASP B 1 132 ? -14.891 22.25 3.539 1 97.81 132 ASP B O 1
ATOM 2514 N N . LEU B 1 133 ? -14.695 19.984 3.494 1 97.88 133 LEU B N 1
ATOM 2515 C CA . LEU B 1 133 ? -14.516 19.938 4.941 1 97.88 133 LEU B CA 1
ATOM 2516 C C . LEU B 1 133 ? -13.219 20.625 5.348 1 97.88 133 LEU B C 1
ATOM 2518 O O . LEU B 1 133 ? -13.18 21.344 6.355 1 97.88 133 LEU B O 1
ATOM 2522 N N . LEU B 1 134 ? -12.164 20.438 4.57 1 98.25 134 LEU B N 1
ATOM 2523 C CA . LEU B 1 134 ? -10.891 21.109 4.828 1 98.25 134 LEU B CA 1
ATOM 2524 C C . LEU B 1 134 ? -11.07 22.609 4.836 1 98.25 134 LEU B C 1
ATOM 2526 O O . LEU B 1 134 ? -10.555 23.297 5.723 1 98.25 134 LEU B O 1
ATOM 2530 N N . SER B 1 135 ? -11.82 23.109 3.908 1 97.12 135 SER B N 1
ATOM 2531 C CA . SER B 1 135 ? -12.109 24.547 3.791 1 97.12 135 SER B CA 1
ATOM 2532 C C . SER B 1 135 ? -12.93 25.047 4.977 1 97.12 135 SER B C 1
ATOM 2534 O O . SER B 1 135 ? -12.711 26.156 5.465 1 97.12 135 SER B O 1
ATOM 2536 N N . THR B 1 136 ? -13.789 24.25 5.449 1 97.38 136 THR B N 1
ATOM 2537 C CA . THR B 1 136 ? -14.664 24.609 6.562 1 97.38 136 THR B CA 1
ATOM 2538 C C . THR B 1 136 ? -13.875 24.656 7.871 1 97.38 136 THR B C 1
ATOM 2540 O O . THR B 1 136 ? -14.133 25.516 8.727 1 97.38 136 THR B O 1
ATOM 2543 N N . LEU B 1 137 ? -12.953 23.781 8.07 1 97.44 137 LEU B N 1
ATOM 2544 C CA . LEU B 1 137 ? -12.148 23.734 9.289 1 97.44 137 LEU B CA 1
ATOM 2545 C C . LEU B 1 137 ? -11.312 25 9.438 1 97.44 137 LEU B C 1
ATOM 2547 O O . LEU B 1 137 ? -11.148 25.516 10.547 1 97.44 137 LEU B O 1
ATOM 2551 N N . ASP B 1 138 ? -10.766 25.531 8.359 1 98.12 138 ASP B N 1
ATOM 2552 C CA . ASP B 1 138 ? -9.992 26.766 8.32 1 98.12 138 ASP B CA 1
ATOM 2553 C C . ASP B 1 138 ? -10.109 27.453 6.957 1 98.12 138 ASP B C 1
ATOM 2555 O O . ASP B 1 138 ? -9.43 27.062 6.004 1 98.12 138 ASP B O 1
ATOM 2559 N N . PRO B 1 139 ? -10.914 28.422 6.82 1 98.19 139 PRO B N 1
ATOM 2560 C CA . PRO B 1 139 ? -11.203 29.062 5.539 1 98.19 139 PRO B CA 1
ATOM 2561 C C . PRO B 1 139 ? -10 29.828 4.977 1 98.19 139 PRO B C 1
ATOM 2563 O O . PRO B 1 139 ? -10.023 30.266 3.826 1 98.19 139 PRO B O 1
ATOM 2566 N N . THR B 1 140 ? -8.922 29.969 5.781 1 98.69 140 THR B N 1
ATOM 2567 C CA . THR B 1 140 ? -7.758 30.703 5.305 1 98.69 140 THR B CA 1
ATOM 2568 C C . THR B 1 140 ? -6.852 29.812 4.469 1 98.69 140 THR B C 1
ATOM 2570 O O . THR B 1 140 ? -5.941 30.297 3.795 1 98.69 140 THR B O 1
ATOM 2573 N N . ILE B 1 141 ? -7.059 28.484 4.504 1 98.88 141 ILE B N 1
ATOM 2574 C CA . ILE B 1 141 ? -6.246 27.531 3.748 1 98.88 141 ILE B CA 1
ATOM 2575 C C . ILE B 1 141 ? -6.445 27.766 2.25 1 98.88 141 ILE B C 1
ATOM 2577 O O . ILE B 1 141 ? -7.574 27.938 1.788 1 98.88 141 ILE B O 1
ATOM 2581 N N . ASP B 1 142 ? -5.34 27.906 1.469 1 98.81 142 ASP B N 1
ATOM 2582 C CA . ASP B 1 142 ? -5.395 27.906 0.01 1 98.81 142 ASP B CA 1
ATOM 2583 C C . ASP B 1 142 ? -5.559 26.484 -0.521 1 98.81 142 ASP B C 1
ATOM 2585 O O . ASP B 1 142 ? -4.57 25.781 -0.766 1 98.81 142 ASP B O 1
ATOM 2589 N N . ILE B 1 143 ? -6.758 26.062 -0.738 1 98.62 143 ILE B N 1
ATOM 2590 C CA . ILE B 1 143 ? -7.074 24.688 -1.077 1 98.62 143 ILE B CA 1
ATOM 2591 C C . ILE B 1 143 ? -6.637 24.391 -2.51 1 98.62 143 ILE B C 1
ATOM 2593 O O . ILE B 1 143 ? -7.113 25.016 -3.455 1 98.62 143 ILE B O 1
ATOM 2597 N N . ARG B 1 144 ? -5.73 23.438 -2.623 1 98.62 144 ARG B N 1
ATOM 2598 C CA . ARG B 1 144 ? -5.301 22.953 -3.928 1 98.62 144 ARG B CA 1
ATOM 2599 C C . ARG B 1 144 ? -6.066 21.688 -4.32 1 98.62 144 ARG B C 1
ATOM 2601 O O . ARG B 1 144 ? -5.656 20.578 -3.982 1 98.62 144 ARG B O 1
ATOM 2608 N N . ARG B 1 145 ? -7.051 21.781 -5.082 1 97.5 145 ARG B N 1
ATOM 2609 C CA . ARG B 1 145 ? -8.062 20.75 -5.281 1 97.5 145 ARG B CA 1
ATOM 2610 C C . ARG B 1 145 ? -7.566 19.688 -6.258 1 97.5 145 ARG B C 1
ATOM 2612 O O . ARG B 1 145 ? -7.996 18.531 -6.195 1 97.5 145 ARG B O 1
ATOM 2619 N N . GLU B 1 146 ? -6.621 20.047 -7.094 1 95.94 146 GLU B N 1
ATOM 2620 C CA . GLU B 1 146 ? -6.289 19.156 -8.195 1 95.94 146 GLU B CA 1
ATOM 2621 C C . GLU B 1 146 ? -4.871 18.609 -8.047 1 95.94 146 GLU B C 1
ATOM 2623 O O . GLU B 1 146 ? -4.418 17.812 -8.867 1 95.94 146 GLU B O 1
ATOM 2628 N N . GLU B 1 147 ? -4.176 19 -7.082 1 97.06 147 GLU B N 1
ATOM 2629 C CA . GLU B 1 147 ? -2.789 18.578 -6.902 1 97.06 147 GLU B CA 1
ATOM 2630 C C . GLU B 1 147 ? -2.711 17.266 -6.121 1 97.06 147 GLU B C 1
ATOM 2632 O O . GLU B 1 147 ? -3.461 17.062 -5.164 1 97.06 147 GLU B O 1
ATOM 2637 N N . ARG B 1 148 ? -1.881 16.406 -6.594 1 97.06 148 ARG B N 1
ATOM 2638 C CA . ARG B 1 148 ? -1.697 15.133 -5.906 1 97.06 148 ARG B CA 1
ATOM 2639 C C . ARG B 1 148 ? -1.035 15.336 -4.547 1 97.06 148 ARG B C 1
ATOM 2641 O O . ARG B 1 148 ? -1.293 14.578 -3.609 1 97.06 148 ARG B O 1
ATOM 2648 N N . PHE B 1 149 ? -0.113 16.25 -4.504 1 98.69 149 PHE B N 1
ATOM 2649 C CA . PHE B 1 149 ? 0.456 16.703 -3.236 1 98.69 149 PHE B CA 1
ATOM 2650 C C . PHE B 1 149 ? 0.888 18.156 -3.32 1 98.69 149 PHE B C 1
ATOM 2652 O O . PHE B 1 149 ? 1.121 18.672 -4.414 1 98.69 149 PHE B O 1
ATOM 2659 N N . VAL B 1 150 ? 0.917 18.828 -2.203 1 98.88 150 VAL B N 1
ATOM 2660 C CA . VAL B 1 150 ? 1.309 20.219 -2.066 1 98.88 150 VAL B CA 1
ATOM 2661 C C . VAL B 1 150 ? 2.508 20.328 -1.129 1 98.88 150 VAL B C 1
ATOM 2663 O O . VAL B 1 150 ? 2.41 20.016 0.057 1 98.88 150 VAL B O 1
ATOM 2666 N N . ASP B 1 151 ? 3.65 20.797 -1.645 1 98.81 151 ASP B N 1
ATOM 2667 C CA . ASP B 1 151 ? 4.863 20.984 -0.858 1 98.81 151 ASP B CA 1
ATOM 2668 C C . ASP B 1 151 ? 5.031 22.453 -0.464 1 98.81 151 ASP B C 1
ATOM 2670 O O . ASP B 1 151 ? 5.5 23.266 -1.262 1 98.81 151 ASP B O 1
ATOM 2674 N N . ASP B 1 152 ? 4.695 22.719 0.772 1 98.75 152 ASP B N 1
ATOM 2675 C CA . ASP B 1 152 ? 4.812 24.062 1.306 1 98.75 152 ASP B CA 1
ATOM 2676 C C . ASP B 1 152 ? 6.082 24.219 2.141 1 98.75 152 ASP B C 1
ATOM 2678 O O . ASP B 1 152 ? 6.098 24.969 3.123 1 98.75 152 ASP B O 1
ATOM 2682 N N . GLY B 1 153 ? 7.137 23.484 1.882 1 98.62 153 GLY B N 1
ATOM 2683 C CA . GLY B 1 153 ? 8.414 23.547 2.57 1 98.62 153 GLY B CA 1
ATOM 2684 C C . GLY B 1 153 ? 8.484 22.672 3.801 1 98.62 153 GLY B C 1
ATOM 2685 O O . GLY B 1 153 ? 8.883 21.5 3.717 1 98.62 153 GLY B O 1
ATOM 2686 N N . ASP B 1 154 ? 7.934 23.141 4.891 1 98.81 154 ASP B N 1
ATOM 2687 C CA . ASP B 1 154 ? 8.047 22.391 6.145 1 98.81 154 ASP B CA 1
ATOM 2688 C C . ASP B 1 154 ? 6.801 21.547 6.395 1 98.81 154 ASP B C 1
ATOM 2690 O O . ASP B 1 154 ? 6.797 20.688 7.277 1 98.81 154 ASP B O 1
ATOM 2694 N N . ILE B 1 155 ? 5.715 21.734 5.57 1 98.88 155 ILE B N 1
ATOM 2695 C CA . ILE B 1 155 ? 4.52 20.906 5.586 1 98.88 155 ILE B CA 1
ATOM 2696 C C . ILE B 1 155 ? 4.184 20.453 4.164 1 98.88 155 ILE B C 1
ATOM 2698 O O . ILE B 1 155 ? 4.207 21.266 3.23 1 98.88 155 ILE B O 1
ATOM 2702 N N . VAL B 1 156 ? 4.004 19.203 3.988 1 98.94 156 VAL B N 1
ATOM 2703 C CA . VAL B 1 156 ? 3.576 18.641 2.711 1 98.94 156 VAL B CA 1
ATOM 2704 C C . VAL B 1 156 ? 2.279 17.859 2.896 1 98.94 156 VAL B C 1
ATOM 2706 O O . VAL B 1 156 ? 2.178 17.016 3.795 1 98.94 156 VAL B O 1
ATOM 2709 N N . THR B 1 157 ? 1.255 18.172 2.156 1 98.94 157 THR B N 1
ATOM 2710 C CA . THR B 1 157 ? -0.011 17.438 2.197 1 98.94 157 THR B CA 1
ATOM 2711 C C . THR B 1 157 ? -0.271 16.734 0.874 1 98.94 157 THR B C 1
ATOM 2713 O O . THR B 1 157 ? -0.004 17.281 -0.197 1 98.94 157 THR B O 1
ATOM 2716 N N . ALA B 1 158 ? -0.692 15.492 0.955 1 98.81 158 ALA B N 1
ATOM 2717 C CA . ALA B 1 158 ? -1.031 14.719 -0.237 1 98.81 158 ALA B CA 1
ATOM 2718 C C . ALA B 1 158 ? -2.531 14.453 -0.309 1 98.81 158 ALA B C 1
ATOM 2720 O O . ALA B 1 158 ? -3.211 14.406 0.719 1 98.81 158 ALA B O 1
ATOM 2721 N N . SER B 1 159 ? -2.994 14.32 -1.552 1 97.88 159 SER B N 1
ATOM 2722 C CA . SER B 1 159 ? -4.391 13.984 -1.799 1 97.88 159 SER B CA 1
ATOM 2723 C C . SER B 1 159 ? -4.688 12.539 -1.423 1 97.88 159 SER B C 1
ATOM 2725 O O . SER B 1 159 ? -4.031 11.969 -0.547 1 97.88 159 SER B O 1
ATOM 2727 N N . GLY B 1 160 ? -5.637 11.938 -2.041 1 93.69 160 GLY B N 1
ATOM 2728 C CA . GLY B 1 160 ? -6.238 10.688 -1.59 1 93.69 160 GLY B CA 1
ATOM 2729 C C . GLY B 1 160 ? -5.316 9.492 -1.729 1 93.69 160 GLY B C 1
ATOM 2730 O O . GLY B 1 160 ? -4.688 9.305 -2.773 1 93.69 160 GLY B O 1
ATOM 2731 N N . VAL B 1 161 ? -5.316 8.617 -0.925 1 92.81 161 VAL B N 1
ATOM 2732 C CA . VAL B 1 161 ? -4.793 7.289 -0.622 1 92.81 161 VAL B CA 1
ATOM 2733 C C . VAL B 1 161 ? -3.527 7.035 -1.441 1 92.81 161 VAL B C 1
ATOM 2735 O O . VAL B 1 161 ? -2.414 7.121 -0.919 1 92.81 161 VAL B O 1
ATOM 2738 N N . SER B 1 162 ? -3.619 6.859 -2.773 1 94.5 162 SER B N 1
ATOM 2739 C CA . SER B 1 162 ? -2.467 6.469 -3.58 1 94.5 162 SER B CA 1
ATOM 2740 C C . SER B 1 162 ? -1.511 7.637 -3.785 1 94.5 162 SER B C 1
ATOM 2742 O O . SER B 1 162 ? -0.355 7.441 -4.164 1 94.5 162 SER B O 1
ATOM 2744 N N . ALA B 1 163 ? -1.952 8.883 -3.553 1 97.88 163 ALA B N 1
ATOM 2745 C CA . ALA B 1 163 ? -1.1 10.055 -3.699 1 97.88 163 ALA B CA 1
ATOM 2746 C C . ALA B 1 163 ? 0.067 10.016 -2.717 1 97.88 163 ALA B C 1
ATOM 2748 O O . ALA B 1 163 ? 1.097 10.656 -2.939 1 97.88 163 ALA B O 1
ATOM 2749 N N . GLY B 1 164 ? -0.166 9.281 -1.637 1 98.56 164 GLY B N 1
ATOM 2750 C CA . GLY B 1 164 ? 0.896 9.117 -0.658 1 98.56 164 GLY B CA 1
ATOM 2751 C C . GLY B 1 164 ? 2.156 8.508 -1.244 1 98.56 164 GLY B C 1
ATOM 2752 O O . GLY B 1 164 ? 3.262 8.781 -0.775 1 98.56 164 GLY B O 1
ATOM 2753 N N . ILE B 1 165 ? 2.002 7.668 -2.25 1 98.69 165 ILE B N 1
ATOM 2754 C CA . ILE B 1 165 ? 3.152 7.035 -2.885 1 98.69 165 ILE B CA 1
ATOM 2755 C C . ILE B 1 165 ? 3.949 8.078 -3.668 1 98.69 165 ILE B C 1
ATOM 2757 O O . ILE B 1 165 ? 5.176 8.148 -3.551 1 98.69 165 ILE B O 1
ATOM 2761 N N . ASP B 1 166 ? 3.268 8.922 -4.441 1 98.69 166 ASP B N 1
ATOM 2762 C CA . ASP B 1 166 ? 3.908 10.008 -5.172 1 98.69 166 ASP B CA 1
ATOM 2763 C C . ASP B 1 166 ? 4.609 10.969 -4.219 1 98.69 166 ASP B C 1
ATOM 2765 O O . ASP B 1 166 ? 5.75 11.375 -4.465 1 98.69 166 ASP B O 1
ATOM 2769 N N . MET B 1 167 ? 3.926 11.328 -3.17 1 98.88 167 MET B N 1
ATOM 2770 C CA . MET B 1 167 ? 4.492 12.258 -2.195 1 98.88 167 MET B CA 1
ATOM 2771 C C . MET B 1 167 ? 5.75 11.68 -1.557 1 98.88 167 MET B C 1
ATOM 2773 O O . MET B 1 167 ? 6.742 12.391 -1.375 1 98.88 167 MET B O 1
ATOM 2777 N N . ALA B 1 168 ? 5.656 10.391 -1.168 1 98.88 168 ALA B N 1
ATOM 2778 C CA . ALA B 1 168 ? 6.809 9.75 -0.548 1 98.88 168 ALA B CA 1
ATOM 2779 C C . ALA B 1 168 ? 8.008 9.75 -1.488 1 98.88 168 ALA B C 1
ATOM 2781 O O . ALA B 1 168 ? 9.141 10.008 -1.062 1 98.88 168 ALA B O 1
ATOM 2782 N N . LEU B 1 169 ? 7.77 9.469 -2.773 1 98.75 169 LEU B N 1
ATOM 2783 C CA . LEU B 1 169 ? 8.844 9.5 -3.76 1 98.75 169 LEU B CA 1
ATOM 2784 C C . LEU B 1 169 ? 9.383 10.914 -3.932 1 98.75 169 LEU B C 1
ATOM 2786 O O . LEU B 1 169 ? 10.594 11.109 -4.078 1 98.75 169 LEU B O 1
ATOM 2790 N N . HIS B 1 170 ? 8.516 11.875 -3.951 1 98.81 170 HIS B N 1
ATOM 2791 C CA . HIS B 1 170 ? 8.906 13.281 -3.996 1 98.81 170 HIS B CA 1
ATOM 2792 C C . HIS B 1 170 ? 9.836 13.633 -2.836 1 98.81 170 HIS B C 1
ATOM 2794 O O . HIS B 1 170 ? 10.82 14.344 -3.02 1 98.81 170 HIS B O 1
ATOM 2800 N N . LEU B 1 171 ? 9.523 13.062 -1.689 1 98.88 171 LEU B N 1
ATOM 2801 C CA . LEU B 1 171 ? 10.336 13.375 -0.521 1 98.88 171 LEU B CA 1
ATOM 2802 C C . LEU B 1 171 ? 11.703 12.703 -0.61 1 98.88 171 LEU B C 1
ATOM 2804 O O . LEU B 1 171 ? 12.703 13.25 -0.147 1 98.88 171 LEU B O 1
ATOM 2808 N N . VAL B 1 172 ? 11.789 11.508 -1.198 1 98.88 172 VAL B N 1
ATOM 2809 C CA . VAL B 1 172 ? 13.094 10.922 -1.453 1 98.88 172 VAL B CA 1
ATOM 2810 C C . VAL B 1 172 ? 13.914 11.836 -2.361 1 98.88 172 VAL B C 1
ATOM 2812 O O . VAL B 1 172 ? 15.094 12.078 -2.109 1 98.88 172 VAL B O 1
ATOM 2815 N N . ARG B 1 173 ? 13.258 12.336 -3.393 1 98.75 173 ARG B N 1
ATOM 2816 C CA . ARG B 1 173 ? 13.914 13.258 -4.312 1 98.75 173 ARG B CA 1
ATOM 2817 C C . ARG B 1 173 ? 14.43 14.492 -3.58 1 98.75 173 ARG B C 1
ATOM 2819 O O . ARG B 1 173 ? 15.578 14.906 -3.781 1 98.75 173 ARG B O 1
ATOM 2826 N N . ARG B 1 174 ? 13.609 15.047 -2.75 1 98.62 174 ARG B N 1
ATOM 2827 C CA . ARG B 1 174 ? 13.922 16.266 -2.004 1 98.62 174 ARG B CA 1
ATOM 2828 C C . ARG B 1 174 ? 15.062 16.016 -1.022 1 98.62 174 ARG B C 1
ATOM 2830 O O . ARG B 1 174 ? 15.938 16.875 -0.86 1 98.62 174 ARG B O 1
ATOM 2837 N N . LEU B 1 175 ? 15.117 14.859 -0.424 1 98.5 175 LEU B N 1
ATOM 2838 C CA . LEU B 1 175 ? 15.992 14.625 0.722 1 98.5 175 LEU B CA 1
ATOM 2839 C C . LEU B 1 175 ? 17.281 13.93 0.291 1 98.5 175 LEU B C 1
ATOM 2841 O O . LEU B 1 175 ? 18.312 14.047 0.964 1 98.5 175 LEU B O 1
ATOM 2845 N N . ALA B 1 176 ? 17.203 13.195 -0.858 1 98.44 176 ALA B N 1
ATOM 2846 C CA . ALA B 1 176 ? 18.375 12.383 -1.216 1 98.44 176 ALA B CA 1
ATOM 2847 C C . ALA B 1 176 ? 18.734 12.578 -2.684 1 98.44 176 ALA B C 1
ATOM 2849 O O . ALA B 1 176 ? 19.734 12.016 -3.158 1 98.44 176 ALA B O 1
ATOM 2850 N N . GLY B 1 177 ? 17.906 13.289 -3.451 1 98.5 177 GLY B N 1
ATOM 2851 C CA . GLY B 1 177 ? 18.266 13.625 -4.82 1 98.5 177 GLY B CA 1
ATOM 2852 C C . GLY B 1 177 ? 17.484 12.836 -5.852 1 98.5 177 GLY B C 1
ATOM 2853 O O . GLY B 1 177 ? 16.922 11.789 -5.539 1 98.5 177 GLY B O 1
ATOM 2854 N N . VAL B 1 178 ? 17.484 13.367 -7.066 1 98.31 178 VAL B N 1
ATOM 2855 C CA . VAL B 1 178 ? 16.688 12.836 -8.172 1 98.31 178 VAL B CA 1
ATOM 2856 C C . VAL B 1 178 ? 17.141 11.422 -8.508 1 98.31 178 VAL B C 1
ATOM 2858 O O . VAL B 1 178 ? 16.312 10.539 -8.766 1 98.31 178 VAL B O 1
ATOM 2861 N N . GLU B 1 179 ? 18.406 11.148 -8.539 1 98.5 179 GLU B N 1
ATOM 2862 C CA . GLU B 1 179 ? 18.922 9.828 -8.883 1 98.5 179 GLU B CA 1
ATOM 2863 C C . GLU B 1 179 ? 18.453 8.773 -7.879 1 98.5 179 GLU B C 1
ATOM 2865 O O . GLU B 1 179 ? 18.047 7.68 -8.273 1 98.5 179 GLU B O 1
ATOM 2870 N N . ARG B 1 180 ? 18.531 9.109 -6.57 1 98.69 180 ARG B N 1
ATOM 2871 C CA . ARG B 1 180 ? 18.062 8.188 -5.531 1 98.69 180 ARG B CA 1
ATOM 2872 C C . ARG B 1 180 ? 16.578 7.887 -5.695 1 98.69 180 ARG B C 1
ATOM 2874 O O . ARG B 1 180 ? 16.156 6.73 -5.574 1 98.69 180 ARG B O 1
ATOM 2881 N N . ALA B 1 181 ? 15.789 8.922 -5.965 1 98.75 181 ALA B N 1
ATOM 2882 C CA . ALA B 1 181 ? 14.359 8.734 -6.176 1 98.75 181 ALA B CA 1
ATOM 2883 C C . ALA B 1 181 ? 14.094 7.789 -7.348 1 98.75 181 ALA B C 1
ATOM 2885 O O . ALA B 1 181 ? 13.203 6.941 -7.281 1 98.75 181 ALA B O 1
ATOM 2886 N N . ARG B 1 182 ? 14.836 7.922 -8.43 1 98.62 182 ARG B N 1
ATOM 2887 C CA . ARG B 1 182 ? 14.695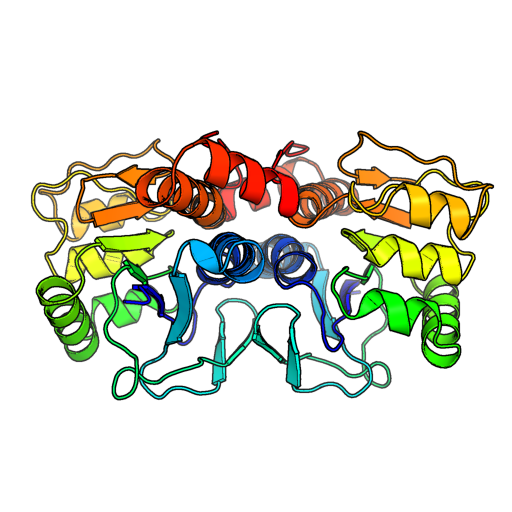 7.051 -9.594 1 98.62 182 ARG B CA 1
ATOM 2888 C C . ARG B 1 182 ? 15.039 5.609 -9.25 1 98.62 182 ARG B C 1
ATOM 2890 O O . ARG B 1 182 ? 14.367 4.68 -9.695 1 98.62 182 ARG B O 1
ATOM 2897 N N . GLU B 1 183 ? 16.062 5.441 -8.445 1 98.62 183 GLU B N 1
ATOM 2898 C CA . GLU B 1 183 ? 16.469 4.102 -8.031 1 98.62 183 GLU B CA 1
ATOM 2899 C C . GLU B 1 183 ? 15.391 3.438 -7.18 1 98.62 183 GLU B C 1
ATOM 2901 O O . GLU B 1 183 ? 15.055 2.27 -7.391 1 98.62 183 GLU B O 1
ATOM 2906 N N . VAL B 1 184 ? 14.852 4.188 -6.246 1 98.62 184 VAL B N 1
ATOM 2907 C CA . VAL B 1 184 ? 13.797 3.66 -5.387 1 98.62 184 VAL B CA 1
ATOM 2908 C C . VAL B 1 184 ? 12.562 3.33 -6.223 1 98.62 184 VAL B C 1
ATOM 2910 O O . VAL B 1 184 ? 11.953 2.271 -6.055 1 98.62 184 VAL B O 1
ATOM 2913 N N . ARG B 1 185 ? 12.203 4.258 -7.109 1 98.5 185 ARG B N 1
ATOM 2914 C CA . ARG B 1 185 ? 11.07 4.035 -8.008 1 98.5 185 ARG B CA 1
ATOM 2915 C C . ARG B 1 185 ? 11.25 2.748 -8.805 1 98.5 185 ARG B C 1
ATOM 2917 O O . ARG B 1 185 ? 10.305 1.975 -8.969 1 98.5 185 ARG B O 1
ATOM 2924 N N . ARG B 1 186 ? 12.438 2.508 -9.32 1 97.5 186 ARG B N 1
ATOM 2925 C CA . ARG B 1 186 ? 12.734 1.307 -10.094 1 97.5 186 ARG B CA 1
ATOM 2926 C C . ARG B 1 186 ? 12.602 0.054 -9.234 1 97.5 186 ARG B C 1
ATOM 2928 O O . ARG B 1 186 ? 12.031 -0.946 -9.672 1 97.5 186 ARG B O 1
ATOM 2935 N N . LEU B 1 187 ? 13.078 0.121 -8.008 1 97.44 187 LEU B N 1
ATOM 2936 C CA . LEU B 1 187 ? 13.07 -1.027 -7.105 1 97.44 187 LEU B CA 1
ATOM 2937 C C . LEU B 1 187 ? 11.648 -1.483 -6.816 1 97.44 187 LEU B C 1
ATOM 2939 O O . LEU B 1 187 ? 11.375 -2.684 -6.75 1 97.44 187 LEU B O 1
ATOM 2943 N N . ILE B 1 188 ? 10.719 -0.528 -6.695 1 97.38 188 ILE B N 1
ATOM 2944 C CA . ILE B 1 188 ? 9.344 -0.909 -6.363 1 97.38 188 ILE B CA 1
ATOM 2945 C C . ILE B 1 188 ? 8.5 -0.94 -7.633 1 97.38 188 ILE B C 1
ATOM 2947 O O . ILE B 1 188 ? 7.277 -1.108 -7.566 1 97.38 188 ILE B O 1
ATOM 2951 N N . GLN B 1 189 ? 9.188 -0.719 -8.844 1 97.12 189 GLN B N 1
ATOM 2952 C CA . GLN B 1 189 ? 8.57 -0.718 -10.164 1 97.12 189 GLN B CA 1
ATOM 2953 C C . GLN B 1 189 ? 7.305 0.141 -10.18 1 97.12 189 GLN B C 1
ATOM 2955 O O . GLN B 1 189 ? 6.23 -0.33 -10.555 1 97.12 189 GLN B O 1
ATOM 2960 N N . TYR B 1 190 ? 7.449 1.333 -9.664 1 97.62 190 TYR B N 1
ATOM 2961 C CA . TYR B 1 190 ? 6.332 2.271 -9.641 1 97.62 190 TYR B CA 1
ATOM 2962 C C . TYR B 1 190 ? 6.234 3.043 -10.953 1 97.62 190 TYR B C 1
ATOM 2964 O O . TYR B 1 190 ? 6.629 4.207 -11.023 1 97.62 190 TYR B O 1
ATOM 2972 N N . ASP B 1 191 ? 5.715 2.408 -11.992 1 95.75 191 ASP B N 1
ATOM 2973 C CA . ASP B 1 191 ? 5.395 2.908 -13.32 1 95.75 191 ASP B CA 1
ATOM 2974 C C . ASP B 1 191 ? 3.932 2.654 -13.672 1 95.75 191 ASP B C 1
ATOM 2976 O O . ASP B 1 191 ? 3.631 1.951 -14.641 1 95.75 191 ASP B O 1
ATOM 2980 N N . PRO B 1 192 ? 3.033 3.338 -13.031 1 95.38 192 PRO B N 1
ATOM 2981 C CA . PRO B 1 192 ? 1.609 2.994 -13.031 1 95.38 192 PRO B CA 1
ATOM 2982 C C . PRO B 1 192 ? 0.957 3.17 -14.398 1 95.38 192 PRO B C 1
ATOM 2984 O O . PRO B 1 192 ? 1.298 4.102 -15.133 1 95.38 192 PRO B O 1
ATOM 2987 N N . ALA B 1 193 ? 0.075 2.281 -14.719 1 94.19 193 ALA B N 1
ATOM 2988 C CA . ALA B 1 193 ? -0.774 2.293 -15.906 1 94.19 193 ALA B CA 1
ATOM 2989 C C . ALA B 1 193 ? -2.18 1.793 -15.578 1 94.19 193 ALA B C 1
ATOM 2991 O O . ALA B 1 193 ? -2.594 0.734 -16.062 1 94.19 193 ALA B O 1
ATOM 2992 N N . PRO B 1 194 ? -2.922 2.596 -14.852 1 92.81 194 PRO B N 1
ATOM 2993 C CA . PRO B 1 194 ? -4.273 2.168 -14.484 1 92.81 194 PRO B CA 1
ATOM 2994 C C . PRO B 1 194 ? -5.117 1.769 -15.695 1 92.81 194 PRO B C 1
ATOM 2996 O O . PRO B 1 194 ? -5.121 2.471 -16.703 1 92.81 194 PRO B O 1
ATOM 2999 N N . PRO B 1 195 ? -5.809 0.638 -15.555 1 93.38 195 PRO B N 1
ATOM 3000 C CA . PRO B 1 195 ? -6.488 0.092 -16.734 1 93.38 195 PRO B CA 1
ATOM 3001 C C . PRO B 1 195 ? -7.762 0.855 -17.078 1 93.38 195 PRO B C 1
ATOM 3003 O O . PRO B 1 195 ? -8.359 0.611 -18.141 1 93.38 195 PRO B O 1
ATOM 3006 N N . VAL B 1 196 ? -8.234 1.655 -16.234 1 93.38 196 VAL B N 1
ATOM 3007 C CA . VAL B 1 196 ? -9.453 2.412 -16.5 1 93.38 196 VAL B CA 1
ATOM 3008 C C . VAL B 1 196 ? -9.25 3.869 -16.094 1 93.38 196 VAL B C 1
ATOM 3010 O O . VAL B 1 196 ? -8.422 4.176 -15.234 1 93.38 196 VAL B O 1
#

Secondary structure (DSSP, 8-state):
--EEEEEE--TTB-HHHHHHHHHHHHHHHHH-GGG-EEEEEEESS-EEEE-TTS-EEEESEETTTPPPPSEEEE--BTTHHHHTT-HHHHHHHHHHHHH-SEEEEETTHHHHHHHTTTTTTSEE---GGGHHHHHHH-TTSEE-SS-SEEE-SSEEEE-STTHHHHHHHHHHHHHH-HHHHHHHHHHTT-------/--EEEEEE--TTB-HHHHHHHHHHHHHHHHH-GGG-EEEEEEESS-EEEE-TTS-EEEESEETTTPPPPSEEEE--BTTHHHHTT-HHHHHHHHHHHHH-SEEEEETTHHHHHHHTTTTTTSEE---GGGHHHHHHH-TTSEE-TT-SEEE-SSEEEE-STTHHHHHHHHHHHHHH-HHHHHHHHHHTT-------

Sequence (392 aa):
MTKNIGIVLFDGVEELDAIGPWEVWSSWAHHFPRDGYTVSCLSPSGGVVSCAKGLTVQAHHSFDNAPRLDVLLHPGGQGVRPLAQDNAWLDWVRRQRAAVPLMTSVCTGSLVYAAAGLLSHRPATTHWASLDLLSTLDPTIDIRREERFVDDGDIVTASGVSAGIDMALHLVRRLAGVERAREVRRLIQYDPAPPVMTKNIGIVLFDGVEELDAIGPWEVWSSWAHHFPRDGYTVSCLSPSGGVVSCAKGLTVQAHHSFDNAPRLDVLLHPGGQGVRPLAQDNAWLDWVRRQRAAVPLMTSVCTGSLVYAAAGLLSHRPATTHWASLDLLSTLDPTIDIRREERFVDDGDIVTASGVSAGIDMALHLVRRLAGVERAREVRRLIQYDPAPPV

InterPro domains:
  IPR002818 DJ-1/PfpI [PF01965] (4-173)
  IPR029062 Class I glutamine amidotransferase-like [G3DSA:3.40.50.880] (1-196)
  IPR029062 Class I glutamine amidotransferase-like [SSF52317] (3-193)
  IPR052158 Isonitrile Hydratase and Quaternary Amine Regulator [PTHR43130] (4-195)

Organism: NCBI:txid722731

pLDDT: mean 97.99, std 1.69, range [81.69, 98.94]

Radius of gyration: 20.21 Å; Cα contacts (8 Å, |Δi|>4): 968; chains: 2; bounding box: 48×60×47 Å

Nearest PDB structures (foldseek):
  7la0-assembly1_B  TM=9.645E-01  e=9.962E-22  Pseudomonas protegens Pf-5
  7l9q-assembly1_B  TM=9.503E-01  e=6.120E-22  Pseudomonas protegens Pf-5
  7lav-assembly1_A  TM=9.550E-01  e=8.298E-22  Pseudomonas protegens Pf-5
  3nov-assembly1_A-2  TM=9.500E-01  e=2.639E-21  Pseudomonas fluorescens
  3mgk-assembly1_A  TM=9.374E-01  e=7.152E-19  Clostridium acetobutylicum

Solvent-accessible surface area (backbone atoms only — not comparable to full-atom values): 19047 Å² total; per-residue (Å²): 130,77,38,28,35,36,37,52,48,47,61,17,24,29,61,39,24,46,44,37,26,43,46,49,49,39,51,38,25,69,76,40,54,89,78,32,47,45,67,46,35,26,18,76,80,24,46,78,31,48,29,52,80,70,51,35,39,47,31,75,21,21,67,86,69,45,74,81,44,47,30,39,34,36,34,12,37,76,34,36,66,63,45,44,69,31,65,70,54,32,51,50,52,50,53,42,61,76,66,30,65,28,39,32,22,12,11,47,17,33,44,40,40,36,59,48,56,73,36,68,70,30,67,34,27,30,18,79,92,41,43,67,57,46,40,68,67,37,73,56,35,46,74,38,86,83,44,52,53,33,81,64,80,47,42,32,19,9,8,22,32,48,20,16,36,37,45,37,43,43,48,38,24,74,74,65,30,63,68,53,28,44,50,42,38,57,73,38,37,64,73,85,66,65,79,110,131,76,39,29,35,36,37,52,50,47,61,17,24,29,61,39,23,46,44,36,26,43,45,48,49,39,51,38,26,70,77,39,54,89,76,31,47,46,66,46,35,28,18,78,80,26,45,79,30,47,28,51,81,71,50,36,38,46,29,76,21,20,67,86,68,47,74,80,44,47,30,39,34,35,34,11,37,77,33,37,68,65,45,44,69,29,66,70,56,33,52,52,52,50,52,42,62,76,67,29,66,28,39,32,23,12,11,47,17,32,44,40,41,34,58,48,56,74,37,70,71,29,67,34,26,30,18,79,92,42,45,66,56,46,40,67,67,37,73,57,36,43,73,39,85,82,46,51,51,33,82,64,81,45,42,32,19,9,8,21,32,49,20,16,37,37,44,38,43,43,47,39,25,73,75,66,30,64,68,51,27,43,51,42,38,56,73,38,37,62,73,87,68,66,79,110